Protein AF-0000000076749204 (afdb_homodimer)

Structure (mmCIF, N/CA/C/O backbone):
data_AF-0000000076749204-model_v1
#
loop_
_entity.id
_entity.type
_entity.pdbx_description
1 polymer 'Glutamine amidotransferase'
#
loop_
_atom_site.group_PDB
_atom_site.id
_atom_site.type_symbol
_atom_site.label_atom_id
_atom_site.label_alt_id
_atom_site.label_comp_id
_atom_site.label_asym_id
_atom_site.label_entity_id
_atom_site.label_seq_id
_atom_site.pdbx_PDB_ins_code
_atom_site.Cartn_x
_atom_site.Cartn_y
_atom_site.Cartn_z
_atom_site.occupancy
_atom_site.B_iso_or_equiv
_atom_site.auth_seq_id
_atom_site.auth_comp_id
_atom_site.auth_asym_id
_atom_site.auth_atom_id
_atom_site.pdbx_PDB_model_num
ATOM 1 N N . MET A 1 1 ? 14.242 -19.969 0.917 1 78.12 1 MET A N 1
ATOM 2 C CA . MET A 1 1 ? 13.18 -20.406 0.016 1 78.12 1 MET A CA 1
ATOM 3 C C . MET A 1 1 ? 11.984 -19.453 0.104 1 78.12 1 MET A C 1
ATOM 5 O O . MET A 1 1 ? 11.703 -18.891 1.166 1 78.12 1 MET A O 1
ATOM 9 N N . CYS A 1 2 ? 11.297 -19.266 -1.101 1 88.81 2 CYS A N 1
ATOM 10 C CA . CYS A 1 2 ? 10.102 -18.438 -1.116 1 88.81 2 CYS A CA 1
ATOM 11 C C . CYS A 1 2 ? 8.969 -19.078 -0.331 1 88.81 2 CYS A C 1
ATOM 13 O O . CYS A 1 2 ? 8.984 -20.297 -0.099 1 88.81 2 CYS A O 1
ATOM 15 N N . ARG A 1 3 ? 8.141 -18.281 0.174 1 92.25 3 ARG A N 1
ATOM 16 C CA . ARG A 1 3 ? 6.934 -18.734 0.862 1 92.25 3 ARG A CA 1
ATOM 17 C C . ARG A 1 3 ? 5.715 -17.938 0.416 1 92.25 3 ARG A C 1
ATOM 19 O O . ARG A 1 3 ? 5.836 -16.766 0.02 1 92.25 3 ARG A O 1
ATOM 26 N N . TRP A 1 4 ? 4.586 -18.672 0.469 1 96.06 4 TRP A N 1
ATOM 27 C CA . TRP A 1 4 ? 3.385 -17.938 0.077 1 96.06 4 TRP A CA 1
ATOM 28 C C . TRP A 1 4 ? 2.178 -18.406 0.882 1 96.06 4 TRP A C 1
ATOM 30 O O . TRP A 1 4 ? 2.221 -19.453 1.521 1 96.06 4 TRP A O 1
ATOM 40 N N . LEU A 1 5 ? 1.169 -17.594 0.896 1 97.19 5 LEU A N 1
ATOM 41 C CA . LEU A 1 5 ? -0.131 -17.891 1.484 1 97.19 5 LEU A CA 1
ATOM 42 C C . LEU A 1 5 ? -1.261 -17.344 0.625 1 97.19 5 LEU A C 1
ATOM 44 O O . LEU A 1 5 ? -1.075 -16.344 -0.085 1 97.19 5 LEU A O 1
ATOM 48 N N . ALA A 1 6 ? -2.387 -17.984 0.625 1 98.62 6 ALA A N 1
ATOM 49 C CA . ALA A 1 6 ? -3.609 -17.547 -0.046 1 98.62 6 ALA A CA 1
ATOM 50 C C . ALA A 1 6 ? -4.836 -17.828 0.817 1 98.62 6 ALA A C 1
ATOM 52 O O . ALA A 1 6 ? -4.84 -18.766 1.617 1 98.62 6 ALA A O 1
ATOM 53 N N . TYR A 1 7 ? -5.801 -17 0.629 1 98.56 7 TYR A N 1
ATOM 54 C CA . TYR A 1 7 ? -7.012 -17.125 1.437 1 98.56 7 TYR A CA 1
ATOM 55 C C . TYR A 1 7 ? -8.25 -16.781 0.618 1 98.56 7 TYR A C 1
ATOM 57 O O . TYR A 1 7 ? -8.227 -15.867 -0.208 1 98.56 7 TYR A O 1
ATOM 65 N N . GLN A 1 8 ? -9.344 -17.5 0.893 1 98.5 8 GLN A N 1
ATOM 66 C CA . GLN A 1 8 ? -10.672 -17.094 0.471 1 98.5 8 GLN A CA 1
ATOM 67 C C . GLN A 1 8 ? -11.695 -17.312 1.583 1 98.5 8 GLN A C 1
ATOM 69 O O . GLN A 1 8 ? -11.531 -18.203 2.422 1 98.5 8 GLN A O 1
ATOM 74 N N . GLY A 1 9 ? -12.773 -16.641 1.566 1 97.94 9 GLY A N 1
ATOM 75 C CA . GLY A 1 9 ? -13.852 -16.781 2.531 1 97.94 9 GLY A CA 1
ATOM 76 C C . GLY A 1 9 ? -14.477 -15.453 2.922 1 97.94 9 GLY A C 1
ATOM 77 O O . GLY A 1 9 ? -14.656 -14.57 2.076 1 97.94 9 GLY A O 1
ATOM 78 N N . GLU A 1 10 ? -14.867 -15.43 4.152 1 97.56 10 GLU A N 1
ATOM 79 C CA . GLU A 1 10 ? -15.312 -14.141 4.672 1 97.56 10 GLU A CA 1
ATOM 80 C C . GLU A 1 10 ? -14.18 -13.117 4.652 1 97.56 10 GLU A C 1
ATOM 82 O O . GLU A 1 10 ? -13.023 -13.461 4.891 1 97.56 10 GLU A O 1
ATOM 87 N N . SER A 1 11 ? -14.625 -11.875 4.387 1 97.56 11 SER A N 1
ATOM 88 C CA . SER A 1 11 ? -13.609 -10.828 4.352 1 97.56 11 SER A CA 1
ATOM 89 C C . SER A 1 11 ? -12.922 -10.688 5.703 1 97.56 11 SER A C 1
ATOM 91 O O . SER A 1 11 ? -13.578 -10.578 6.738 1 97.56 11 SER A O 1
ATOM 93 N N . ILE A 1 12 ? -11.586 -10.742 5.684 1 97.25 12 ILE A N 1
ATOM 94 C CA . ILE A 1 12 ? -10.797 -10.547 6.895 1 97.25 12 ILE A CA 1
ATOM 95 C C . ILE A 1 12 ? -9.672 -9.555 6.617 1 97.25 12 ILE A C 1
ATOM 97 O O . ILE A 1 12 ? -9.367 -9.258 5.461 1 97.25 12 ILE A O 1
ATOM 101 N N . TYR A 1 13 ? -9.086 -9.008 7.703 1 97.38 13 TYR A N 1
ATOM 102 C CA . TYR A 1 13 ? -7.871 -8.211 7.547 1 97.38 13 TYR A CA 1
ATOM 103 C C . TYR A 1 13 ? -6.691 -9.094 7.148 1 97.38 13 TYR A C 1
ATOM 105 O O . TYR A 1 13 ? -6.516 -10.188 7.691 1 97.38 13 TYR A O 1
ATOM 113 N N . LEU A 1 14 ? -5.871 -8.617 6.277 1 97.81 14 LEU A N 1
ATOM 114 C CA . LEU A 1 14 ? -4.793 -9.43 5.727 1 97.81 14 LEU A CA 1
ATOM 115 C C . LEU A 1 14 ? -3.811 -9.844 6.816 1 97.81 14 LEU A C 1
ATOM 117 O O . LEU A 1 14 ? -3.234 -10.93 6.758 1 97.81 14 LEU A O 1
ATOM 121 N N . ASP A 1 15 ? -3.656 -8.992 7.844 1 96.19 15 ASP A N 1
ATOM 122 C CA . ASP A 1 15 ? -2.645 -9.258 8.859 1 96.19 15 ASP A CA 1
ATOM 123 C C . ASP A 1 15 ? -3.035 -10.453 9.727 1 96.19 15 ASP A C 1
ATOM 125 O O . ASP A 1 15 ? -2.191 -11.023 10.414 1 96.19 15 ASP A O 1
ATOM 129 N N . GLU A 1 16 ? -4.246 -10.891 9.68 1 95 16 GLU A N 1
ATOM 130 C CA . GLU A 1 16 ? -4.703 -12.055 10.43 1 95 16 GLU A CA 1
ATOM 131 C C . GLU A 1 16 ? -3.959 -13.312 10 1 95 16 GLU A C 1
ATOM 133 O O . GLU A 1 16 ? -3.793 -14.25 10.781 1 95 16 GLU A O 1
ATOM 138 N N . LEU A 1 17 ? -3.484 -13.289 8.766 1 94.12 17 LEU A N 1
ATOM 139 C CA . LEU A 1 17 ? -2.771 -14.461 8.273 1 94.12 17 LEU A CA 1
ATOM 140 C C . LEU A 1 17 ? -1.323 -14.109 7.938 1 94.12 17 LEU A C 1
ATOM 142 O O . LEU A 1 17 ? -0.431 -14.953 8.086 1 94.12 17 LEU A O 1
ATOM 146 N N . VAL A 1 18 ? -1.08 -12.914 7.562 1 94.19 18 VAL A N 1
ATOM 147 C CA . VAL A 1 18 ? 0.241 -12.523 7.086 1 94.19 18 VAL A CA 1
ATOM 148 C C . VAL A 1 18 ? 1.171 -12.281 8.273 1 94.19 18 VAL A C 1
ATOM 150 O O . VAL A 1 18 ? 2.371 -12.555 8.195 1 94.19 18 VAL A O 1
ATOM 153 N N . TYR A 1 19 ? 0.574 -11.773 9.453 1 90.56 19 TYR A N 1
ATOM 154 C CA . TYR A 1 19 ? 1.435 -11.375 10.555 1 90.56 19 TYR A CA 1
ATOM 155 C C . TYR A 1 19 ? 1.062 -12.125 11.836 1 90.56 19 TYR A C 1
ATOM 157 O O . TYR A 1 19 ? 1.938 -12.523 12.602 1 90.56 19 TYR A O 1
ATOM 165 N N . GLU A 1 20 ? -0.126 -12.367 12.117 1 86.19 20 GLU A N 1
ATOM 166 C CA . GLU A 1 20 ? -0.62 -12.695 13.445 1 86.19 20 GLU A CA 1
ATOM 167 C C . GLU A 1 20 ? -0.262 -14.133 13.828 1 86.19 20 GLU A C 1
ATOM 169 O O . GLU A 1 20 ? 0.135 -14.398 14.961 1 86.19 20 GLU A O 1
ATOM 174 N N . PRO A 1 21 ? -0.349 -15.039 12.953 1 81.81 21 PRO A N 1
ATOM 175 C CA . PRO A 1 21 ? -0.053 -16.406 13.375 1 81.81 21 PRO A CA 1
ATOM 176 C C . PRO A 1 21 ? 1.386 -16.578 13.852 1 81.81 21 PRO A C 1
ATOM 178 O O . PRO A 1 21 ? 2.273 -15.836 13.438 1 81.81 21 PRO A O 1
ATOM 181 N N . GLU A 1 22 ? 1.584 -17.5 14.719 1 79.12 22 GLU A N 1
ATOM 182 C CA . GLU A 1 22 ? 2.891 -17.766 15.305 1 79.12 22 GLU A CA 1
ATOM 183 C C . GLU A 1 22 ? 3.943 -18.016 14.234 1 79.12 22 GLU A C 1
ATOM 185 O O . GLU A 1 22 ? 5.07 -17.516 14.336 1 79.12 22 GLU A O 1
ATOM 190 N N . HIS A 1 23 ? 3.576 -18.781 13.32 1 80.31 23 HIS A N 1
ATOM 191 C CA . HIS A 1 23 ? 4.449 -19.062 12.188 1 80.31 23 HIS A CA 1
ATOM 192 C C . HIS A 1 23 ? 3.926 -18.422 10.906 1 80.31 23 HIS A C 1
ATOM 194 O O . HIS A 1 23 ? 3.812 -19.078 9.875 1 80.31 23 HIS A O 1
ATOM 200 N N . SER A 1 24 ? 3.736 -17.172 11.109 1 82 24 SER A N 1
ATOM 201 C CA . SER A 1 24 ? 3.189 -16.406 9.984 1 82 24 SER A CA 1
ATOM 202 C C . SER A 1 24 ? 4.176 -16.344 8.828 1 82 24 SER A C 1
ATOM 204 O O . SER A 1 24 ? 5.34 -16.719 8.969 1 82 24 SER A O 1
ATOM 206 N N . LEU A 1 25 ? 3.627 -15.953 7.793 1 83.62 25 LEU A N 1
ATOM 207 C CA . LEU A 1 25 ? 4.445 -15.812 6.594 1 83.62 25 LEU A CA 1
ATOM 208 C C . LEU A 1 25 ? 5.668 -14.945 6.867 1 83.62 25 LEU A C 1
ATOM 210 O O . LEU A 1 25 ? 6.781 -15.289 6.477 1 83.62 25 LEU A O 1
ATOM 214 N N . VAL A 1 26 ? 5.453 -13.836 7.535 1 81.31 26 VAL A N 1
ATOM 215 C CA . VAL A 1 26 ? 6.535 -12.898 7.82 1 81.31 26 VAL A CA 1
ATOM 216 C C . VAL A 1 26 ? 7.508 -13.516 8.82 1 81.31 26 VAL A C 1
ATOM 218 O O . VAL A 1 26 ? 8.727 -13.391 8.672 1 81.31 26 VAL A O 1
ATOM 221 N N . HIS A 1 27 ? 7.004 -14.195 9.773 1 77.44 27 HIS A N 1
ATOM 222 C CA . HIS A 1 27 ? 7.855 -14.836 10.766 1 77.44 27 HIS A CA 1
ATOM 223 C C . HIS A 1 27 ? 8.688 -15.953 10.141 1 77.44 27 HIS A C 1
ATOM 225 O O . HIS A 1 27 ? 9.859 -16.125 10.484 1 77.44 27 HIS A O 1
ATOM 231 N N . GLN A 1 28 ? 8.039 -16.672 9.297 1 75.44 28 GLN A N 1
ATOM 232 C CA . GLN A 1 28 ? 8.758 -17.719 8.57 1 75.44 28 GLN A CA 1
ATOM 233 C C . GLN A 1 28 ? 9.938 -17.141 7.789 1 75.44 28 GLN A C 1
ATOM 235 O O . GLN A 1 28 ? 10.992 -17.766 7.695 1 75.44 28 GLN A O 1
ATOM 240 N N . SER A 1 29 ? 9.727 -16.016 7.23 1 74.62 29 SER A N 1
ATOM 241 C CA . SER A 1 29 ? 10.781 -15.367 6.461 1 74.62 29 SER A CA 1
ATOM 242 C C . SER A 1 29 ? 11.938 -14.945 7.359 1 74.62 29 SER A C 1
ATOM 244 O O . SER A 1 29 ? 13.102 -15.016 6.957 1 74.62 29 SER A O 1
ATOM 246 N N . LEU A 1 30 ? 11.578 -14.531 8.523 1 70.75 30 LEU A N 1
ATOM 247 C CA . LEU A 1 30 ? 12.602 -14.141 9.492 1 70.75 30 LEU A CA 1
ATOM 248 C C . LEU A 1 30 ? 13.406 -15.359 9.945 1 70.75 30 LEU A C 1
ATOM 250 O O . LEU A 1 30 ? 14.633 -15.281 10.078 1 70.75 30 LEU A O 1
ATOM 254 N N . ASP A 1 31 ? 12.711 -16.453 10.195 1 68.88 31 ASP A N 1
ATOM 255 C CA . ASP A 1 31 ? 13.352 -17.672 10.656 1 68.88 31 ASP A CA 1
ATOM 256 C C . ASP A 1 31 ? 14.273 -18.25 9.586 1 68.88 31 ASP A C 1
ATOM 258 O O . ASP A 1 31 ? 15.336 -18.781 9.898 1 68.88 31 ASP A O 1
ATOM 262 N N . ALA A 1 32 ? 13.828 -18.219 8.406 1 64.12 32 ALA A N 1
ATOM 263 C CA . ALA A 1 32 ? 14.656 -18.703 7.305 1 64.12 32 ALA A CA 1
ATOM 264 C C . ALA A 1 32 ? 15.969 -17.922 7.223 1 64.12 32 ALA A C 1
ATOM 266 O O . ALA A 1 32 ? 17.016 -18.5 6.934 1 64.12 32 ALA A O 1
ATOM 267 N N . ARG A 1 33 ? 15.898 -16.734 7.504 1 57.25 33 ARG A N 1
ATOM 268 C CA . ARG A 1 33 ? 17.094 -15.891 7.496 1 57.25 33 ARG A CA 1
ATOM 269 C C . ARG A 1 33 ? 18.047 -16.281 8.609 1 57.25 33 ARG A C 1
ATOM 271 O O . ARG A 1 33 ? 19.266 -16.234 8.438 1 57.25 33 ARG A O 1
ATOM 278 N N . LYS A 1 34 ? 17.375 -16.453 9.703 1 53.41 34 LYS A N 1
ATOM 279 C CA . LYS A 1 34 ? 18.203 -16.812 10.844 1 53.41 34 LYS A CA 1
ATOM 280 C C . LYS A 1 34 ? 18.938 -18.125 10.586 1 53.41 34 LYS A C 1
ATOM 282 O O . LYS A 1 34 ? 20.031 -18.344 11.125 1 53.41 34 LYS A O 1
ATOM 287 N N . ALA A 1 35 ? 18.219 -18.969 9.977 1 45.62 35 ALA A N 1
ATOM 288 C CA . ALA A 1 35 ? 18.797 -20.297 9.719 1 45.62 35 ALA A CA 1
ATOM 289 C C . ALA A 1 35 ? 19.891 -20.203 8.648 1 45.62 35 ALA A C 1
ATOM 291 O O . ALA A 1 35 ? 20.828 -21 8.656 1 45.62 35 ALA A O 1
ATOM 292 N N . VAL A 1 36 ? 19.625 -19.531 7.605 1 50.22 36 VAL A N 1
ATOM 293 C CA . VAL A 1 36 ? 20.609 -19.469 6.531 1 50.22 36 VAL A CA 1
ATOM 294 C C . VAL A 1 36 ? 21.172 -18.047 6.426 1 50.22 36 VAL A C 1
ATOM 296 O O . VAL A 1 36 ? 20.438 -17.078 6.535 1 50.22 36 VAL A O 1
ATOM 299 N N . THR A 1 37 ? 22.594 -17.844 6.691 1 44.78 37 THR A N 1
ATOM 300 C CA . THR A 1 37 ? 23.344 -16.594 6.609 1 44.78 37 THR A CA 1
ATOM 301 C C . THR A 1 37 ? 22.812 -15.727 5.469 1 44.78 37 THR A C 1
ATOM 303 O O . THR A 1 37 ? 23.031 -14.508 5.461 1 44.78 37 THR A O 1
ATOM 306 N N . ARG A 1 38 ? 22.469 -16.5 4.426 1 43.84 38 ARG A N 1
ATOM 307 C CA . ARG A 1 38 ? 22.359 -15.844 3.125 1 43.84 38 ARG A CA 1
ATOM 308 C C . ARG A 1 38 ? 20.891 -15.625 2.754 1 43.84 38 ARG A C 1
ATOM 310 O O . ARG A 1 38 ? 20.547 -15.602 1.571 1 43.84 38 ARG A O 1
ATOM 317 N N . VAL A 1 39 ? 20.016 -15.898 3.725 1 48 39 VAL A N 1
ATOM 318 C CA . VAL A 1 39 ? 18.641 -15.727 3.246 1 48 39 VAL A CA 1
ATOM 319 C C . VAL A 1 39 ? 18.344 -14.242 3.045 1 48 39 VAL A C 1
ATOM 321 O O . VAL A 1 39 ? 18.391 -13.461 3.996 1 48 39 VAL A O 1
ATOM 324 N N . ASN A 1 40 ? 18.656 -13.656 1.825 1 50.5 40 ASN A N 1
ATOM 325 C CA . ASN A 1 40 ? 18.359 -12.289 1.43 1 50.5 40 ASN A CA 1
ATOM 326 C C . ASN A 1 40 ? 16.859 -12.094 1.168 1 50.5 40 ASN A C 1
ATOM 328 O O . ASN A 1 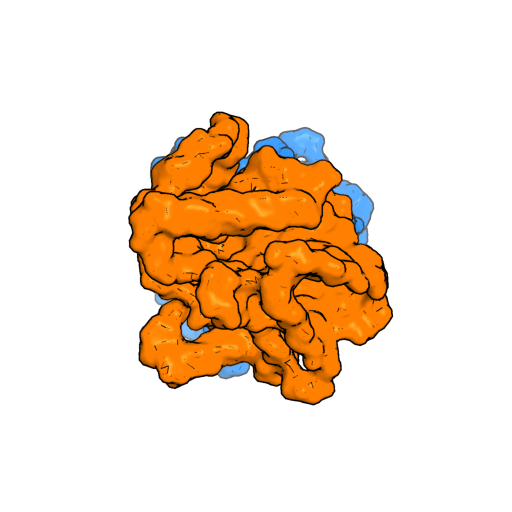40 ? 16.234 -12.914 0.5 1 50.5 40 ASN A O 1
ATOM 332 N N . ALA A 1 41 ? 16.047 -11.594 2.135 1 64 41 ALA A N 1
ATOM 333 C CA . ALA A 1 41 ? 14.68 -11.164 1.844 1 64 41 ALA A CA 1
ATOM 334 C C . ALA A 1 41 ? 14.641 -10.242 0.633 1 64 41 ALA A C 1
ATOM 336 O O . ALA A 1 41 ? 15.008 -9.062 0.732 1 64 41 ALA A O 1
ATOM 337 N N . ASP A 1 42 ? 14.328 -10.852 -0.613 1 81.31 42 ASP A N 1
ATOM 338 C CA . ASP A 1 42 ? 14.461 -10.195 -1.911 1 81.31 42 ASP A CA 1
ATOM 339 C C . ASP A 1 42 ? 13.141 -9.594 -2.367 1 81.31 42 ASP A C 1
ATOM 341 O O . ASP A 1 42 ? 12.969 -9.273 -3.545 1 81.31 42 ASP A O 1
ATOM 345 N N . GLY A 1 43 ? 12.234 -9.633 -1.373 1 90 43 GLY A N 1
ATOM 346 C CA . GLY A 1 43 ? 11.016 -8.922 -1.728 1 90 43 GLY A CA 1
ATOM 347 C C . GLY A 1 43 ? 9.758 -9.57 -1.17 1 90 43 GLY A C 1
ATOM 348 O O . GLY A 1 43 ? 9.828 -10.641 -0.57 1 90 43 GLY A O 1
ATOM 349 N N . PHE A 1 44 ? 8.75 -8.93 -1.301 1 93.31 44 PHE A N 1
ATOM 350 C CA . PHE A 1 44 ? 7.426 -9.391 -0.886 1 93.31 44 PHE A CA 1
ATOM 351 C C . PHE A 1 44 ? 6.344 -8.797 -1.779 1 93.31 44 PHE A C 1
ATOM 353 O O . PHE A 1 44 ? 6.574 -7.812 -2.479 1 93.31 44 PHE A O 1
ATOM 360 N N . GLY A 1 45 ? 5.215 -9.484 -1.748 1 96.75 45 GLY A N 1
ATOM 361 C CA . GLY A 1 45 ? 4.098 -8.969 -2.516 1 96.75 45 GLY A CA 1
ATOM 362 C C . GLY A 1 45 ? 2.748 -9.406 -1.975 1 96.75 45 GLY A C 1
ATOM 363 O O . GLY A 1 45 ? 2.639 -10.453 -1.337 1 96.75 45 GLY A O 1
ATOM 364 N N . LEU A 1 46 ? 1.786 -8.539 -2.232 1 98 46 LEU A N 1
ATOM 365 C CA . LEU A 1 46 ? 0.388 -8.766 -1.882 1 98 46 LEU A CA 1
ATOM 366 C C . LEU A 1 46 ? -0.51 -8.602 -3.104 1 98 46 LEU A C 1
ATOM 368 O O . LEU A 1 46 ? -0.28 -7.723 -3.938 1 98 46 LEU A O 1
ATOM 372 N N . GLY A 1 47 ? -1.466 -9.391 -3.248 1 98.75 47 GLY A N 1
ATOM 373 C CA . GLY A 1 47 ? -2.613 -9.211 -4.125 1 98.75 47 GLY A CA 1
ATOM 374 C C . GLY A 1 47 ? -3.938 -9.484 -3.436 1 98.75 47 GLY A C 1
ATOM 375 O O . GLY A 1 47 ? -4.051 -10.43 -2.645 1 98.75 47 GLY A O 1
ATOM 376 N N . TRP A 1 48 ? -4.93 -8.648 -3.68 1 98.88 48 TRP A N 1
ATOM 377 C CA . TRP A 1 48 ? -6.219 -8.852 -3.023 1 98.88 48 TRP A CA 1
ATOM 378 C C . TRP A 1 48 ? -7.367 -8.414 -3.926 1 98.88 48 TRP A C 1
ATOM 380 O O . TRP A 1 48 ? -7.246 -7.426 -4.656 1 98.88 48 TRP A O 1
ATOM 390 N N . TYR A 1 49 ? -8.391 -9.18 -3.914 1 98.56 49 TYR A N 1
ATOM 391 C CA . TYR A 1 49 ? -9.562 -8.828 -4.703 1 98.56 49 TYR A CA 1
ATOM 392 C C . TYR A 1 49 ? -10.492 -7.906 -3.924 1 98.56 49 TYR A C 1
ATOM 394 O O . TYR A 1 49 ? -10.57 -7.992 -2.695 1 98.56 49 TYR A O 1
ATOM 402 N N . THR A 1 50 ? -11.031 -7.023 -4.578 1 95.25 50 THR A N 1
ATOM 403 C CA . THR A 1 50 ? -12.086 -6.129 -4.105 1 95.25 50 THR A CA 1
ATOM 404 C C . THR A 1 50 ? -13.336 -6.262 -4.965 1 95.25 50 THR A C 1
ATOM 406 O O . THR A 1 50 ? -13.586 -7.316 -5.555 1 95.25 50 THR A O 1
ATOM 409 N N . GLU A 1 51 ? -14.195 -5.176 -4.953 1 93.75 51 GLU A N 1
ATOM 410 C CA . GLU A 1 51 ? -15.375 -5.164 -5.812 1 93.75 51 GLU A CA 1
ATOM 411 C C . GLU A 1 51 ? -15.016 -4.711 -7.227 1 93.75 51 GLU A C 1
ATOM 413 O O . GLU A 1 51 ? -15.867 -4.73 -8.117 1 93.75 51 GLU A O 1
ATOM 418 N N . ARG A 1 52 ? -13.797 -4.395 -7.41 1 95.75 52 ARG A N 1
ATOM 419 C CA . ARG A 1 52 ? -13.344 -3.953 -8.727 1 95.75 52 ARG A CA 1
ATOM 420 C C . ARG A 1 52 ? -13.008 -5.145 -9.617 1 95.75 52 ARG A C 1
ATOM 422 O O . ARG A 1 52 ? -12.914 -6.277 -9.141 1 95.75 52 ARG A O 1
ATOM 429 N N . ASP A 1 53 ? -12.773 -4.848 -10.898 1 93.62 53 ASP A N 1
ATOM 430 C CA . ASP A 1 53 ? -12.586 -5.895 -11.898 1 93.62 53 ASP A CA 1
ATOM 431 C C . ASP A 1 53 ? -11.18 -6.484 -11.828 1 93.62 53 ASP A C 1
ATOM 433 O O . ASP A 1 53 ? -10.938 -7.594 -12.305 1 93.62 53 ASP A O 1
ATOM 437 N N . THR A 1 54 ? -10.32 -5.773 -11.297 1 97 54 THR A N 1
ATOM 438 C CA . THR A 1 54 ? -8.938 -6.227 -11.141 1 97 54 THR A CA 1
ATOM 439 C C . THR A 1 54 ? -8.531 -6.227 -9.664 1 97 54 THR A C 1
ATOM 441 O O . THR A 1 54 ? -9.102 -5.488 -8.859 1 97 54 THR A O 1
ATOM 444 N N . PRO A 1 55 ? -7.605 -7.098 -9.312 1 98.38 55 PRO A N 1
ATOM 445 C CA . PRO A 1 55 ? -7.148 -7.086 -7.922 1 98.38 55 PRO A CA 1
ATOM 446 C C . PRO A 1 55 ? -6.195 -5.93 -7.621 1 98.38 55 PRO A C 1
ATOM 448 O O . PRO A 1 55 ? -5.516 -5.438 -8.523 1 98.38 55 PRO A O 1
ATOM 451 N N . GLY A 1 56 ? -6.199 -5.492 -6.375 1 98.31 56 GLY A N 1
ATOM 452 C CA . GLY A 1 56 ? -5.129 -4.625 -5.906 1 98.31 56 GLY A CA 1
ATOM 453 C C . GLY A 1 56 ? -3.803 -5.344 -5.754 1 98.31 56 GLY A C 1
ATOM 454 O O . GLY A 1 56 ? -3.77 -6.566 -5.586 1 98.31 56 GLY A O 1
ATOM 455 N N . GLN A 1 57 ? -2.725 -4.602 -5.781 1 98 57 GLN A N 1
ATOM 456 C CA . GLN A 1 57 ? -1.404 -5.203 -5.637 1 98 57 GLN A CA 1
ATOM 457 C C . GLN A 1 57 ? -0.442 -4.258 -4.926 1 98 57 GLN A C 1
ATOM 459 O O . GLN A 1 57 ? -0.571 -3.035 -5.031 1 98 57 GLN A O 1
ATOM 464 N N . PHE A 1 58 ? 0.505 -4.801 -4.195 1 98.06 58 PHE A N 1
ATOM 465 C CA . PHE A 1 58 ? 1.639 -4.137 -3.562 1 98.06 58 PHE A CA 1
ATOM 466 C C . PHE A 1 58 ? 2.891 -5 -3.65 1 98.06 58 PHE A C 1
ATOM 468 O O . PHE A 1 58 ? 2.885 -6.156 -3.223 1 98.06 58 PHE A O 1
ATOM 475 N N . HIS A 1 59 ? 3.936 -4.441 -4.285 1 96.88 59 HIS A N 1
ATOM 476 C CA . HIS A 1 59 ? 5.223 -5.121 -4.395 1 96.88 59 HIS A CA 1
ATOM 477 C C . HIS A 1 59 ? 6.34 -4.285 -3.781 1 96.88 59 HIS A C 1
ATOM 479 O O . HIS A 1 59 ? 6.371 -3.064 -3.953 1 96.88 59 HIS A O 1
ATOM 485 N N . GLU A 1 60 ? 7.207 -4.957 -3.141 1 93.81 60 GLU A N 1
ATOM 486 C CA . GLU A 1 60 ? 8.359 -4.289 -2.541 1 93.81 60 GLU A CA 1
ATOM 487 C C . GLU A 1 60 ? 9.586 -5.195 -2.545 1 93.81 60 GLU A C 1
ATOM 489 O O . GLU A 1 60 ? 9.461 -6.422 -2.457 1 93.81 60 GLU A O 1
ATOM 494 N N . VAL A 1 61 ? 10.75 -4.535 -2.641 1 90.75 61 VAL A N 1
ATOM 495 C CA . VAL A 1 61 ? 11.977 -5.328 -2.682 1 90.75 61 VAL A CA 1
ATOM 496 C C . VAL A 1 61 ? 12.617 -5.363 -1.298 1 90.75 61 VAL A C 1
ATOM 498 O O . VAL A 1 61 ? 13.523 -6.164 -1.045 1 90.75 61 VAL A O 1
ATOM 501 N N . LEU A 1 62 ? 12.047 -4.598 -0.344 1 83.56 62 LEU A N 1
ATOM 502 C CA . LEU A 1 62 ? 12.547 -4.609 1.027 1 83.56 62 LEU A CA 1
ATOM 503 C C . LEU A 1 62 ? 12.07 -5.855 1.768 1 83.56 62 LEU A C 1
ATOM 505 O O . LEU A 1 62 ? 11.078 -6.477 1.374 1 83.56 62 LEU A O 1
ATOM 509 N N . PRO A 1 63 ? 12.812 -6.172 2.838 1 82.94 63 PRO A N 1
ATOM 510 C CA . PRO A 1 63 ? 12.352 -7.305 3.639 1 82.94 63 PRO A CA 1
ATOM 511 C C . PRO A 1 63 ? 10.992 -7.051 4.293 1 82.94 63 PRO A C 1
ATOM 513 O O . PRO A 1 63 ? 10.711 -5.934 4.727 1 82.94 63 PRO A O 1
ATOM 516 N N . ALA A 1 64 ? 10.273 -8.102 4.414 1 82.5 64 ALA A N 1
ATOM 517 C CA . ALA A 1 64 ? 8.898 -8.016 4.902 1 82.5 64 ALA A CA 1
ATOM 518 C C . ALA A 1 64 ? 8.859 -7.637 6.379 1 82.5 64 ALA A C 1
ATOM 520 O O . ALA A 1 64 ? 7.969 -6.906 6.816 1 82.5 64 ALA A O 1
ATOM 521 N N . TRP A 1 65 ? 9.727 -8.148 7.211 1 79.12 65 TRP A N 1
ATOM 522 C CA . TRP A 1 65 ? 9.656 -8.016 8.664 1 79.12 65 TRP A CA 1
ATOM 523 C C . TRP A 1 65 ? 9.867 -6.566 9.086 1 79.12 65 TRP A C 1
ATOM 525 O O . TRP A 1 65 ? 9.453 -6.164 10.18 1 79.12 65 TRP A O 1
ATOM 535 N N . GLY A 1 66 ? 10.43 -5.727 8.258 1 79 66 GLY A N 1
ATOM 536 C CA . GLY A 1 66 ? 10.727 -4.367 8.672 1 79 66 GLY A CA 1
ATOM 537 C C . GLY A 1 66 ? 10.016 -3.316 7.84 1 79 66 GLY A C 1
ATOM 538 O O . GLY A 1 66 ? 10.32 -2.125 7.949 1 79 66 GLY A O 1
ATOM 539 N N . ASP A 1 67 ? 9.125 -3.742 7.078 1 89.56 67 ASP A N 1
ATOM 540 C CA . ASP A 1 67 ? 8.516 -2.77 6.168 1 89.56 67 ASP A CA 1
ATOM 541 C C . ASP A 1 67 ? 7.242 -2.182 6.766 1 89.56 67 ASP A C 1
ATOM 543 O O . ASP A 1 67 ? 6.238 -2.883 6.91 1 89.56 67 ASP A O 1
ATOM 547 N N . GLU A 1 68 ? 7.312 -0.887 7.051 1 92.81 68 GLU A N 1
ATOM 548 C CA . GLU A 1 68 ? 6.195 -0.205 7.691 1 92.81 68 GLU A CA 1
ATOM 549 C C . GLU A 1 68 ? 4.98 -0.143 6.77 1 92.81 68 GLU A C 1
ATOM 551 O O . GLU A 1 68 ? 3.84 -0.201 7.23 1 92.81 68 GLU A O 1
ATOM 556 N N . ASN A 1 69 ? 5.191 -0.021 5.5 1 95.75 69 ASN A N 1
ATOM 557 C CA . ASN A 1 69 ? 4.086 -0.018 4.547 1 95.75 69 ASN A CA 1
ATOM 558 C C . ASN A 1 69 ? 3.322 -1.339 4.57 1 95.75 69 ASN A C 1
ATOM 560 O O . ASN A 1 69 ? 2.094 -1.348 4.66 1 95.75 69 ASN A O 1
ATOM 564 N N . LEU A 1 70 ? 4.121 -2.424 4.539 1 95.06 70 LEU A N 1
ATOM 565 C CA . LEU A 1 70 ? 3.488 -3.74 4.551 1 95.06 70 LEU A CA 1
ATOM 566 C C . LEU A 1 70 ? 2.641 -3.928 5.801 1 95.06 70 LEU A C 1
ATOM 568 O O . LEU A 1 70 ? 1.505 -4.402 5.723 1 95.06 70 LEU A O 1
ATOM 572 N N . ARG A 1 71 ? 3.188 -3.551 6.91 1 94.75 71 ARG A N 1
ATOM 573 C CA . ARG A 1 71 ? 2.471 -3.68 8.172 1 94.75 71 ARG A CA 1
ATOM 574 C C . ARG A 1 71 ? 1.178 -2.873 8.156 1 94.75 71 ARG A C 1
ATOM 576 O O . ARG A 1 71 ? 0.122 -3.373 8.547 1 94.75 71 ARG A O 1
ATOM 583 N N . SER A 1 72 ? 1.272 -1.72 7.734 1 97.19 72 SER A N 1
ATOM 584 C CA . SER A 1 72 ? 0.104 -0.848 7.699 1 97.19 72 SER A CA 1
ATOM 585 C C . SER A 1 72 ? -0.941 -1.366 6.715 1 97.19 72 SER A C 1
ATOM 587 O O . SER A 1 72 ? -2.123 -1.47 7.055 1 97.19 72 SER A O 1
ATOM 589 N N . LEU A 1 73 ? -0.542 -1.696 5.531 1 97.62 73 LEU A N 1
ATOM 590 C CA . LEU A 1 73 ? -1.455 -2.15 4.488 1 97.62 73 LEU A CA 1
ATOM 591 C C . LEU A 1 73 ? -2.205 -3.402 4.93 1 97.62 73 LEU A C 1
ATOM 593 O O . LEU A 1 73 ? -3.432 -3.467 4.82 1 97.62 73 LEU A O 1
ATOM 597 N N . THR A 1 74 ? -1.45 -4.359 5.48 1 97.38 74 THR A N 1
ATOM 598 C CA . THR A 1 74 ? -2.092 -5.609 5.871 1 97.38 74 THR A CA 1
ATOM 599 C C . THR A 1 74 ? -3.033 -5.387 7.051 1 97.38 74 THR A C 1
ATOM 601 O O . THR A 1 74 ? -4.059 -6.062 7.168 1 97.38 74 THR A O 1
ATOM 604 N N . HIS A 1 75 ? -2.688 -4.438 7.891 1 97.25 75 HIS A N 1
ATOM 605 C CA . HIS A 1 75 ? -3.504 -4.148 9.062 1 97.25 75 HIS A CA 1
ATOM 606 C C . HIS A 1 75 ? -4.785 -3.42 8.68 1 97.25 75 HIS A C 1
ATOM 608 O O . HIS A 1 75 ? -5.793 -3.508 9.383 1 97.25 75 HIS A O 1
ATOM 614 N N . HIS A 1 76 ? -4.852 -2.846 7.5 1 97.44 76 HIS A N 1
ATOM 615 C CA . HIS A 1 76 ? -5.969 -1.951 7.227 1 97.44 76 HIS A CA 1
ATOM 616 C C . HIS A 1 76 ? -6.707 -2.365 5.961 1 97.44 76 HIS A C 1
ATOM 618 O O . HIS A 1 76 ? -7.727 -1.769 5.605 1 97.44 76 HIS A O 1
ATOM 624 N N . ILE A 1 77 ? -6.281 -3.32 5.219 1 96.75 77 ILE A N 1
ATOM 625 C CA . ILE A 1 77 ? -6.969 -3.824 4.035 1 96.75 77 ILE A CA 1
ATOM 626 C C . ILE A 1 77 ? -7.688 -5.129 4.371 1 96.75 77 ILE A C 1
ATOM 628 O O . ILE A 1 77 ? -7.094 -6.039 4.957 1 96.75 77 ILE A O 1
ATOM 632 N N . ARG A 1 78 ? -8.914 -5.156 4.059 1 97.06 78 ARG A N 1
ATOM 633 C CA . ARG A 1 78 ? -9.727 -6.363 4.164 1 97.06 78 ARG A CA 1
ATOM 634 C C . ARG A 1 78 ? -10.016 -6.953 2.789 1 97.06 78 ARG A C 1
ATOM 636 O O . ARG A 1 78 ? -10.203 -6.215 1.819 1 97.06 78 ARG A O 1
ATOM 643 N N . SER A 1 79 ? -10.055 -8.266 2.732 1 98.12 79 SER A N 1
ATOM 644 C CA . SER A 1 79 ? -10.422 -8.906 1.471 1 98.12 79 SER A CA 1
ATOM 645 C C . SER A 1 79 ? -10.984 -10.297 1.7 1 98.12 79 SER A C 1
ATOM 647 O O . SER A 1 79 ? -10.641 -10.969 2.676 1 98.12 79 SER A O 1
ATOM 649 N N . HIS A 1 80 ? -11.875 -10.719 0.864 1 98.38 80 HIS A N 1
ATOM 650 C CA . HIS A 1 80 ? -12.453 -12.055 0.882 1 98.38 80 HIS A CA 1
ATOM 651 C C . HIS A 1 80 ? -11.555 -13.055 0.159 1 98.38 80 HIS A C 1
ATOM 653 O O . HIS A 1 80 ? -11.773 -14.266 0.246 1 98.38 80 HIS A O 1
ATOM 659 N N . ARG A 1 81 ? -10.586 -12.562 -0.541 1 98.69 81 ARG A N 1
ATOM 660 C CA . ARG A 1 81 ? -9.664 -13.391 -1.319 1 98.69 81 ARG A CA 1
ATOM 661 C C . ARG A 1 81 ? -8.359 -12.656 -1.583 1 98.69 81 ARG A C 1
ATOM 663 O O . ARG A 1 81 ? -8.344 -11.609 -2.232 1 98.69 81 ARG A O 1
ATOM 670 N N . PHE A 1 82 ? -7.23 -13.219 -1.113 1 98.81 82 PHE A N 1
ATOM 671 C CA . PHE A 1 82 ? -5.953 -12.531 -1.282 1 98.81 82 PHE A CA 1
ATOM 672 C C . PHE A 1 82 ? -4.801 -13.531 -1.277 1 98.81 82 PHE A C 1
ATOM 674 O O . PHE A 1 82 ? -4.98 -14.695 -0.924 1 98.81 82 PHE A O 1
ATOM 681 N N . MET A 1 83 ? -3.672 -13.062 -1.786 1 98.75 83 MET A N 1
ATOM 682 C CA . MET A 1 83 ? -2.428 -13.828 -1.842 1 98.75 83 MET A CA 1
ATOM 683 C C . MET A 1 83 ? -1.255 -12.992 -1.346 1 98.75 83 MET A C 1
ATOM 685 O O . MET A 1 83 ? -1.226 -11.773 -1.546 1 98.75 83 MET A O 1
ATOM 689 N N . ALA A 1 84 ? -0.358 -13.609 -0.693 1 97.75 84 ALA A N 1
ATOM 690 C CA . ALA A 1 84 ? 0.885 -12.992 -0.24 1 97.75 84 ALA A CA 1
ATOM 691 C C . ALA A 1 84 ? 2.082 -13.891 -0.529 1 97.75 84 ALA A C 1
ATOM 693 O O . ALA A 1 84 ? 1.965 -15.117 -0.507 1 97.75 84 ALA A O 1
ATOM 694 N N . HIS A 1 85 ? 3.209 -13.305 -0.822 1 96.25 85 HIS A N 1
ATOM 695 C CA . HIS A 1 85 ? 4.41 -14.031 -1.216 1 96.25 85 HIS A CA 1
ATOM 696 C C . HIS A 1 85 ? 5.668 -13.344 -0.689 1 96.25 85 HIS A C 1
ATOM 698 O O . HIS A 1 85 ? 5.805 -12.125 -0.799 1 96.25 85 HIS A O 1
ATOM 704 N N . VAL A 1 86 ? 6.492 -14.062 0.005 1 93 86 VAL A N 1
ATOM 705 C CA . VAL A 1 86 ? 7.832 -13.617 0.365 1 93 86 VAL A CA 1
ATOM 706 C C . VAL A 1 86 ? 8.867 -14.281 -0.54 1 93 86 VAL A C 1
ATOM 708 O O . VAL A 1 86 ? 8.867 -15.508 -0.688 1 93 86 VAL A O 1
ATOM 711 N N . ARG A 1 87 ? 9.625 -13.438 -1.077 1 89.75 87 ARG A N 1
ATOM 712 C CA . ARG A 1 87 ? 10.562 -13.914 -2.088 1 89.75 87 ARG A CA 1
ATOM 713 C C . ARG A 1 87 ? 11.969 -14.055 -1.511 1 89.75 87 ARG A C 1
ATOM 715 O O . ARG A 1 87 ? 12.422 -13.195 -0.75 1 89.75 87 ARG A O 1
ATOM 722 N N . SER A 1 88 ? 12.586 -15.117 -1.862 1 84.44 88 SER A N 1
ATOM 723 C CA . SER A 1 88 ? 14.016 -15.344 -1.676 1 84.44 88 SER A CA 1
ATOM 724 C C . SER A 1 88 ? 14.688 -15.75 -2.984 1 84.44 88 SER A C 1
ATOM 726 O O . SER A 1 88 ? 14.594 -16.906 -3.41 1 84.44 88 SER A O 1
ATOM 728 N N . SER A 1 89 ? 15.336 -14.781 -3.566 1 73.62 89 SER A N 1
ATOM 729 C CA . SER A 1 89 ? 15.875 -15 -4.906 1 73.62 89 SER A CA 1
ATOM 730 C C . SER A 1 89 ? 17.078 -15.938 -4.871 1 73.62 89 SER A C 1
ATOM 732 O O . SER A 1 89 ? 17.906 -15.859 -3.957 1 73.62 89 SER A O 1
ATOM 734 N N . THR A 1 90 ? 17.078 -16.844 -5.785 1 65.38 90 THR A N 1
ATOM 735 C CA . THR A 1 90 ? 18.234 -17.719 -5.945 1 65.38 90 THR A CA 1
ATOM 736 C C . THR A 1 90 ? 19.203 -17.172 -6.996 1 65.38 90 THR A C 1
ATOM 738 O O . THR A 1 90 ? 20.219 -17.781 -7.293 1 65.38 90 THR A O 1
ATOM 741 N N . GLY A 1 91 ? 18.859 -16.062 -7.559 1 69.5 91 GLY A N 1
ATOM 742 C CA . GLY A 1 91 ? 19.766 -15.555 -8.578 1 69.5 91 GLY A CA 1
ATOM 743 C C . GLY A 1 91 ? 19.156 -14.477 -9.445 1 69.5 91 GLY A C 1
ATOM 744 O O . GLY A 1 91 ? 19.859 -13.633 -9.992 1 69.5 91 GLY A O 1
ATOM 745 N N . THR A 1 92 ? 17.859 -14.508 -9.586 1 78.5 92 THR A N 1
ATOM 746 C CA . THR A 1 92 ? 17.188 -13.531 -10.445 1 78.5 92 THR A CA 1
ATOM 747 C C . THR A 1 92 ? 17.25 -12.141 -9.812 1 78.5 92 THR A C 1
ATOM 749 O O . THR A 1 92 ? 17.391 -12.008 -8.594 1 78.5 92 THR A O 1
ATOM 752 N N . GLN A 1 93 ? 17.094 -11.18 -10.695 1 86.38 93 GLN A N 1
ATOM 753 C CA . GLN A 1 93 ? 17.203 -9.781 -10.297 1 86.38 93 GLN A CA 1
ATOM 754 C C . GLN A 1 93 ? 16.203 -9.43 -9.211 1 86.38 93 GLN A C 1
ATOM 756 O O . GLN A 1 93 ? 15.047 -9.859 -9.266 1 86.38 93 GLN A O 1
ATOM 761 N N . VAL A 1 94 ? 16.688 -8.656 -8.258 1 88.06 94 VAL A N 1
ATOM 762 C CA . VAL A 1 94 ? 15.805 -8.109 -7.23 1 88.06 94 VAL A CA 1
ATOM 763 C C . VAL A 1 94 ? 15.109 -6.863 -7.754 1 88.06 94 VAL A C 1
ATOM 765 O O . VAL A 1 94 ? 15.75 -5.828 -7.969 1 88.06 94 VAL A O 1
ATOM 768 N N . SER A 1 95 ? 13.859 -7.004 -8.039 1 92.88 95 SER A N 1
ATOM 769 C CA . SER A 1 95 ? 13.023 -5.922 -8.555 1 92.88 95 SER A CA 1
ATOM 770 C C . SER A 1 95 ? 11.555 -6.145 -8.211 1 92.88 95 SER A C 1
ATOM 772 O O . SER A 1 95 ? 11.125 -7.285 -8.023 1 92.88 95 SER A O 1
ATOM 774 N N . ARG A 1 96 ? 10.82 -5.07 -8.188 1 93.81 96 ARG A N 1
ATOM 775 C CA . ARG A 1 96 ? 9.391 -5.184 -7.906 1 93.81 96 ARG A CA 1
ATOM 776 C C . ARG A 1 96 ? 8.688 -6.02 -8.969 1 93.81 96 ARG A C 1
ATOM 778 O O . ARG A 1 96 ? 7.754 -6.77 -8.656 1 93.81 96 ARG A O 1
ATOM 785 N N . SER A 1 97 ? 9.227 -5.93 -10.164 1 94.88 97 SER A N 1
ATOM 786 C CA . SER A 1 97 ? 8.586 -6.625 -11.273 1 94.88 97 SER A CA 1
ATOM 787 C C . SER A 1 97 ? 8.773 -8.133 -11.156 1 94.88 97 SER A C 1
ATOM 789 O O . SER A 1 97 ? 8.102 -8.906 -11.852 1 94.88 97 SER A O 1
ATOM 791 N N . ASN A 1 98 ? 9.688 -8.578 -10.289 1 95.31 98 ASN A N 1
ATOM 792 C CA . ASN A 1 98 ? 9.938 -10.008 -10.102 1 95.31 98 ASN A CA 1
ATOM 793 C C . ASN A 1 98 ? 9.289 -10.531 -8.828 1 95.31 98 ASN A C 1
ATOM 795 O O . ASN A 1 98 ? 9.492 -11.688 -8.453 1 95.31 98 ASN A O 1
ATOM 799 N N . CYS A 1 99 ? 8.523 -9.648 -8.188 1 95.56 99 CYS A N 1
ATOM 800 C CA . CYS A 1 99 ? 7.824 -10.07 -6.98 1 95.56 99 CYS A CA 1
ATOM 801 C C . CYS A 1 99 ? 6.426 -10.586 -7.309 1 95.56 99 CYS A C 1
ATOM 803 O O . CYS A 1 99 ? 5.766 -10.062 -8.211 1 95.56 99 CYS A O 1
ATOM 805 N N . HIS A 1 100 ? 6.059 -11.609 -6.594 1 96.81 100 HIS A N 1
ATOM 806 C CA . HIS A 1 100 ? 4.73 -12.195 -6.723 1 96.81 100 HIS A CA 1
ATOM 807 C C . HIS A 1 100 ? 3.734 -11.523 -5.781 1 96.81 100 HIS A C 1
ATOM 809 O O . HIS A 1 100 ? 4.125 -10.961 -4.754 1 96.81 100 HIS A O 1
ATOM 815 N N . PRO A 1 101 ? 2.443 -11.648 -6.094 1 98.44 101 PRO A N 1
ATOM 816 C CA . PRO A 1 101 ? 1.835 -12.344 -7.234 1 98.44 101 PRO A CA 1
ATOM 817 C C . PRO A 1 101 ? 1.926 -11.539 -8.531 1 98.44 101 PRO A C 1
ATOM 819 O O . PRO A 1 101 ? 1.905 -10.305 -8.5 1 98.44 101 PRO A O 1
ATOM 822 N N . PHE A 1 102 ? 2.051 -12.273 -9.625 1 98.62 102 PHE A N 1
ATOM 823 C CA . PHE A 1 102 ? 1.872 -11.68 -10.945 1 98.62 102 PHE A CA 1
ATOM 824 C C . PHE A 1 102 ? 0.392 -11.508 -11.258 1 98.62 102 PHE A C 1
ATOM 826 O O . PHE A 1 102 ? -0.424 -12.375 -10.945 1 98.62 102 PHE A O 1
ATOM 833 N N . ILE A 1 103 ? 0.096 -10.352 -11.891 1 98.31 103 ILE A N 1
ATOM 834 C CA . ILE A 1 103 ? -1.309 -10.055 -12.141 1 98.31 103 ILE A CA 1
ATOM 835 C C . ILE A 1 103 ? -1.5 -9.664 -13.609 1 98.31 103 ILE A C 1
ATOM 837 O O . ILE A 1 103 ? -0.765 -8.828 -14.141 1 98.31 103 ILE A O 1
ATOM 841 N N . ILE A 1 104 ? -2.379 -10.297 -14.266 1 98.06 104 ILE A N 1
ATOM 842 C CA . ILE A 1 104 ? -2.861 -9.938 -15.594 1 98.06 104 ILE A CA 1
ATOM 843 C C . ILE A 1 104 ? -4.391 -9.93 -15.602 1 98.06 104 ILE A C 1
ATOM 845 O O . ILE A 1 104 ? -5.02 -10.977 -15.406 1 98.06 104 ILE A O 1
ATOM 849 N N . ASP A 1 105 ? -4.965 -8.703 -15.828 1 97.12 105 ASP A N 1
ATOM 850 C CA . ASP A 1 105 ? -6.41 -8.539 -15.742 1 97.12 105 ASP A CA 1
ATOM 851 C C . ASP A 1 105 ? -6.934 -8.984 -14.383 1 97.12 105 ASP A C 1
ATOM 853 O O . ASP A 1 105 ? -6.484 -8.484 -13.344 1 97.12 105 ASP A O 1
ATOM 857 N N . ASN A 1 106 ? -7.844 -9.977 -14.32 1 98.31 106 ASN A N 1
ATOM 858 C CA . ASN A 1 106 ? -8.406 -10.414 -13.047 1 98.31 106 ASN A CA 1
ATOM 859 C C . ASN A 1 106 ? -7.668 -11.633 -12.492 1 98.31 106 ASN A C 1
ATOM 861 O O . ASN A 1 106 ? -8.078 -12.211 -11.484 1 98.31 106 ASN A O 1
ATOM 865 N N . TRP A 1 107 ? -6.539 -12.047 -13.102 1 98.81 107 TRP A N 1
ATOM 866 C CA . TRP A 1 107 ? -5.848 -13.266 -12.703 1 98.81 107 TRP A CA 1
ATOM 867 C C . TRP A 1 107 ? -4.648 -12.945 -11.82 1 98.81 107 TRP A C 1
ATOM 869 O O . TRP A 1 107 ? -3.896 -12.008 -12.094 1 98.81 107 TRP A O 1
ATOM 879 N N . MET A 1 108 ? -4.488 -13.672 -10.742 1 98.81 108 MET A N 1
ATOM 880 C CA . MET A 1 108 ? -3.297 -13.633 -9.898 1 98.81 108 MET A CA 1
ATOM 881 C C . MET A 1 108 ? -2.564 -14.969 -9.93 1 98.81 108 MET A C 1
ATOM 883 O O . MET A 1 108 ? -3.197 -16.031 -9.945 1 98.81 108 MET A O 1
ATOM 887 N N . PHE A 1 109 ? -1.234 -14.891 -9.914 1 98.88 109 PHE A N 1
ATOM 888 C CA . PHE A 1 109 ? -0.394 -16.078 -9.984 1 98.88 109 PHE A CA 1
ATOM 889 C C . PHE A 1 109 ? 0.801 -15.961 -9.047 1 98.88 109 PHE A C 1
ATOM 891 O O . PHE A 1 109 ? 1.49 -14.945 -9.039 1 98.88 109 PHE A O 1
ATOM 898 N N . LEU A 1 110 ? 1.015 -16.922 -8.172 1 98.25 110 LEU A N 1
ATOM 899 C CA . LEU A 1 110 ? 2.283 -16.969 -7.457 1 98.25 110 LEU A CA 1
ATOM 900 C C . LEU A 1 110 ? 2.887 -18.375 -7.504 1 98.25 110 LEU A C 1
ATOM 902 O O . LEU A 1 110 ? 2.188 -19.344 -7.797 1 98.25 110 LEU A O 1
ATOM 906 N N . HIS A 1 111 ? 4.18 -18.438 -7.277 1 97.44 111 HIS A N 1
ATOM 907 C CA . HIS A 1 111 ? 4.961 -19.656 -7.527 1 97.44 111 HIS A CA 1
ATOM 908 C C . HIS A 1 111 ? 6.176 -19.719 -6.609 1 97.44 111 HIS A C 1
ATOM 910 O O . HIS A 1 111 ? 6.898 -18.734 -6.453 1 97.44 111 HIS A O 1
ATOM 916 N N . ASN A 1 112 ? 6.336 -20.781 -5.941 1 95 112 ASN A N 1
ATOM 917 C CA . ASN A 1 112 ? 7.574 -21.203 -5.297 1 95 112 ASN A CA 1
ATOM 918 C C . ASN A 1 112 ? 8.172 -22.422 -5.98 1 95 112 ASN A C 1
ATOM 920 O O . ASN A 1 112 ? 7.578 -23.5 -5.961 1 95 112 ASN A O 1
ATOM 924 N N . GLY A 1 113 ? 9.227 -22.266 -6.59 1 95.12 113 GLY A N 1
ATOM 925 C CA . GLY A 1 113 ? 9.875 -23.297 -7.391 1 95.12 113 GLY A CA 1
ATOM 926 C C . GLY A 1 113 ? 10.758 -22.719 -8.492 1 95.12 113 GLY A C 1
ATOM 927 O O . GLY A 1 113 ? 11.211 -21.578 -8.398 1 95.12 113 GLY A O 1
ATOM 928 N N . GLN A 1 114 ? 11.039 -23.594 -9.5 1 95.44 114 GLN A N 1
ATOM 929 C CA . GLN A 1 114 ? 11.914 -23.156 -10.586 1 95.44 114 GLN A CA 1
ATOM 930 C C . GLN A 1 114 ? 11.852 -24.109 -11.766 1 95.44 114 GLN A C 1
ATOM 932 O O . GLN A 1 114 ? 11.547 -25.297 -11.602 1 95.44 114 GLN A O 1
ATOM 937 N N . ILE A 1 115 ? 12.078 -23.547 -12.883 1 97.12 115 ILE A N 1
ATOM 938 C CA . ILE A 1 115 ? 12.414 -24.375 -14.039 1 97.12 115 ILE A CA 1
ATOM 939 C C . ILE A 1 115 ? 13.906 -24.703 -14.031 1 97.12 115 ILE A C 1
ATOM 941 O O . ILE A 1 115 ? 14.75 -23.797 -14.039 1 97.12 115 ILE A O 1
ATOM 945 N N . GLY A 1 116 ? 14.219 -25.984 -14.062 1 96.5 116 GLY A N 1
ATOM 946 C CA . GLY A 1 116 ? 15.617 -26.391 -14.07 1 96.5 116 GLY A CA 1
ATOM 947 C C . GLY A 1 116 ? 16.391 -25.797 -15.234 1 96.5 116 GLY A C 1
ATOM 948 O O . GLY A 1 116 ? 15.969 -25.891 -16.391 1 96.5 116 GLY A O 1
ATOM 949 N N . GLU A 1 117 ? 17.562 -25.188 -14.883 1 96.31 117 GLU A N 1
ATOM 950 C CA . GLU A 1 117 ? 18.438 -24.578 -15.875 1 96.31 117 GLU A CA 1
ATOM 951 C C . GLU A 1 117 ? 17.641 -23.688 -16.828 1 96.31 117 GLU A C 1
ATOM 953 O O . GLU A 1 117 ? 17.781 -23.797 -18.047 1 96.31 117 GLU A O 1
ATOM 958 N N . PHE A 1 118 ? 16.891 -22.812 -16.328 1 96.38 118 PHE A N 1
ATOM 959 C CA . PHE A 1 118 ? 15.945 -21.953 -17.016 1 96.38 118 PHE A CA 1
ATOM 960 C C . PHE A 1 118 ? 16.609 -21.25 -18.188 1 96.38 118 PHE A C 1
ATOM 962 O O . PHE A 1 118 ? 16.016 -21.094 -19.266 1 96.38 118 PHE A O 1
ATOM 969 N N . GLU A 1 119 ? 17.812 -20.812 -18.078 1 95.38 119 GLU A N 1
ATOM 970 C CA . GLU A 1 119 ? 18.516 -20.062 -19.109 1 95.38 119 GLU A CA 1
ATOM 971 C C . GLU A 1 119 ? 18.656 -20.875 -20.391 1 95.38 119 GLU A C 1
ATOM 973 O O . GLU A 1 119 ? 18.688 -20.312 -21.484 1 95.38 119 GLU A O 1
ATOM 978 N N . ARG A 1 120 ? 18.641 -22.125 -20.25 1 97.06 120 ARG A N 1
ATOM 979 C CA . ARG A 1 120 ? 18.859 -22.984 -21.406 1 97.06 120 ARG A CA 1
ATOM 980 C C . ARG A 1 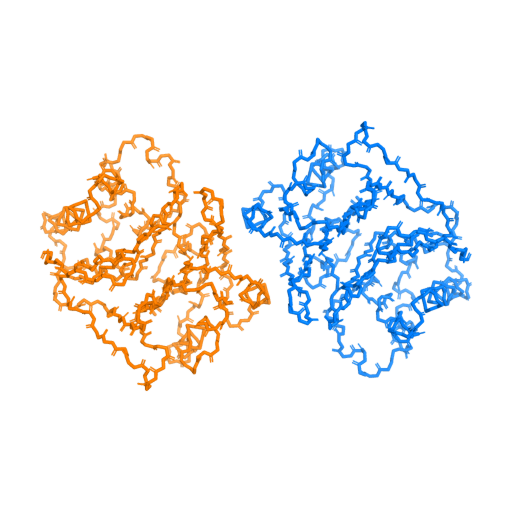120 ? 17.547 -23.219 -22.172 1 97.06 120 ARG A C 1
ATOM 982 O O . ARG A 1 120 ? 17.562 -23.672 -23.312 1 97.06 120 ARG A O 1
ATOM 989 N N . VAL A 1 121 ? 16.422 -22.938 -21.516 1 97.75 121 VAL A N 1
ATOM 990 C CA . VAL A 1 121 ? 15.148 -23.234 -22.156 1 97.75 121 VAL A CA 1
ATOM 991 C C . VAL A 1 121 ? 14.328 -21.953 -22.312 1 97.75 121 VAL A C 1
ATOM 993 O O . VAL A 1 121 ? 13.281 -21.953 -22.969 1 97.75 121 VAL A O 1
ATOM 996 N N . LYS A 1 122 ? 14.711 -20.875 -21.828 1 96.75 122 LYS A N 1
ATOM 997 C CA . LYS A 1 122 ? 13.953 -19.625 -21.766 1 96.75 122 LYS A CA 1
ATOM 998 C C . LYS A 1 122 ? 13.586 -19.125 -23.156 1 96.75 122 LYS A C 1
ATOM 1000 O O . LYS A 1 122 ? 12.469 -18.672 -23.391 1 96.75 122 LYS A O 1
ATOM 1005 N N . TYR A 1 123 ? 14.555 -19.234 -24.031 1 97.12 123 TYR A N 1
ATOM 1006 C CA . TYR A 1 123 ? 14.297 -18.75 -25.391 1 97.12 123 TYR A CA 1
ATOM 1007 C C . TYR A 1 123 ? 13.156 -19.531 -26.031 1 97.12 123 TYR A C 1
ATOM 1009 O O . TYR A 1 123 ? 12.211 -18.938 -26.562 1 97.12 123 TYR A O 1
ATOM 1017 N N . GLU A 1 124 ? 13.195 -20.812 -25.984 1 97.5 124 GLU A N 1
ATOM 1018 C CA . GLU A 1 124 ? 12.195 -21.672 -26.609 1 97.5 124 GLU A CA 1
ATOM 1019 C C . GLU A 1 124 ? 10.828 -21.5 -25.938 1 97.5 124 GLU A C 1
ATOM 1021 O O . GLU A 1 124 ? 9.805 -21.453 -26.625 1 97.5 124 GLU A O 1
ATOM 1026 N N . LEU A 1 125 ? 10.812 -21.406 -24.672 1 97.94 125 LEU A N 1
ATOM 1027 C CA . LEU A 1 125 ? 9.555 -21.234 -23.953 1 97.94 125 LEU A CA 1
ATOM 1028 C C . LEU A 1 125 ? 8.922 -19.891 -24.281 1 97.94 125 LEU A C 1
ATOM 1030 O O . LEU A 1 125 ? 7.723 -19.812 -24.562 1 97.94 125 LEU A O 1
ATOM 1034 N N . GLN A 1 126 ? 9.688 -18.828 -24.266 1 97.5 126 GLN A N 1
ATOM 1035 C CA . GLN A 1 126 ? 9.195 -17.484 -24.547 1 97.5 126 GLN A CA 1
ATOM 1036 C C . GLN A 1 126 ? 8.688 -17.375 -25.984 1 97.5 126 GLN A C 1
ATOM 1038 O O . GLN A 1 126 ? 7.711 -16.672 -26.25 1 97.5 126 GLN A O 1
ATOM 1043 N N . SER A 1 127 ? 9.344 -18.094 -26.891 1 97.69 127 SER A N 1
ATOM 1044 C CA . SER A 1 127 ? 8.992 -18.031 -28.312 1 97.69 127 SER A CA 1
ATOM 1045 C C . SER A 1 127 ? 7.617 -18.641 -28.562 1 97.69 127 SER A C 1
ATOM 1047 O O . SER A 1 127 ? 7.043 -18.453 -29.641 1 97.69 127 SER A O 1
ATOM 1049 N N . GLN A 1 128 ? 7.074 -19.375 -27.578 1 97.62 128 GLN A N 1
ATOM 1050 C CA . GLN A 1 128 ? 5.754 -19.984 -27.719 1 97.62 128 GLN A CA 1
ATOM 1051 C C . GLN A 1 128 ? 4.652 -18.953 -27.5 1 97.62 128 GLN A C 1
ATOM 1053 O O . GLN A 1 128 ? 3.496 -19.188 -27.859 1 97.62 128 GLN A O 1
ATOM 1058 N N . LEU A 1 129 ? 4.934 -17.844 -26.906 1 98.25 129 LEU A N 1
ATOM 1059 C CA . LEU A 1 129 ? 3.932 -16.844 -26.562 1 98.25 129 LEU A CA 1
ATOM 1060 C C . LEU A 1 129 ? 3.516 -16.047 -27.797 1 98.25 129 LEU A C 1
ATOM 1062 O O . LEU A 1 129 ? 4.367 -15.633 -28.594 1 98.25 129 LEU A O 1
ATOM 1066 N N . PRO A 1 130 ? 2.244 -15.867 -28.016 1 98.19 130 PRO A N 1
ATOM 1067 C CA . PRO A 1 130 ? 1.845 -14.852 -29 1 98.19 130 PRO A CA 1
ATOM 1068 C C . PRO A 1 130 ? 2.291 -13.445 -28.609 1 98.19 130 PRO A C 1
ATOM 1070 O O . PRO A 1 130 ? 2.547 -13.18 -27.422 1 98.19 130 PRO A O 1
ATOM 1073 N N . GLU A 1 131 ? 2.344 -12.523 -29.547 1 97.62 131 GLU A N 1
ATOM 1074 C CA . GLU A 1 131 ? 2.824 -11.164 -29.328 1 97.62 131 GLU A CA 1
ATOM 1075 C C . GLU A 1 131 ? 2.053 -10.477 -28.203 1 97.62 131 GLU A C 1
ATOM 1077 O O . GLU A 1 131 ? 2.643 -9.773 -27.375 1 97.62 131 GLU A O 1
ATOM 1082 N N . SER A 1 132 ? 0.804 -10.664 -28.172 1 97.75 132 SER A N 1
ATOM 1083 C CA . SER A 1 132 ? -0.053 -9.969 -27.203 1 97.75 132 SER A CA 1
ATOM 1084 C C . SER A 1 132 ? 0.309 -10.336 -25.781 1 97.75 132 SER A C 1
ATOM 1086 O O . SER A 1 132 ? 0.276 -9.492 -24.891 1 97.75 132 SER A O 1
ATOM 1088 N N . LEU A 1 133 ? 0.636 -11.586 -25.547 1 97.94 133 LEU A N 1
ATOM 1089 C CA . LEU A 1 133 ? 1 -12.016 -24.203 1 97.94 133 LEU A CA 1
ATOM 1090 C C . LEU A 1 133 ? 2.461 -11.695 -23.906 1 97.94 133 LEU A C 1
ATOM 1092 O O . LEU A 1 133 ? 2.803 -11.344 -22.781 1 97.94 133 LEU A O 1
ATOM 1096 N N . PHE A 1 134 ? 3.291 -11.805 -24.953 1 97.44 134 PHE A N 1
ATOM 1097 C CA . PHE A 1 134 ? 4.695 -11.453 -24.797 1 97.44 134 PHE A CA 1
ATOM 1098 C C . PHE A 1 134 ? 4.84 -10.016 -24.297 1 97.44 134 PHE A C 1
ATOM 1100 O O . PHE A 1 134 ? 5.668 -9.742 -23.422 1 97.44 134 PHE A O 1
ATOM 1107 N N . LEU A 1 135 ? 3.986 -9.164 -24.781 1 97.12 135 LEU A N 1
ATOM 1108 C CA . LEU A 1 135 ? 4.074 -7.746 -24.469 1 97.12 135 LEU A CA 1
ATOM 1109 C C . LEU A 1 135 ? 3.609 -7.469 -23.047 1 97.12 135 LEU A C 1
ATOM 1111 O O . LEU A 1 135 ? 3.855 -6.387 -22.5 1 97.12 135 LEU A O 1
ATOM 1115 N N . LYS A 1 136 ? 3.029 -8.383 -22.391 1 96.94 136 LYS A N 1
ATOM 1116 C CA . LYS A 1 136 ? 2.539 -8.203 -21.031 1 96.94 136 LYS A CA 1
ATOM 1117 C C . LYS A 1 136 ? 3.605 -8.586 -20 1 96.94 136 LYS A C 1
ATOM 1119 O O . LYS A 1 136 ? 3.451 -8.32 -18.812 1 96.94 136 LYS A O 1
ATOM 1124 N N . ARG A 1 137 ? 4.641 -9.219 -20.5 1 96.69 137 ARG A N 1
ATOM 1125 C CA . ARG A 1 137 ? 5.699 -9.641 -19.594 1 96.69 137 ARG A CA 1
ATOM 1126 C C . ARG A 1 137 ? 6.457 -8.438 -19.047 1 96.69 137 ARG A C 1
ATOM 1128 O O . ARG A 1 137 ? 6.914 -7.582 -19.797 1 96.69 137 ARG A O 1
ATOM 1135 N N . MET A 1 138 ? 6.617 -8.375 -17.766 1 94.31 138 MET A N 1
ATOM 1136 C CA . MET A 1 138 ? 7.25 -7.223 -17.125 1 94.31 138 MET A CA 1
ATOM 1137 C C . MET A 1 138 ? 8.562 -7.621 -16.453 1 94.31 138 MET A C 1
ATOM 1139 O O . MET A 1 138 ? 9.508 -6.832 -16.422 1 94.31 138 MET A O 1
ATOM 1143 N N . GLY A 1 139 ? 8.609 -8.836 -15.953 1 94.94 139 GLY A N 1
ATOM 1144 C CA . GLY A 1 139 ? 9.789 -9.297 -15.234 1 94.94 139 GLY A CA 1
ATOM 1145 C C . GLY A 1 139 ? 10.641 -10.266 -16.031 1 94.94 139 GLY A C 1
ATOM 1146 O O . GLY A 1 139 ? 10.609 -10.25 -17.266 1 94.94 139 GLY A O 1
ATOM 1147 N N . THR A 1 140 ? 11.516 -11 -15.266 1 94.12 140 THR A N 1
ATOM 1148 C CA . THR A 1 140 ? 12.477 -11.867 -15.938 1 94.12 140 THR A CA 1
ATOM 1149 C C . THR A 1 140 ? 12.445 -13.273 -15.336 1 94.12 140 THR A C 1
ATOM 1151 O O . THR A 1 140 ? 13.328 -14.086 -15.609 1 94.12 140 THR A O 1
ATOM 1154 N N . THR A 1 141 ? 11.492 -13.547 -14.562 1 95.38 141 THR A N 1
ATOM 1155 C CA . THR A 1 141 ? 11.492 -14.805 -13.828 1 95.38 141 THR A CA 1
ATOM 1156 C C . THR A 1 141 ? 10.883 -15.922 -14.672 1 95.38 141 THR A C 1
ATOM 1158 O O . THR A 1 141 ? 10.086 -15.664 -15.578 1 95.38 141 THR A O 1
ATOM 1161 N N . ASP A 1 142 ? 11.258 -17.156 -14.305 1 97 142 ASP A N 1
ATOM 1162 C CA . ASP A 1 142 ? 10.586 -18.312 -14.891 1 97 142 ASP A CA 1
ATOM 1163 C C . ASP A 1 142 ? 9.125 -18.375 -14.469 1 97 142 ASP A C 1
ATOM 1165 O O . ASP A 1 142 ? 8.258 -18.734 -15.258 1 97 142 ASP A O 1
ATOM 1169 N N . SER A 1 143 ? 8.836 -17.891 -13.266 1 97.44 143 SER A N 1
ATOM 1170 C CA . SER A 1 143 ? 7.48 -17.922 -12.711 1 97.44 143 SER A CA 1
ATOM 1171 C C . SER A 1 143 ? 6.516 -17.125 -13.586 1 97.44 143 SER A C 1
ATOM 1173 O O . SER A 1 143 ? 5.438 -17.609 -13.938 1 97.44 143 SER A O 1
ATOM 1175 N N . GLU A 1 144 ? 6.93 -15.945 -13.961 1 98.12 144 GLU A N 1
ATOM 1176 C CA . GLU A 1 144 ? 6.062 -15.133 -14.797 1 98.12 144 GLU A CA 1
ATOM 1177 C C . GLU A 1 144 ? 5.832 -15.781 -16.156 1 98.12 144 GLU A C 1
ATOM 1179 O O . GLU A 1 144 ? 4.73 -15.719 -16.703 1 98.12 144 GLU A O 1
ATOM 1184 N N . LEU A 1 145 ? 6.891 -16.359 -16.672 1 98.38 145 LEU A N 1
ATOM 1185 C CA . LEU A 1 145 ? 6.758 -17.047 -17.953 1 98.38 145 LEU A CA 1
ATOM 1186 C C . LEU A 1 145 ? 5.793 -18.219 -17.859 1 98.38 145 LEU A C 1
ATOM 1188 O O . LEU A 1 145 ? 4.977 -18.438 -18.75 1 98.38 145 LEU A O 1
ATOM 1192 N N . ILE A 1 146 ? 5.844 -18.984 -16.781 1 98.81 146 ILE A N 1
ATOM 1193 C CA . ILE A 1 146 ? 4.91 -20.078 -16.547 1 98.81 146 ILE A CA 1
ATOM 1194 C C . ILE A 1 146 ? 3.479 -19.562 -16.578 1 98.81 146 ILE A C 1
ATOM 1196 O O . ILE A 1 146 ? 2.609 -20.141 -17.234 1 98.81 146 ILE A O 1
ATOM 1200 N N . PHE A 1 147 ? 3.26 -18.469 -15.961 1 98.88 147 PHE A N 1
ATOM 1201 C CA . PHE A 1 147 ? 1.941 -17.859 -15.906 1 98.88 147 PHE A CA 1
ATOM 1202 C C . PHE A 1 147 ? 1.458 -17.484 -17.297 1 98.88 147 PHE A C 1
ATOM 1204 O O . PHE A 1 147 ? 0.342 -17.844 -17.688 1 98.88 147 PHE A O 1
ATOM 1211 N N . LEU A 1 148 ? 2.311 -16.812 -18.031 1 98.88 148 LEU A N 1
ATOM 1212 C CA . LEU A 1 148 ? 1.962 -16.391 -19.391 1 98.88 148 LEU A CA 1
ATOM 1213 C C . LEU A 1 148 ? 1.684 -17.594 -20.281 1 98.88 148 LEU A C 1
ATOM 1215 O O . LEU A 1 148 ? 0.771 -17.547 -21.109 1 98.88 148 LEU A O 1
ATOM 1219 N N . LEU A 1 149 ? 2.461 -18.625 -20.125 1 98.88 149 LEU A N 1
ATOM 1220 C CA . LEU A 1 149 ? 2.24 -19.844 -20.906 1 98.88 149 LEU A CA 1
ATOM 1221 C C . LEU A 1 149 ? 0.909 -20.5 -20.531 1 98.88 149 LEU A C 1
ATOM 1223 O O . LEU A 1 149 ? 0.213 -21.031 -21.406 1 98.88 149 LEU A O 1
ATOM 1227 N N . MET A 1 150 ? 0.532 -20.453 -19.25 1 98.88 150 MET A N 1
ATOM 1228 C CA . MET A 1 150 ? -0.771 -20.969 -18.844 1 98.88 150 MET A CA 1
ATOM 1229 C C . MET A 1 150 ? -1.899 -20.172 -19.5 1 98.88 150 MET A C 1
ATOM 1231 O O . MET A 1 150 ? -2.885 -20.75 -19.953 1 98.88 150 MET A O 1
ATOM 1235 N N . LEU A 1 151 ? -1.719 -18.891 -19.516 1 98.88 151 LEU A N 1
ATOM 1236 C CA . LEU A 1 151 ? -2.711 -18.047 -20.172 1 98.88 151 LEU A CA 1
ATOM 1237 C C . LEU A 1 151 ? -2.812 -18.406 -21.656 1 98.88 151 LEU A C 1
ATOM 1239 O O . LEU A 1 151 ? -3.916 -18.531 -22.188 1 98.88 151 LEU A O 1
ATOM 1243 N N . HIS A 1 152 ? -1.681 -18.562 -22.25 1 98.62 152 HIS A N 1
ATOM 1244 C CA . HIS A 1 152 ? -1.628 -18.938 -23.656 1 98.62 152 HIS A CA 1
ATOM 1245 C C . HIS A 1 152 ? -2.326 -20.281 -23.906 1 98.62 152 HIS A C 1
ATOM 1247 O O . HIS A 1 152 ? -2.994 -20.453 -24.922 1 98.62 152 HIS A O 1
ATOM 1253 N N . ASN A 1 153 ? -2.209 -21.203 -22.953 1 98.69 153 ASN A N 1
ATOM 1254 C CA . ASN A 1 153 ? -2.732 -22.562 -23.109 1 98.69 153 ASN A CA 1
ATOM 1255 C C . ASN A 1 153 ? -4.203 -22.641 -22.703 1 98.69 153 ASN A C 1
ATOM 1257 O O . ASN A 1 153 ? -4.777 -23.719 -22.641 1 98.69 153 ASN A O 1
ATOM 1261 N N . GLY A 1 154 ? -4.84 -21.547 -22.406 1 98.62 154 GLY A N 1
ATOM 1262 C CA . GLY A 1 154 ? -6.281 -21.516 -22.219 1 98.62 154 GLY A CA 1
ATOM 1263 C C . GLY A 1 154 ? -6.691 -21.469 -20.766 1 98.62 154 GLY A C 1
ATOM 1264 O O . GLY A 1 154 ? -7.703 -22.047 -20.375 1 98.62 154 GLY A O 1
ATOM 1265 N N . LEU A 1 155 ? -5.941 -20.781 -19.938 1 98.69 155 LEU A N 1
ATOM 1266 C CA . LEU A 1 155 ? -6.223 -20.672 -18.516 1 98.69 155 LEU A CA 1
ATOM 1267 C C . LEU A 1 155 ? -7.602 -20.062 -18.281 1 98.69 155 LEU A C 1
ATOM 1269 O O . LEU A 1 155 ? -8.32 -20.484 -17.375 1 98.69 155 LEU A O 1
ATOM 1273 N N . CYS A 1 156 ? -8.047 -19.141 -19.109 1 98.19 156 CYS A N 1
ATOM 1274 C CA . CYS A 1 156 ? -9.289 -18.406 -18.922 1 98.19 156 CYS A CA 1
ATOM 1275 C C . CYS A 1 156 ? -10.492 -19.297 -19.219 1 98.19 156 CYS A C 1
ATOM 1277 O O . CYS A 1 156 ? -11.57 -19.094 -18.656 1 98.19 156 CYS A O 1
ATOM 1279 N N . GLU A 1 157 ? -10.25 -20.328 -20.047 1 98.25 157 GLU A N 1
ATOM 1280 C CA . GLU A 1 157 ? -11.359 -21.156 -20.5 1 98.25 157 GLU A CA 1
ATOM 1281 C C . GLU A 1 157 ? -11.375 -22.5 -19.766 1 98.25 157 GLU A C 1
ATOM 1283 O O . GLU A 1 157 ? -12.43 -22.969 -19.344 1 98.25 157 GLU A O 1
ATOM 1288 N N . GLN A 1 158 ? -10.242 -23.078 -19.672 1 98.5 158 GLN A N 1
ATOM 1289 C CA . GLN A 1 158 ? -10.086 -24.406 -19.078 1 98.5 158 GLN A CA 1
ATOM 1290 C C . GLN A 1 158 ? -8.875 -24.453 -18.141 1 98.5 158 GLN A C 1
ATOM 1292 O O . GLN A 1 158 ? -7.852 -25.047 -18.484 1 98.5 158 GLN A O 1
ATOM 1297 N N . PRO A 1 159 ? -9.062 -23.969 -16.938 1 98.69 159 PRO A N 1
ATOM 1298 C CA . PRO A 1 159 ? -7.914 -23.75 -16.047 1 98.69 159 PRO A CA 1
ATOM 1299 C C . PRO A 1 159 ? -7.145 -25.031 -15.75 1 98.69 159 PRO A C 1
ATOM 1301 O O . PRO A 1 159 ? -5.922 -25.078 -15.898 1 98.69 159 PRO A O 1
ATOM 1304 N N . VAL A 1 160 ? -7.824 -26.141 -15.422 1 98.81 160 VAL A N 1
ATOM 1305 C CA . VAL A 1 160 ? -7.152 -27.375 -15.031 1 98.81 160 VAL A CA 1
ATOM 1306 C C . VAL A 1 160 ? -6.352 -27.922 -16.203 1 98.81 160 VAL A C 1
ATOM 1308 O O . VAL A 1 160 ? -5.18 -28.281 -16.047 1 98.81 160 VAL A O 1
ATOM 1311 N N . GLU A 1 161 ? -6.945 -27.953 -17.344 1 98.75 161 GLU A N 1
ATOM 1312 C CA . GLU A 1 161 ? -6.281 -28.469 -18.531 1 98.75 161 GLU A CA 1
ATOM 1313 C C . GLU A 1 161 ? -5.098 -27.594 -18.922 1 98.75 161 GLU A C 1
ATOM 1315 O O . GLU A 1 161 ? -4.043 -28.109 -19.312 1 98.75 161 GLU A O 1
ATOM 1320 N N . ALA A 1 162 ? -5.305 -26.297 -18.891 1 98.88 162 ALA A N 1
ATOM 1321 C CA . ALA A 1 162 ? -4.242 -25.359 -19.25 1 98.88 162 ALA A CA 1
ATOM 1322 C C . ALA A 1 162 ? -3.037 -25.516 -18.328 1 98.88 162 ALA A C 1
ATOM 1324 O O . ALA A 1 162 ? -1.891 -25.5 -18.781 1 98.88 162 ALA A O 1
ATOM 1325 N N . ILE A 1 163 ? -3.307 -25.656 -17.031 1 98.88 163 ILE A N 1
ATOM 1326 C CA . ILE A 1 163 ? -2.252 -25.828 -16.047 1 98.88 163 ILE A CA 1
ATOM 1327 C C . ILE A 1 163 ? -1.504 -27.141 -16.312 1 98.88 163 ILE A C 1
ATOM 1329 O O . ILE A 1 163 ? -0.274 -27.141 -16.406 1 98.88 163 ILE A O 1
ATOM 1333 N N . ARG A 1 164 ? -2.258 -28.188 -16.469 1 98.69 164 ARG A N 1
ATOM 1334 C CA . ARG A 1 164 ? -1.673 -29.5 -16.719 1 98.69 164 ARG A CA 1
ATOM 1335 C C . ARG A 1 164 ? -0.813 -29.484 -17.984 1 98.69 164 ARG A C 1
ATOM 1337 O O . ARG A 1 164 ? 0.337 -29.938 -17.953 1 98.69 164 ARG A O 1
ATOM 1344 N N . LYS A 1 165 ? -1.327 -28.969 -19 1 98.69 165 LYS A N 1
ATOM 1345 C CA . LYS A 1 165 ? -0.626 -28.922 -20.281 1 98.69 165 LYS A CA 1
ATOM 1346 C C . LYS A 1 165 ? 0.677 -28.141 -20.156 1 98.69 165 LYS A C 1
ATOM 1348 O O . LYS A 1 165 ? 1.711 -28.562 -20.688 1 98.69 165 LYS A O 1
ATOM 1353 N N . THR A 1 166 ? 0.628 -26.984 -19.516 1 98.88 166 THR A N 1
ATOM 1354 C CA . THR A 1 166 ? 1.808 -26.141 -19.375 1 98.88 166 THR A CA 1
ATOM 1355 C C . THR A 1 166 ? 2.91 -26.859 -18.609 1 98.88 166 THR A C 1
ATOM 1357 O O . THR A 1 166 ? 4.07 -26.859 -19.031 1 98.88 166 THR A O 1
ATOM 1360 N N . ILE A 1 167 ? 2.547 -27.516 -17.547 1 98.56 167 ILE A N 1
ATOM 1361 C CA . ILE A 1 167 ? 3.502 -28.25 -16.719 1 98.56 167 ILE A CA 1
ATOM 1362 C C . ILE A 1 167 ? 4.133 -29.375 -17.547 1 98.56 167 ILE A C 1
ATOM 1364 O O . ILE A 1 167 ? 5.359 -29.531 -17.547 1 98.56 167 ILE A O 1
ATOM 1368 N N . ILE A 1 168 ? 3.346 -30.078 -18.25 1 97.56 168 ILE A N 1
ATOM 1369 C CA . ILE A 1 168 ? 3.818 -31.203 -19.047 1 97.56 168 ILE A CA 1
ATOM 1370 C C . ILE A 1 168 ? 4.723 -30.703 -20.172 1 97.56 168 ILE A C 1
ATOM 1372 O O . ILE A 1 168 ? 5.793 -31.266 -20.406 1 97.56 168 ILE A O 1
ATOM 1376 N N . ASP A 1 169 ? 4.301 -29.641 -20.844 1 98 169 ASP A N 1
ATOM 1377 C CA . ASP A 1 169 ? 5.09 -29.062 -21.938 1 98 169 ASP A CA 1
ATOM 1378 C C . ASP A 1 169 ? 6.477 -28.656 -21.453 1 98 169 ASP A C 1
ATOM 1380 O O . ASP A 1 169 ? 7.48 -28.922 -22.109 1 98 169 ASP A O 1
ATOM 1384 N N . ILE A 1 170 ? 6.562 -28 -20.328 1 98.56 170 ILE A N 1
ATOM 1385 C CA . ILE A 1 170 ? 7.836 -27.531 -19.781 1 98.56 170 ILE A CA 1
ATOM 1386 C C . ILE A 1 170 ? 8.695 -28.734 -19.406 1 98.56 170 ILE A C 1
ATOM 1388 O O . ILE A 1 170 ? 9.891 -28.781 -19.719 1 98.56 170 ILE A O 1
ATOM 1392 N N . SER A 1 171 ? 8.109 -29.719 -18.766 1 97.12 171 SER A N 1
ATOM 1393 C CA . SER A 1 171 ? 8.836 -30.922 -18.359 1 97.12 171 SER A CA 1
ATOM 1394 C C . SER A 1 171 ? 9.406 -31.656 -19.578 1 97.12 171 SER A C 1
ATOM 1396 O O . SER A 1 171 ? 10.547 -32.125 -19.547 1 97.12 171 SER A O 1
ATOM 1398 N N . GLN A 1 172 ? 8.633 -31.75 -20.578 1 96.56 172 GLN A N 1
ATOM 1399 C CA . GLN A 1 172 ? 9.078 -32.406 -21.797 1 96.56 172 GLN A CA 1
ATOM 1400 C C . GLN A 1 172 ? 10.219 -31.641 -22.453 1 96.56 172 GLN A C 1
ATOM 1402 O O . GLN A 1 172 ? 11.148 -32.25 -23 1 96.56 172 GLN A O 1
ATOM 1407 N N . MET A 1 173 ? 10.094 -30.328 -22.422 1 97.19 173 MET A N 1
ATOM 1408 C CA . MET A 1 173 ? 11.156 -29.5 -22.969 1 97.19 173 MET A CA 1
ATOM 1409 C C . MET A 1 173 ? 12.469 -29.734 -22.219 1 97.19 173 MET A C 1
ATOM 1411 O O . MET A 1 173 ? 13.531 -29.828 -22.828 1 97.19 173 MET A O 1
ATOM 1415 N N . LEU A 1 174 ? 12.43 -29.812 -20.906 1 97.69 174 LEU A N 1
ATOM 1416 C CA . LEU A 1 174 ? 13.625 -30.078 -20.109 1 97.69 174 LEU A CA 1
ATOM 1417 C C . LEU A 1 174 ? 14.25 -31.422 -20.484 1 97.69 174 LEU A C 1
ATOM 1419 O O . LEU A 1 174 ? 15.461 -31.516 -20.688 1 97.69 174 LEU A O 1
ATOM 1423 N N . LYS A 1 175 ? 13.414 -32.406 -20.688 1 96.31 175 LYS A N 1
ATOM 1424 C CA . LYS A 1 175 ? 13.875 -33.719 -21.062 1 96.31 175 LYS A CA 1
ATOM 1425 C C . LYS A 1 175 ? 14.531 -33.719 -22.438 1 96.31 175 LYS A C 1
ATOM 1427 O O . LYS A 1 175 ? 15.586 -34.312 -22.641 1 96.31 175 LYS A O 1
ATOM 1432 N N . SER A 1 176 ? 13.898 -33.031 -23.312 1 96.44 176 SER A N 1
ATOM 1433 C CA . SER A 1 176 ? 14.391 -33 -24.688 1 96.44 176 SER A CA 1
ATOM 1434 C C . SER A 1 176 ? 15.758 -32.312 -24.766 1 96.44 176 SER A C 1
ATOM 1436 O O . SER A 1 176 ? 16.562 -32.625 -25.641 1 96.44 176 SER A O 1
ATOM 1438 N N . LYS A 1 177 ? 16.016 -31.422 -23.812 1 96.81 177 LYS A N 1
ATOM 1439 C CA . LYS A 1 177 ? 17.281 -30.688 -23.797 1 96.81 177 LYS A CA 1
ATOM 1440 C C . LYS A 1 177 ? 18.297 -31.375 -22.875 1 96.81 177 LYS A C 1
ATOM 1442 O O . LYS A 1 177 ? 19.406 -30.859 -22.672 1 96.81 177 LYS A O 1
ATOM 1447 N N . GLY A 1 178 ? 17.922 -32.5 -22.297 1 96.94 178 GLY A N 1
ATOM 1448 C CA . GLY A 1 178 ? 18.812 -33.25 -21.438 1 96.94 178 GLY A CA 1
ATOM 1449 C C . GLY A 1 178 ? 19.078 -32.562 -20.109 1 96.94 178 GLY A C 1
ATOM 1450 O O . GLY A 1 178 ? 20.156 -32.719 -19.531 1 96.94 178 GLY A O 1
ATOM 1451 N N . ILE A 1 179 ? 18.109 -31.781 -19.672 1 96.81 179 ILE A N 1
ATOM 1452 C CA . ILE A 1 179 ? 18.297 -31.062 -18.406 1 96.81 179 ILE A CA 1
ATOM 1453 C C . ILE A 1 179 ? 17.859 -31.938 -17.234 1 96.81 179 ILE A C 1
ATOM 1455 O O . ILE A 1 179 ? 16.734 -32.469 -17.219 1 96.81 179 ILE A O 1
ATOM 1459 N N . GLU A 1 180 ? 18.75 -32.094 -16.25 1 95.38 180 GLU A N 1
ATOM 1460 C CA . GLU A 1 180 ? 18.5 -32.969 -15.102 1 95.38 180 GLU A CA 1
ATOM 1461 C C . GLU A 1 180 ? 17.812 -32.219 -13.977 1 95.38 180 GLU A C 1
ATOM 1463 O O . GLU A 1 180 ? 17.031 -32.812 -13.219 1 95.38 180 GLU A O 1
ATOM 1468 N N . GLU A 1 181 ? 18.141 -30.969 -13.844 1 96.25 181 GLU A N 1
ATOM 1469 C CA . GLU A 1 181 ? 17.469 -30.172 -12.82 1 96.25 181 GLU A CA 1
ATOM 1470 C C . GLU A 1 181 ? 15.969 -30.109 -13.055 1 96.25 181 GLU A C 1
ATOM 1472 O O . GLU A 1 181 ? 15.516 -29.875 -14.172 1 96.25 181 GLU A O 1
ATOM 1477 N N . PRO A 1 182 ? 15.156 -30.312 -12.047 1 97.19 182 PRO A N 1
ATOM 1478 C CA . PRO A 1 182 ? 13.711 -30.516 -12.234 1 97.19 182 PRO A CA 1
ATOM 1479 C C . PRO A 1 182 ? 12.953 -29.203 -12.352 1 97.19 182 PRO A C 1
ATOM 1481 O O . PRO A 1 182 ? 13.484 -28.141 -12.008 1 97.19 182 PRO A O 1
ATOM 1484 N N . LEU A 1 183 ? 11.766 -29.359 -12.906 1 98 183 LEU A N 1
ATOM 1485 C CA . LEU A 1 183 ? 10.719 -28.375 -12.672 1 98 183 LEU A CA 1
ATOM 1486 C C . LEU A 1 183 ? 10.078 -28.562 -11.297 1 98 183 LEU A C 1
ATOM 1488 O O . LEU A 1 183 ? 9.633 -29.672 -10.969 1 98 183 LEU A O 1
ATOM 1492 N N . LYS A 1 184 ? 10.109 -27.562 -10.461 1 97.5 184 LYS A N 1
ATOM 1493 C CA . LYS A 1 184 ? 9.445 -27.547 -9.164 1 97.5 184 LYS A CA 1
ATOM 1494 C C . LYS A 1 184 ? 8.367 -26.484 -9.102 1 97.5 184 LYS A C 1
ATOM 1496 O O . LYS A 1 184 ? 8.602 -25.328 -9.492 1 97.5 184 LYS A O 1
ATOM 1501 N N . ALA A 1 185 ? 7.164 -26.953 -8.633 1 97.81 185 ALA A N 1
ATOM 1502 C CA . ALA A 1 185 ? 6.051 -26.016 -8.711 1 97.81 185 ALA A CA 1
ATOM 1503 C C . ALA A 1 185 ? 5.152 -26.125 -7.484 1 97.81 185 ALA A C 1
ATOM 1505 O O . ALA A 1 185 ? 4.512 -27.156 -7.262 1 97.81 185 ALA A O 1
ATOM 1506 N N . SER A 1 186 ? 5.18 -25.172 -6.629 1 98.19 186 SER A N 1
ATOM 1507 C CA . SER A 1 186 ? 4.16 -24.797 -5.652 1 98.19 186 SER A CA 1
ATOM 1508 C C . SER A 1 186 ? 3.465 -23.5 -6.055 1 98.19 186 SER A C 1
ATOM 1510 O O . SER A 1 186 ? 4.023 -22.422 -5.891 1 98.19 186 SER A O 1
ATOM 1512 N N . ILE A 1 187 ? 2.258 -23.672 -6.621 1 98.75 187 ILE A N 1
ATOM 1513 C CA . ILE A 1 187 ? 1.623 -22.562 -7.32 1 98.75 187 ILE A CA 1
ATOM 1514 C C . ILE A 1 187 ? 0.228 -22.328 -6.75 1 98.75 187 ILE A C 1
ATOM 1516 O O . ILE A 1 187 ? -0.46 -23.266 -6.355 1 98.75 187 ILE A O 1
ATOM 1520 N N . CYS A 1 188 ? -0.155 -21.125 -6.707 1 98.88 188 CYS A N 1
ATOM 1521 C CA . CYS A 1 188 ? -1.546 -20.734 -6.496 1 98.88 188 CYS A CA 1
ATOM 1522 C C . CYS A 1 188 ? -1.999 -19.719 -7.547 1 98.88 188 CYS A C 1
ATOM 1524 O O . CYS A 1 188 ? -1.272 -18.781 -7.863 1 98.88 188 CYS A O 1
ATOM 1526 N N . ILE A 1 189 ? -3.193 -19.969 -8.102 1 98.94 189 ILE A N 1
ATOM 1527 C CA . ILE A 1 189 ? -3.795 -19.125 -9.133 1 98.94 189 ILE A CA 1
ATOM 1528 C C . ILE A 1 189 ? -5.207 -18.719 -8.719 1 98.94 189 ILE A C 1
ATOM 1530 O O . ILE A 1 189 ? -5.914 -19.5 -8.07 1 98.94 189 ILE A O 1
ATOM 1534 N N . SER A 1 190 ? -5.609 -17.531 -9.125 1 98.88 190 SER A N 1
ATOM 1535 C CA . SER A 1 190 ? -6.988 -17.125 -8.883 1 98.88 190 SER A CA 1
ATOM 1536 C C . SER A 1 190 ? -7.504 -16.234 -10.008 1 98.88 190 SER A C 1
ATOM 1538 O O . SER A 1 190 ? -6.758 -15.406 -10.547 1 98.88 190 SER A O 1
ATOM 1540 N N . ASP A 1 191 ? -8.781 -16.375 -10.258 1 98.62 191 ASP A N 1
ATOM 1541 C CA . ASP A 1 191 ? -9.438 -15.469 -11.195 1 98.62 191 ASP A CA 1
ATOM 1542 C C . ASP A 1 191 ? -10.391 -14.523 -10.469 1 98.62 191 ASP A C 1
ATOM 1544 O O . ASP A 1 191 ? -11.227 -13.859 -11.102 1 98.62 191 ASP A O 1
ATOM 1548 N N . GLY A 1 192 ? -10.297 -14.516 -9.164 1 98.25 192 GLY A N 1
ATOM 1549 C CA . GLY A 1 192 ? -11.203 -13.695 -8.375 1 98.25 192 GLY A CA 1
ATOM 1550 C C . GLY A 1 192 ? -12.414 -14.461 -7.875 1 98.25 192 GLY A C 1
ATOM 1551 O O . GLY A 1 192 ? -13.117 -14 -6.973 1 98.25 192 GLY A O 1
ATOM 1552 N N . GLU A 1 193 ? -12.617 -15.688 -8.43 1 97.56 193 GLU A N 1
ATOM 1553 C CA . GLU A 1 193 ? -13.766 -16.516 -8.047 1 97.56 193 GLU A CA 1
ATOM 1554 C C . GLU A 1 193 ? -13.32 -17.859 -7.492 1 97.56 193 GLU A C 1
ATOM 1556 O O . GLU A 1 193 ? -13.977 -18.438 -6.621 1 97.56 193 GLU A O 1
ATOM 1561 N N . GLN A 1 194 ? -12.227 -18.328 -7.992 1 98.12 194 GLN A N 1
ATOM 1562 C CA . GLN A 1 194 ? -11.703 -19.641 -7.613 1 98.12 194 GLN A CA 1
ATOM 1563 C C . GLN A 1 194 ? -10.195 -19.578 -7.371 1 98.12 194 GLN A C 1
ATOM 1565 O O . GLN A 1 194 ? -9.539 -18.609 -7.758 1 98.12 194 GLN A O 1
ATOM 1570 N N . PHE A 1 195 ? -9.82 -20.625 -6.637 1 98.81 195 PHE A N 1
ATOM 1571 C CA . PHE A 1 195 ? -8.391 -20.891 -6.562 1 98.81 195 PHE A CA 1
ATOM 1572 C C . PHE A 1 195 ? -8.047 -22.188 -7.289 1 98.81 195 PHE A C 1
ATOM 1574 O O . PHE A 1 195 ? -8.844 -23.125 -7.309 1 98.81 195 PHE A O 1
ATOM 1581 N N . TRP A 1 196 ? -6.875 -22.219 -7.828 1 98.94 196 TRP A N 1
ATOM 1582 C CA . TRP A 1 196 ? -6.191 -23.453 -8.227 1 98.94 196 TRP A CA 1
ATOM 1583 C C . TRP A 1 196 ? -4.816 -23.547 -7.574 1 98.94 196 TRP A C 1
ATOM 1585 O O . TRP A 1 196 ? -4.012 -22.609 -7.672 1 98.94 196 TRP A O 1
ATOM 1595 N N . ALA A 1 197 ? -4.59 -24.594 -6.926 1 98.88 197 ALA A N 1
ATOM 1596 C CA . ALA A 1 197 ? -3.287 -24.844 -6.316 1 98.88 197 ALA A CA 1
ATOM 1597 C C . ALA A 1 197 ? -2.59 -26.031 -6.98 1 98.88 197 ALA A C 1
ATOM 1599 O O . ALA A 1 197 ? -3.229 -27.031 -7.297 1 98.88 197 ALA A O 1
ATOM 1600 N N . VAL A 1 198 ? -1.279 -25.859 -7.199 1 98.88 198 VAL A N 1
ATOM 1601 C CA . VAL A 1 198 ? -0.508 -26.891 -7.875 1 98.88 198 VAL A CA 1
ATOM 1602 C C . VAL A 1 198 ? 0.657 -27.344 -6.992 1 98.88 198 VAL A C 1
ATOM 1604 O O . VAL A 1 198 ? 1.382 -26.5 -6.449 1 98.88 198 VAL A O 1
ATOM 1607 N N . ARG A 1 199 ? 0.823 -28.562 -6.793 1 98.69 199 ARG A N 1
ATOM 1608 C CA . ARG A 1 199 ? 2.012 -29.172 -6.191 1 98.69 199 ARG A CA 1
ATOM 1609 C C . ARG A 1 199 ? 2.631 -30.203 -7.117 1 98.69 199 ARG A C 1
ATOM 1611 O O . ARG A 1 199 ? 2.062 -31.281 -7.316 1 98.69 199 ARG A O 1
ATOM 1618 N N . TYR A 1 200 ? 3.881 -29.844 -7.633 1 98.56 200 TYR A N 1
ATOM 1619 C CA . TYR A 1 200 ? 4.453 -30.703 -8.664 1 98.56 200 TYR A CA 1
ATOM 1620 C C . TYR A 1 200 ? 5.973 -30.609 -8.672 1 98.56 200 TYR A C 1
ATOM 1622 O O . TYR A 1 200 ? 6.539 -29.562 -8.359 1 98.56 200 TYR A O 1
ATOM 1630 N N . SER A 1 201 ? 6.586 -31.703 -9.023 1 98.06 201 SER A N 1
ATOM 1631 C CA . SER A 1 201 ? 8 -31.734 -9.391 1 98.06 201 SER A CA 1
ATOM 1632 C C . SER A 1 201 ? 8.258 -32.781 -10.469 1 98.06 201 SER A C 1
ATOM 1634 O O . SER A 1 201 ? 7.664 -33.875 -10.453 1 98.06 201 SER A O 1
ATOM 1636 N N . SER A 1 202 ? 9.211 -32.469 -11.297 1 96.19 202 SER A N 1
ATOM 1637 C CA . SER A 1 202 ? 9.531 -33.469 -12.336 1 96.19 202 SER A CA 1
ATOM 1638 C C . SER A 1 202 ? 10.445 -34.562 -11.805 1 96.19 202 SER A C 1
ATOM 1640 O O . SER A 1 202 ? 10.664 -35.562 -12.477 1 96.19 202 SER A O 1
ATOM 1642 N N . ASP A 1 203 ? 11.008 -34.5 -10.562 1 91.62 203 ASP A N 1
ATOM 1643 C CA . ASP A 1 203 ? 11.805 -35.562 -9.969 1 91.62 203 ASP A CA 1
ATOM 1644 C C . ASP A 1 203 ? 11.125 -36.125 -8.727 1 91.62 203 ASP A C 1
ATOM 1646 O O . ASP A 1 203 ? 11.781 -36.688 -7.844 1 91.62 203 ASP A O 1
ATOM 1650 N N . ASP A 1 204 ? 9.914 -35.875 -8.344 1 86.25 204 ASP A N 1
ATOM 1651 C CA . ASP A 1 204 ? 9.047 -36.438 -7.32 1 86.25 204 ASP A CA 1
ATOM 1652 C C . ASP A 1 204 ? 9.312 -35.781 -5.961 1 86.25 204 ASP A C 1
ATOM 1654 O O . ASP A 1 204 ? 8.898 -36.312 -4.926 1 86.25 204 ASP A O 1
ATOM 1658 N N . ASP A 1 205 ? 10.047 -34.781 -5.84 1 93.69 205 ASP A N 1
ATOM 1659 C CA . ASP A 1 205 ? 10.266 -34.031 -4.621 1 93.69 205 ASP A CA 1
ATOM 1660 C C . ASP A 1 205 ? 9.609 -32.656 -4.715 1 93.69 205 ASP A C 1
ATOM 1662 O O . ASP A 1 205 ? 10.297 -31.625 -4.695 1 93.69 205 ASP A O 1
ATOM 1666 N N . ALA A 1 206 ? 8.359 -32.719 -4.719 1 96.69 206 ALA A N 1
ATOM 1667 C CA . ALA A 1 206 ? 7.57 -31.531 -4.965 1 96.69 206 ALA A CA 1
ATOM 1668 C C . ALA A 1 206 ? 7.562 -30.625 -3.734 1 96.69 206 ALA A C 1
ATOM 1670 O O . ALA A 1 206 ? 7.43 -31.094 -2.605 1 96.69 206 ALA A O 1
ATOM 1671 N N . PRO A 1 207 ? 7.785 -29.281 -3.916 1 96.38 207 PRO A N 1
ATOM 1672 C CA . PRO A 1 207 ? 7.617 -28.375 -2.783 1 96.38 207 PRO A CA 1
ATOM 1673 C C . PRO A 1 207 ? 6.23 -28.469 -2.15 1 96.38 207 PRO A C 1
ATOM 1675 O O . PRO A 1 207 ? 5.254 -28.766 -2.842 1 96.38 207 PRO A O 1
ATOM 1678 N N . THR A 1 208 ? 6.141 -28.156 -0.95 1 95.31 208 THR A N 1
ATOM 1679 C CA . THR A 1 208 ? 4.941 -28.453 -0.176 1 95.31 208 THR A CA 1
ATOM 1680 C C . THR A 1 208 ? 3.854 -27.422 -0.455 1 95.31 208 THR A C 1
ATOM 1682 O O . THR A 1 208 ? 4.152 -26.297 -0.85 1 95.31 208 THR A O 1
ATOM 1685 N N . VAL A 1 209 ? 2.641 -27.812 -0.353 1 97.62 209 VAL A N 1
ATOM 1686 C CA . VAL A 1 209 ? 1.421 -27.016 -0.282 1 97.62 209 VAL A CA 1
ATOM 1687 C C . VAL A 1 209 ? 0.498 -27.562 0.798 1 97.62 209 VAL A C 1
ATOM 1689 O O . VAL A 1 209 ? 0.298 -28.781 0.885 1 97.62 209 VAL A O 1
ATOM 1692 N N . PHE A 1 210 ? 0.037 -26.688 1.581 1 97.12 210 PHE A N 1
ATOM 1693 C CA . PHE A 1 210 ? -0.89 -27.094 2.631 1 97.12 210 PHE A CA 1
ATOM 1694 C C . PHE A 1 210 ? -2.223 -26.375 2.488 1 97.12 210 PHE A C 1
ATOM 1696 O O . PHE A 1 210 ? -2.275 -25.266 1.955 1 97.12 210 PHE A O 1
ATOM 1703 N N . ILE A 1 211 ? -3.277 -27.031 2.982 1 97.62 211 ILE A N 1
ATOM 1704 C CA . ILE A 1 211 ? -4.617 -26.453 2.941 1 97.62 211 ILE A CA 1
ATOM 1705 C C . ILE A 1 211 ? -5.27 -26.562 4.316 1 97.62 211 ILE A C 1
ATOM 1707 O O . ILE A 1 211 ? -5.098 -27.578 5.012 1 97.62 211 ILE A O 1
ATOM 1711 N N . ARG A 1 212 ? -5.879 -25.547 4.738 1 96.75 212 ARG A N 1
ATOM 1712 C CA . ARG A 1 212 ? -6.75 -25.531 5.91 1 96.75 212 ARG A CA 1
ATOM 1713 C C . ARG A 1 212 ? -8.148 -25.047 5.547 1 96.75 212 ARG A C 1
ATOM 1715 O O . ARG A 1 212 ? -8.312 -23.953 5.012 1 96.75 212 ARG A O 1
ATOM 1722 N N . GLN A 1 213 ? -9.172 -25.875 5.902 1 95.94 213 GLN A N 1
ATOM 1723 C CA . GLN A 1 213 ? -10.531 -25.562 5.48 1 95.94 213 GLN A CA 1
ATOM 1724 C C . GLN A 1 213 ? -11.484 -25.516 6.676 1 95.94 213 GLN A C 1
ATOM 1726 O O . GLN A 1 213 ? -11.539 -26.469 7.461 1 95.94 213 GLN A O 1
ATOM 1731 N N . GLU A 1 214 ? -12.094 -24.484 6.824 1 94.62 214 GLU A N 1
ATOM 1732 C CA . GLU A 1 214 ? -13.242 -24.281 7.703 1 94.62 214 GLU A CA 1
ATOM 1733 C C . GLU A 1 214 ? -14.445 -23.766 6.934 1 94.62 214 GLU A C 1
ATOM 1735 O O . GLU A 1 214 ? -14.703 -22.547 6.918 1 94.62 214 GLU A O 1
ATOM 1740 N N . GLY A 1 215 ? -15.258 -24.719 6.379 1 94.25 215 GLY A N 1
ATOM 1741 C CA . GLY A 1 215 ? -16.312 -24.312 5.453 1 94.25 215 GLY A CA 1
ATOM 1742 C C . GLY A 1 215 ? -15.773 -23.656 4.199 1 94.25 215 GLY A C 1
ATOM 1743 O O . GLY A 1 215 ? -14.914 -24.203 3.514 1 94.25 215 GLY A O 1
ATOM 1744 N N . ALA A 1 216 ? -16.297 -22.438 3.949 1 94 216 ALA A N 1
ATOM 1745 C CA . ALA A 1 216 ? -15.859 -21.719 2.764 1 94 216 ALA A CA 1
ATOM 1746 C C . ALA A 1 216 ? -14.602 -20.906 3.053 1 94 216 ALA A C 1
ATOM 1748 O O . ALA A 1 216 ? -13.984 -20.344 2.139 1 94 216 ALA A O 1
ATOM 1749 N N . ASN A 1 217 ? -14.234 -20.828 4.309 1 96.88 217 ASN A N 1
ATOM 1750 C CA . ASN A 1 217 ? -12.961 -20.219 4.672 1 96.88 217 ASN A CA 1
ATOM 1751 C C . ASN A 1 217 ? -11.797 -21.188 4.441 1 96.88 217 ASN A C 1
ATOM 1753 O O . ASN A 1 217 ? -11.633 -22.156 5.18 1 96.88 217 ASN A O 1
ATOM 1757 N N . ILE A 1 218 ? -11.062 -20.922 3.467 1 97.88 218 ILE A N 1
ATOM 1758 C CA . ILE A 1 218 ? -9.977 -21.828 3.078 1 97.88 218 ILE A CA 1
ATOM 1759 C C . ILE A 1 218 ? -8.664 -21.047 3.008 1 97.88 218 ILE A C 1
ATOM 1761 O O . ILE A 1 218 ? -8.617 -19.953 2.428 1 97.88 218 ILE A O 1
ATOM 1765 N N . ALA A 1 219 ? -7.664 -21.531 3.639 1 97.25 219 ALA A N 1
ATOM 1766 C CA . ALA A 1 219 ? -6.305 -21.016 3.547 1 97.25 219 ALA A CA 1
ATOM 1767 C C . ALA A 1 219 ? -5.367 -22.031 2.9 1 97.25 219 ALA A C 1
ATOM 1769 O O . ALA A 1 219 ? -5.461 -23.234 3.17 1 97.25 219 ALA A O 1
ATOM 1770 N N . LEU A 1 220 ? -4.594 -21.609 2.006 1 98.06 220 LEU A N 1
ATOM 1771 C CA . LEU A 1 220 ? -3.51 -22.375 1.396 1 98.06 220 LEU A CA 1
ATOM 1772 C C . LEU A 1 220 ? -2.154 -21.766 1.737 1 98.06 220 LEU A C 1
ATOM 1774 O O . LEU A 1 220 ? -2.031 -20.547 1.854 1 98.06 220 LEU A O 1
ATOM 1778 N N . ALA A 1 221 ? -1.189 -22.594 1.889 1 96.81 221 ALA A N 1
ATOM 1779 C CA . ALA A 1 221 ? 0.136 -22.062 2.193 1 96.81 221 ALA A CA 1
ATOM 1780 C C . ALA A 1 221 ? 1.229 -23.031 1.786 1 96.81 221 ALA A C 1
ATOM 1782 O O . ALA A 1 221 ? 1.001 -24.25 1.744 1 96.81 221 ALA A O 1
ATOM 1783 N N . SER A 1 222 ? 2.4 -22.484 1.485 1 95.19 222 SER A N 1
ATOM 1784 C CA . SER A 1 222 ? 3.549 -23.328 1.204 1 95.19 222 SER A CA 1
ATOM 1785 C C . SER A 1 222 ? 4.031 -24.047 2.465 1 95.19 222 SER A C 1
ATOM 1787 O O . SER A 1 222 ? 4.613 -25.125 2.389 1 95.19 222 SER A O 1
ATOM 1789 N N . GLU A 1 223 ? 3.828 -23.422 3.584 1 91.88 223 GLU A N 1
ATOM 1790 C CA . GLU A 1 223 ? 4.082 -23.984 4.91 1 91.88 223 GLU A CA 1
ATOM 1791 C C . GLU A 1 223 ? 2.979 -23.594 5.891 1 91.88 223 GLU A C 1
ATOM 1793 O O . GLU A 1 223 ? 2.475 -22.469 5.855 1 91.88 223 GLU A O 1
ATOM 1798 N N . PRO A 1 224 ? 2.729 -24.516 6.781 1 91.31 224 PRO A N 1
ATOM 1799 C CA . PRO A 1 224 ? 1.681 -24.188 7.746 1 91.31 224 PRO A CA 1
ATOM 1800 C C . PRO A 1 224 ? 2.008 -22.938 8.555 1 91.31 224 PRO A C 1
ATOM 1802 O O . PRO A 1 224 ? 3.166 -22.719 8.922 1 91.31 224 PRO A O 1
ATOM 1805 N N . LEU A 1 225 ? 0.994 -22.203 8.906 1 87.81 225 LEU A N 1
ATOM 1806 C CA . LEU A 1 225 ? 1.185 -20.953 9.633 1 87.81 225 LEU A CA 1
ATOM 1807 C C . LEU A 1 225 ? 1.147 -21.188 11.141 1 87.81 225 LEU A C 1
ATOM 1809 O O . LEU A 1 225 ? 1.506 -20.312 11.922 1 87.81 225 LEU A O 1
ATOM 1813 N N . GLU A 1 226 ? 0.545 -22.25 11.523 1 81.5 226 GLU A N 1
ATOM 1814 C CA . GLU A 1 226 ? 0.493 -22.656 12.922 1 81.5 226 GLU A CA 1
ATOM 1815 C C . GLU A 1 226 ? 0.595 -24.172 13.062 1 81.5 226 GLU A C 1
ATOM 1817 O O . GLU A 1 226 ? 0.228 -24.906 12.141 1 81.5 226 GLU A O 1
ATOM 1822 N N . LYS A 1 227 ? 1.173 -24.609 14.125 1 70.94 227 LYS A N 1
ATOM 1823 C CA . LYS A 1 227 ? 1.387 -26.031 14.359 1 70.94 227 LYS A CA 1
ATOM 1824 C C . LYS A 1 227 ? 0.062 -26.766 14.586 1 70.94 227 LYS A C 1
ATOM 1826 O O . LYS A 1 227 ? -0.142 -27.859 14.07 1 70.94 227 LYS A O 1
ATOM 1831 N N . SER A 1 228 ? -0.815 -26.125 15.305 1 60.81 228 SER A N 1
ATOM 1832 C CA . SER A 1 228 ? -1.983 -26.859 15.766 1 60.81 228 SER A CA 1
ATOM 1833 C C . SER A 1 228 ? -3.223 -26.5 14.953 1 60.81 228 SER A C 1
ATOM 1835 O O . SER A 1 228 ? -4.348 -26.594 15.453 1 60.81 228 SER A O 1
ATOM 1837 N N . SER A 1 229 ? -3.139 -26.391 13.594 1 65 229 SER A N 1
ATOM 1838 C CA . SER A 1 229 ? -4.262 -25.578 13.133 1 65 229 SER A CA 1
ATOM 1839 C C . SER A 1 229 ? -5.023 -26.281 12.016 1 65 229 SER A C 1
ATOM 1841 O O . SER A 1 229 ? -5.926 -25.703 11.414 1 65 229 SER A O 1
ATOM 1843 N N . GLY A 1 230 ? -4.914 -27.656 11.875 1 88.19 230 GLY A N 1
ATOM 1844 C CA . GLY A 1 230 ? -5.762 -28.312 10.891 1 88.19 230 GLY A CA 1
ATOM 1845 C C . GLY A 1 230 ? -5.191 -28.25 9.484 1 88.19 230 GLY A C 1
ATOM 1846 O O . GLY A 1 230 ? -5.887 -28.562 8.516 1 88.19 230 GLY A O 1
ATOM 1847 N N . TRP A 1 231 ? -4.055 -28.047 9.305 1 94.25 231 TRP A N 1
ATOM 1848 C CA . TRP A 1 231 ? -3.414 -28.016 7.992 1 94.25 231 TRP A CA 1
ATOM 1849 C C . TRP A 1 231 ? -3.197 -29.422 7.453 1 94.25 231 TRP A C 1
ATOM 1851 O O . TRP A 1 231 ? -2.756 -30.312 8.18 1 94.25 231 TRP A O 1
ATOM 1861 N N . LYS A 1 232 ? -3.531 -29.625 6.238 1 96 232 LYS A N 1
ATOM 1862 C CA . LYS A 1 232 ? -3.307 -30.891 5.547 1 96 232 LYS A CA 1
ATOM 1863 C C . LYS A 1 232 ? -2.4 -30.703 4.332 1 96 232 LYS A C 1
ATOM 1865 O O . LYS A 1 232 ? -2.566 -29.75 3.572 1 96 232 LYS A O 1
ATOM 1870 N N . ALA A 1 233 ? -1.562 -31.578 4.18 1 96.44 233 ALA A N 1
ATOM 1871 C CA . ALA A 1 233 ? -0.678 -31.531 3.018 1 96.44 233 ALA A CA 1
ATOM 1872 C C . ALA A 1 233 ? -1.428 -31.875 1.738 1 96.44 233 ALA A C 1
ATOM 1874 O O . ALA A 1 233 ? -2.199 -32.844 1.712 1 96.44 233 ALA A O 1
ATOM 1875 N N . VAL A 1 234 ? -1.223 -31.125 0.758 1 97.88 234 VAL A N 1
ATOM 1876 C CA . VAL A 1 234 ? -1.766 -31.438 -0.562 1 97.88 234 VAL A CA 1
ATOM 1877 C C . VAL A 1 234 ? -0.93 -32.531 -1.228 1 97.88 234 VAL A C 1
ATOM 187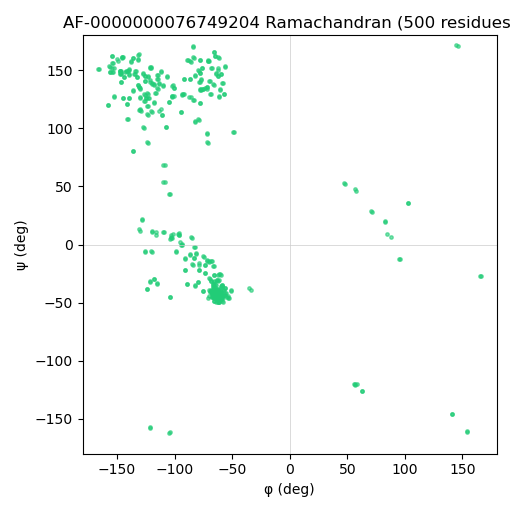9 O O . VAL A 1 234 ? 0.3 -32.5 -1.139 1 97.88 234 VAL A O 1
ATOM 1882 N N . LEU A 1 235 ? -1.5 -33.438 -1.943 1 97.25 235 LEU A N 1
ATOM 1883 C CA . LEU A 1 235 ? -0.8 -34.531 -2.617 1 97.25 235 LEU A CA 1
ATOM 1884 C C . LEU A 1 235 ? 0.101 -34 -3.725 1 97.25 235 LEU A C 1
ATOM 1886 O O . LEU A 1 235 ? -0.281 -33.062 -4.445 1 97.25 235 LEU A O 1
ATOM 1890 N N . PRO A 1 236 ? 1.258 -34.531 -3.816 1 97.94 236 PRO A N 1
ATOM 1891 C CA . PRO A 1 236 ? 2.104 -34.125 -4.934 1 97.94 236 PRO A CA 1
ATOM 1892 C C . PRO A 1 236 ? 1.524 -34.531 -6.293 1 97.94 236 PRO A C 1
ATOM 1894 O O . PRO A 1 236 ? 0.604 -35.344 -6.363 1 97.94 236 PRO A O 1
ATOM 1897 N N . GLN A 1 237 ? 1.996 -33.938 -7.309 1 98.25 237 GLN A N 1
ATOM 1898 C CA . GLN A 1 237 ? 1.614 -34.188 -8.695 1 98.25 237 GLN A CA 1
ATOM 1899 C C . GLN A 1 237 ? 0.114 -34 -8.891 1 98.25 237 GLN A C 1
ATOM 1901 O O . GLN A 1 237 ? -0.549 -34.844 -9.508 1 98.25 237 GLN A O 1
ATOM 1906 N N . SER A 1 238 ? -0.348 -32.875 -8.352 1 98.44 238 SER A N 1
ATOM 1907 C CA . SER A 1 238 ? -1.794 -32.688 -8.398 1 98.44 238 SER A CA 1
ATOM 1908 C C . SER A 1 238 ? -2.148 -31.203 -8.57 1 98.44 238 SER A C 1
ATOM 1910 O O . SER A 1 238 ? -1.291 -30.328 -8.422 1 98.44 238 SER A O 1
ATOM 1912 N N . ILE A 1 239 ? -3.402 -30.984 -9.023 1 98.81 239 ILE A N 1
ATOM 1913 C CA . ILE A 1 239 ? -4.062 -29.688 -9.07 1 98.81 239 ILE A CA 1
ATOM 1914 C C . ILE A 1 239 ? -5.305 -29.703 -8.18 1 98.81 239 ILE A C 1
ATOM 1916 O O . ILE A 1 239 ? -6.168 -30.578 -8.328 1 98.81 239 ILE A O 1
ATOM 1920 N N . LEU A 1 240 ? -5.336 -28.828 -7.258 1 98.69 240 LEU A N 1
ATOM 1921 C CA . LEU A 1 240 ? -6.562 -28.625 -6.496 1 98.69 240 LEU A CA 1
ATOM 1922 C C . LEU A 1 240 ? -7.398 -27.5 -7.105 1 98.69 240 LEU A C 1
ATOM 1924 O O . LEU A 1 240 ? -6.871 -26.422 -7.418 1 98.69 240 LEU A O 1
ATOM 1928 N N . GLU A 1 241 ? -8.609 -27.766 -7.328 1 98.75 241 GLU A N 1
ATOM 1929 C CA . GLU A 1 241 ? -9.586 -26.75 -7.699 1 98.75 241 GLU A CA 1
ATOM 1930 C C . GLU A 1 241 ? -10.508 -26.422 -6.527 1 98.75 241 GLU A C 1
ATOM 1932 O O . GLU A 1 241 ? -11.18 -27.297 -5.988 1 98.75 241 GLU A O 1
ATOM 1937 N N . ILE A 1 242 ? -10.539 -25.172 -6.164 1 98.5 242 ILE A N 1
ATOM 1938 C CA . ILE A 1 242 ? -11.297 -24.75 -4.992 1 98.5 242 ILE A CA 1
ATOM 1939 C C . ILE A 1 242 ? -12.359 -23.734 -5.402 1 98.5 242 ILE A C 1
ATOM 1941 O O . ILE A 1 242 ? -12.023 -22.625 -5.84 1 98.5 242 ILE A O 1
ATOM 1945 N N . LYS A 1 243 ? -13.57 -24.062 -5.273 1 96.94 243 LYS A N 1
ATOM 1946 C CA . LYS A 1 243 ? -14.727 -23.203 -5.551 1 96.94 243 LYS A CA 1
ATOM 1947 C C . LYS A 1 243 ? -15.711 -23.219 -4.379 1 96.94 243 LYS A C 1
ATOM 1949 O O . LYS A 1 243 ? -16.359 -24.234 -4.121 1 96.94 243 LYS A O 1
ATOM 1954 N N . GLY A 1 244 ? -15.836 -22.031 -3.787 1 95.75 244 GLY A N 1
ATOM 1955 C CA . GLY A 1 244 ? -16.594 -22.047 -2.553 1 95.75 244 GLY A CA 1
ATOM 1956 C C . GLY A 1 244 ? -16.047 -23 -1.512 1 95.75 244 GLY A C 1
ATOM 1957 O O . GLY A 1 244 ? -14.867 -22.906 -1.144 1 95.75 244 GLY A O 1
ATOM 1958 N N . ASP A 1 245 ? -16.828 -23.938 -1.114 1 96.5 245 ASP A N 1
ATOM 1959 C CA . ASP A 1 245 ? -16.344 -24.906 -0.131 1 96.5 245 ASP A CA 1
ATOM 1960 C C . ASP A 1 245 ? -16 -26.234 -0.795 1 96.5 245 ASP A C 1
ATOM 1962 O O . ASP A 1 245 ? -15.641 -27.203 -0.115 1 96.5 245 ASP A O 1
ATOM 1966 N N . ALA A 1 246 ? -16.062 -26.266 -2.076 1 97.69 246 ALA A N 1
ATOM 1967 C CA . ALA A 1 246 ? -15.766 -27.5 -2.812 1 97.69 246 ALA A CA 1
ATOM 1968 C C . ALA A 1 246 ? -14.289 -27.547 -3.215 1 97.69 246 ALA A C 1
ATOM 1970 O O . ALA A 1 246 ? -13.766 -26.594 -3.785 1 97.69 246 ALA A O 1
ATOM 1971 N N . VAL A 1 247 ? -13.688 -28.641 -2.902 1 97.88 247 VAL A N 1
ATOM 1972 C CA . VAL A 1 247 ? -12.289 -28.875 -3.266 1 97.88 247 VAL A CA 1
ATOM 1973 C C . VAL A 1 247 ? -12.172 -30.156 -4.082 1 97.88 247 VAL A C 1
ATOM 1975 O O . VAL A 1 247 ? -12.539 -31.234 -3.605 1 97.88 247 VAL A O 1
ATOM 1978 N N . THR A 1 248 ? -11.695 -30.062 -5.316 1 98.38 248 THR A N 1
ATOM 1979 C CA . THR A 1 248 ? -11.508 -31.203 -6.203 1 98.38 248 THR A CA 1
ATOM 1980 C C . THR A 1 248 ? -10.031 -31.375 -6.57 1 98.38 248 THR A C 1
ATOM 1982 O O . THR A 1 248 ? -9.359 -30.391 -6.879 1 98.38 248 THR A O 1
ATOM 1985 N N . SER A 1 249 ? -9.586 -32.562 -6.559 1 98.25 249 SER A N 1
ATOM 1986 C CA . SER A 1 249 ? -8.188 -32.844 -6.875 1 98.25 249 SER A CA 1
ATOM 1987 C C . SER A 1 249 ? -8.055 -33.562 -8.227 1 98.25 249 SER A C 1
ATOM 1989 O O . SER A 1 249 ? -8.852 -34.438 -8.547 1 98.25 249 SER A O 1
ATOM 1991 N N . TYR A 1 250 ? -7.125 -33.156 -9 1 98.5 250 TYR A N 1
ATOM 1992 C CA . TYR A 1 250 ? -6.789 -33.75 -10.281 1 98.5 250 TYR A CA 1
ATOM 1993 C C . TYR A 1 250 ? -5.328 -34.188 -10.312 1 98.5 250 TYR A C 1
ATOM 1995 O O . TYR A 1 250 ? -4.457 -33.5 -9.789 1 98.5 250 TYR A O 1
ATOM 2003 N N . ALA A 1 251 ? -5.078 -35.25 -10.961 1 97.38 251 ALA A N 1
ATOM 2004 C CA . ALA A 1 251 ? -3.703 -35.688 -11.156 1 97.38 251 ALA A CA 1
ATOM 2005 C C . ALA A 1 251 ? -3.049 -34.969 -12.32 1 97.38 251 ALA A C 1
ATOM 2007 O O . ALA A 1 251 ? -3.725 -34.562 -13.281 1 97.38 251 ALA A O 1
ATOM 2008 N N . ILE A 1 252 ? -1.734 -34.719 -12.164 1 96.75 252 ILE A N 1
ATOM 2009 C CA . ILE A 1 252 ? -0.947 -34.188 -13.273 1 96.75 252 ILE A CA 1
ATOM 2010 C C . ILE A 1 252 ? -0.169 -35.312 -13.938 1 96.75 252 ILE A C 1
ATOM 2012 O O . ILE A 1 252 ? 0.532 -36.062 -13.266 1 96.75 252 ILE A O 1
ATOM 2016 N N . MET B 1 1 ? 6.984 22.703 -5.418 1 77.75 1 MET B N 1
ATOM 2017 C CA . MET B 1 1 ? 6.254 22.891 -4.168 1 77.75 1 MET B CA 1
ATOM 2018 C C . MET B 1 1 ? 5.41 21.656 -3.85 1 77.75 1 MET B C 1
ATOM 2020 O O . MET B 1 1 ? 4.918 20.984 -4.758 1 77.75 1 MET B O 1
ATOM 2024 N N . CYS B 1 2 ? 5.297 21.359 -2.49 1 88.81 2 CYS B N 1
ATOM 2025 C CA . CYS B 1 2 ? 4.469 20.234 -2.074 1 88.81 2 CYS B CA 1
ATOM 2026 C C . CYS B 1 2 ? 2.994 20.516 -2.338 1 88.81 2 CYS B C 1
ATOM 2028 O O . CYS B 1 2 ? 2.6 21.672 -2.498 1 88.81 2 CYS B O 1
ATOM 2030 N N . ARG B 1 3 ? 2.279 19.5 -2.541 1 92.12 3 ARG B N 1
ATOM 2031 C CA . ARG B 1 3 ? 0.831 19.578 -2.703 1 92.12 3 ARG B CA 1
ATOM 2032 C C . ARG B 1 3 ? 0.127 18.516 -1.876 1 92.12 3 ARG B C 1
ATOM 2034 O O . ARG B 1 3 ? 0.692 17.453 -1.617 1 92.12 3 ARG B O 1
ATOM 2041 N N . TRP B 1 4 ? -1.086 18.922 -1.458 1 96.06 4 TRP B N 1
ATOM 2042 C CA . TRP B 1 4 ? -1.813 17.922 -0.684 1 96.06 4 TRP B CA 1
ATOM 2043 C C . TRP B 1 4 ? -3.312 18.016 -0.954 1 96.06 4 TRP B C 1
ATOM 2045 O O . TRP B 1 4 ? -3.793 19 -1.509 1 96.06 4 TRP B O 1
ATOM 2055 N N . LEU B 1 5 ? -4.008 16.953 -0.635 1 97.19 5 LEU B N 1
ATOM 2056 C CA . LEU B 1 5 ? -5.465 16.875 -0.682 1 97.19 5 LEU B CA 1
ATOM 2057 C C . LEU B 1 5 ? -6 16.078 0.506 1 97.19 5 LEU B C 1
ATOM 2059 O O . LEU B 1 5 ? -5.309 15.211 1.042 1 97.19 5 LEU B O 1
ATOM 2063 N N . ALA B 1 6 ? -7.164 16.406 0.958 1 98.62 6 ALA B N 1
ATOM 2064 C CA . ALA B 1 6 ? -7.887 15.695 2.012 1 98.62 6 ALA B CA 1
ATOM 2065 C C . ALA B 1 6 ? -9.375 15.594 1.686 1 98.62 6 ALA B C 1
ATOM 2067 O O . ALA B 1 6 ? -9.922 16.453 0.993 1 98.62 6 ALA B O 1
ATOM 2068 N N . TYR B 1 7 ? -9.938 14.555 2.18 1 98.5 7 TYR B N 1
ATOM 2069 C CA . TYR B 1 7 ? -11.352 14.305 1.891 1 98.5 7 TYR B CA 1
ATOM 2070 C C . TYR B 1 7 ? -12.055 13.695 3.096 1 98.5 7 TYR B C 1
ATOM 2072 O O . TYR B 1 7 ? -11.477 12.867 3.803 1 98.5 7 TYR B O 1
ATOM 2080 N N . GLN B 1 8 ? -13.32 14.086 3.291 1 98.44 8 GLN B N 1
ATOM 2081 C CA . GLN B 1 8 ? -14.234 13.352 4.16 1 98.44 8 GLN B CA 1
ATOM 2082 C C . GLN B 1 8 ? -15.625 13.234 3.529 1 98.44 8 GLN B C 1
ATOM 2084 O O . GLN B 1 8 ? -16.031 14.086 2.742 1 98.44 8 GLN B O 1
ATOM 2089 N N . GLY B 1 9 ? -16.391 12.305 3.908 1 97.94 9 GLY B N 1
ATOM 2090 C CA . GLY B 1 9 ? -17.75 12.102 3.43 1 97.94 9 GLY B CA 1
ATOM 2091 C C . GLY B 1 9 ? -18.109 10.641 3.234 1 97.94 9 GLY B C 1
ATOM 2092 O O . GLY B 1 9 ? -17.703 9.789 4.031 1 97.94 9 GLY B O 1
ATOM 2093 N N . GLU B 1 10 ? -18.906 10.445 2.238 1 97.56 10 GLU B N 1
ATOM 2094 C CA . GLU B 1 10 ? -19.156 9.062 1.854 1 97.56 10 GLU B CA 1
ATOM 2095 C C . GLU B 1 10 ? -17.875 8.375 1.393 1 97.56 10 GLU B C 1
ATOM 2097 O O . GLU B 1 10 ? -17.016 9.008 0.758 1 97.56 10 GLU B O 1
ATOM 2102 N N . SER B 1 11 ? -17.828 7.078 1.739 1 97.56 11 SER B N 1
ATOM 2103 C CA . SER B 1 11 ? -16.641 6.34 1.338 1 97.56 11 SER B CA 1
ATOM 2104 C C . SER B 1 11 ? -16.484 6.316 -0.179 1 97.56 11 SER B C 1
ATOM 2106 O O . SER B 1 11 ? -17.438 5.98 -0.896 1 97.56 11 SER B O 1
ATOM 2108 N N . ILE B 1 12 ? -15.312 6.73 -0.658 1 97.19 12 ILE B N 1
ATOM 2109 C CA . ILE B 1 12 ? -15.008 6.688 -2.084 1 97.19 12 ILE B CA 1
ATOM 2110 C C . ILE B 1 12 ? -13.641 6.039 -2.301 1 97.19 12 ILE B C 1
ATOM 2112 O O . ILE B 1 12 ? -12.859 5.902 -1.36 1 97.19 12 ILE B O 1
ATOM 2116 N N . TYR B 1 13 ? -13.375 5.621 -3.562 1 97.38 13 TYR B N 1
ATOM 2117 C CA . TYR B 1 13 ? -12.031 5.191 -3.914 1 97.38 13 TYR B CA 1
ATOM 2118 C C . TYR B 1 13 ? -11.07 6.371 -3.936 1 97.38 13 TYR B C 1
ATOM 2120 O O . TYR B 1 13 ? -11.406 7.445 -4.441 1 97.38 13 TYR B O 1
ATOM 2128 N N . LEU B 1 14 ? -9.875 6.172 -3.457 1 97.81 14 LEU B N 1
ATOM 2129 C CA . LEU B 1 14 ? -8.93 7.27 -3.307 1 97.81 14 LEU B CA 1
ATOM 2130 C C . LEU B 1 14 ? -8.578 7.871 -4.66 1 97.81 14 LEU B C 1
ATOM 2132 O O . LEU B 1 14 ? -8.336 9.078 -4.766 1 97.81 14 LEU B O 1
ATOM 2136 N N . ASP B 1 15 ? -8.594 7.043 -5.719 1 96.12 15 ASP B N 1
ATOM 2137 C CA . ASP B 1 15 ? -8.148 7.512 -7.023 1 96.12 15 ASP B CA 1
ATOM 2138 C C . ASP B 1 15 ? -9.141 8.516 -7.617 1 96.12 15 ASP B C 1
ATOM 2140 O O . ASP B 1 15 ? -8.797 9.258 -8.539 1 96.12 15 ASP B O 1
ATOM 2144 N N . GLU B 1 16 ? -10.32 8.609 -7.102 1 94.94 16 GLU B N 1
ATOM 2145 C CA . GLU B 1 16 ? -11.312 9.57 -7.562 1 94.94 16 GLU B CA 1
ATOM 2146 C C . GLU B 1 16 ? -10.828 11.008 -7.371 1 94.94 16 GLU B C 1
ATOM 2148 O O . GLU B 1 16 ? -11.219 11.906 -8.117 1 94.94 16 GLU B O 1
ATOM 2153 N N . LEU B 1 17 ? -9.938 11.164 -6.418 1 94 17 LEU B N 1
ATOM 2154 C CA . LEU B 1 17 ? -9.43 12.508 -6.168 1 94 17 LEU B CA 1
ATOM 2155 C C . LEU B 1 17 ? -7.926 12.578 -6.418 1 94 17 LEU B C 1
ATOM 2157 O O . LEU B 1 17 ? -7.41 13.617 -6.848 1 94 17 LEU B O 1
ATOM 2161 N N . VAL B 1 18 ? -7.254 11.508 -6.219 1 94 18 VAL B N 1
ATOM 2162 C CA . VAL B 1 18 ? -5.797 11.508 -6.289 1 94 18 VAL B CA 1
ATOM 2163 C C . VAL B 1 18 ? -5.352 11.461 -7.75 1 94 18 VAL B C 1
ATOM 2165 O O . VAL B 1 18 ? -4.332 12.047 -8.117 1 94 18 VAL B O 1
ATOM 2168 N N . TYR B 1 19 ? -6.184 10.758 -8.641 1 90.31 19 TYR B N 1
ATOM 2169 C CA . TYR B 1 19 ? -5.73 10.547 -10.016 1 90.31 19 TYR B CA 1
ATOM 2170 C C . TYR B 1 19 ? -6.734 11.094 -11.016 1 90.31 19 TYR B C 1
ATOM 2172 O O . TYR B 1 19 ? -6.352 11.68 -12.031 1 90.31 19 TYR B O 1
ATOM 2180 N N . GLU B 1 20 ? -7.961 10.992 -10.82 1 85.88 20 GLU B N 1
ATOM 2181 C CA . GLU B 1 20 ? -8.984 11.109 -11.852 1 85.88 20 GLU B CA 1
ATOM 2182 C C . GLU B 1 20 ? -9.195 12.57 -12.258 1 85.88 20 GLU B C 1
ATOM 2184 O O . GLU B 1 20 ? -9.336 12.875 -13.445 1 85.88 20 GLU B O 1
ATOM 2189 N N . PRO B 1 21 ? -9.18 13.469 -11.367 1 81.5 21 PRO B N 1
ATOM 2190 C CA . PRO B 1 21 ? -9.438 14.844 -11.789 1 81.5 21 PRO B CA 1
ATOM 2191 C C . PRO B 1 21 ? -8.383 15.367 -12.766 1 81.5 21 PRO B C 1
ATOM 2193 O O . PRO B 1 21 ? -7.238 14.906 -12.75 1 81.5 21 PRO B O 1
ATOM 2196 N N . GLU B 1 22 ? -8.781 16.234 -13.602 1 79.06 22 GLU B N 1
ATOM 2197 C CA . GLU B 1 22 ? -7.91 16.812 -14.617 1 79.06 22 GLU B CA 1
ATOM 2198 C C . GLU B 1 22 ? -6.641 17.391 -14 1 79.06 22 GLU B C 1
ATOM 2200 O O . GLU B 1 22 ? -5.547 17.219 -14.539 1 79.06 22 GLU B O 1
ATOM 2205 N N . HIS B 1 23 ? -6.836 18.094 -12.977 1 79.94 23 HIS B N 1
ATOM 2206 C CA . HIS B 1 23 ? -5.711 18.656 -12.242 1 79.94 23 HIS B CA 1
ATOM 2207 C C . HIS B 1 23 ? -5.527 17.953 -10.898 1 79.94 23 HIS B C 1
ATOM 2209 O O . HIS B 1 23 ? -5.418 18.609 -9.859 1 79.94 23 HIS B O 1
ATOM 2215 N N . SER B 1 24 ? -5.438 16.703 -11.07 1 81.5 24 SER B N 1
ATOM 2216 C CA . SER B 1 24 ? -5.305 15.875 -9.867 1 81.5 24 SER B CA 1
ATOM 2217 C C . SER B 1 24 ? -3.977 16.141 -9.164 1 81.5 24 SER B C 1
ATOM 2219 O O . SER B 1 24 ? -3.1 16.812 -9.719 1 81.5 24 SER B O 1
ATOM 2221 N N . LEU B 1 25 ? -3.969 15.672 -8.023 1 83.25 25 LEU B N 1
ATOM 2222 C CA . LEU B 1 25 ? -2.754 15.82 -7.23 1 83.25 25 LEU B CA 1
ATOM 2223 C C . LEU B 1 25 ? -1.542 15.289 -7.992 1 83.25 25 LEU B C 1
ATOM 2225 O O . LEU B 1 25 ? -0.49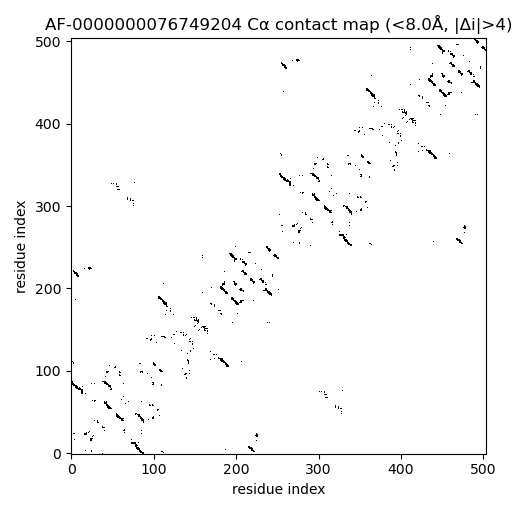5 15.945 -8.023 1 83.25 25 LEU B O 1
ATOM 2229 N N . VAL B 1 26 ? -1.685 14.141 -8.602 1 80.56 26 VAL B N 1
ATOM 2230 C CA . VAL B 1 26 ? -0.583 13.516 -9.32 1 80.56 26 VAL B CA 1
ATOM 2231 C C . VAL B 1 26 ? -0.261 14.312 -10.578 1 80.56 26 VAL B C 1
ATOM 2233 O O . VAL B 1 26 ? 0.909 14.531 -10.906 1 80.56 26 VAL B O 1
ATOM 2236 N N . HIS B 1 27 ? -1.249 14.781 -11.234 1 77 27 HIS B N 1
ATOM 2237 C CA . HIS B 1 27 ? -1.035 15.578 -12.438 1 77 27 HIS B CA 1
ATOM 2238 C C . HIS B 1 27 ? -0.353 16.906 -12.109 1 77 27 HIS B C 1
ATOM 2240 O O . HIS B 1 27 ? 0.516 17.359 -12.859 1 77 27 HIS B O 1
ATOM 2246 N N . GLN B 1 28 ? -0.804 17.453 -11.039 1 75.19 28 GLN B N 1
ATOM 2247 C CA . GLN B 1 28 ? -0.173 18.688 -10.586 1 75.19 28 GLN B CA 1
ATOM 2248 C C . GLN B 1 28 ? 1.317 18.484 -10.336 1 75.19 28 GLN B C 1
ATOM 2250 O O . GLN B 1 28 ? 2.127 19.375 -10.609 1 75.19 28 GLN B O 1
ATOM 2255 N N . SER B 1 29 ? 1.64 17.375 -9.789 1 74.25 29 SER B N 1
ATOM 2256 C CA . SER B 1 29 ? 3.037 17.078 -9.508 1 74.25 29 SER B CA 1
ATOM 2257 C C . SER B 1 29 ? 3.842 16.922 -10.797 1 74.25 29 SER B C 1
ATOM 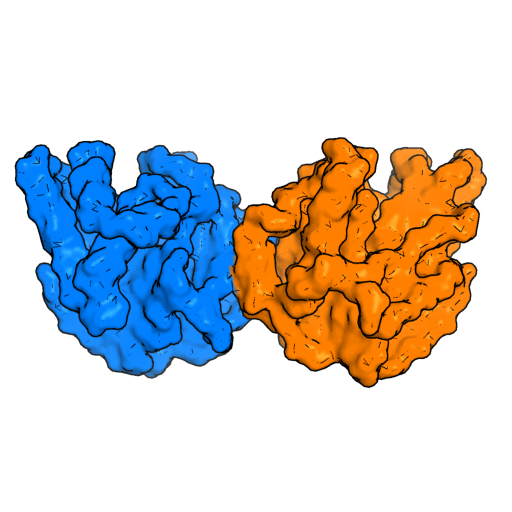2259 O O . SER B 1 29 ? 5.004 17.328 -10.859 1 74.25 29 SER B O 1
ATOM 2261 N N . LEU B 1 30 ? 3.191 16.359 -11.766 1 70.44 30 LEU B N 1
ATOM 2262 C CA . LEU B 1 30 ? 3.84 16.219 -13.062 1 70.44 30 LEU B CA 1
ATOM 2263 C C . LEU B 1 30 ? 4.066 17.562 -13.719 1 70.44 30 LEU B C 1
ATOM 2265 O O . LEU B 1 30 ? 5.125 17.812 -14.305 1 70.44 30 LEU B O 1
ATOM 2269 N N . ASP B 1 31 ? 3.066 18.422 -13.625 1 68.88 31 ASP B N 1
ATOM 2270 C CA . ASP B 1 31 ? 3.141 19.75 -14.227 1 68.88 31 ASP B CA 1
ATOM 2271 C C . ASP B 1 31 ? 4.211 20.609 -13.555 1 68.88 31 ASP B C 1
ATOM 2273 O O . ASP B 1 31 ? 4.898 21.391 -14.219 1 68.88 31 ASP B O 1
ATOM 2277 N N . ALA B 1 32 ? 4.254 20.516 -12.305 1 64.25 32 ALA B N 1
ATOM 2278 C CA . ALA B 1 32 ? 5.273 21.266 -11.57 1 64.25 32 ALA B CA 1
ATOM 2279 C C . ALA B 1 32 ? 6.676 20.875 -12.023 1 64.25 32 ALA B C 1
ATOM 2281 O O . ALA B 1 32 ? 7.566 21.719 -12.117 1 64.25 32 ALA B O 1
ATOM 2282 N N . ARG B 1 33 ? 6.832 19.688 -12.32 1 57.19 33 ARG B N 1
ATOM 2283 C CA . ARG B 1 33 ? 8.117 19.203 -12.797 1 57.19 33 ARG B CA 1
ATOM 2284 C C . ARG B 1 33 ? 8.453 19.781 -14.172 1 57.19 33 ARG B C 1
ATOM 2286 O O . ARG B 1 33 ? 9.609 20.062 -14.469 1 57.19 33 ARG B O 1
ATOM 2293 N N . LYS B 1 34 ? 7.395 19.703 -14.922 1 53 34 LYS B N 1
ATOM 2294 C CA . LYS B 1 34 ? 7.609 20.219 -16.266 1 53 34 LYS B CA 1
ATOM 2295 C C . LYS B 1 34 ? 8.016 21.688 -16.234 1 53 34 LYS B C 1
ATOM 2297 O O . LYS B 1 34 ? 8.727 22.156 -17.125 1 53 34 LYS B O 1
ATOM 2302 N N . ALA B 1 35 ? 7.359 22.344 -15.344 1 46.41 35 ALA B N 1
ATOM 2303 C CA . ALA B 1 35 ? 7.621 23.781 -15.258 1 46.41 35 ALA B CA 1
ATOM 2304 C C . ALA B 1 35 ? 9.008 24.047 -14.688 1 46.41 35 ALA B C 1
ATOM 2306 O O . ALA B 1 35 ? 9.633 25.062 -15.008 1 46.41 35 ALA B O 1
ATOM 2307 N N . VAL B 1 36 ? 9.398 23.375 -13.656 1 49.91 36 VAL B N 1
ATOM 2308 C CA . VAL B 1 36 ? 10.688 23.641 -13.031 1 49.91 36 VAL B CA 1
ATOM 2309 C C . VAL B 1 36 ? 11.609 22.438 -13.211 1 49.91 36 VAL B C 1
ATOM 2311 O O . VAL B 1 36 ? 11.18 21.281 -13.062 1 49.91 36 VAL B O 1
ATOM 2314 N N . THR B 1 37 ? 12.797 22.609 -14.008 1 44.66 37 THR B N 1
ATOM 2315 C CA . THR B 1 37 ? 13.828 21.609 -14.273 1 44.66 37 THR B CA 1
ATOM 2316 C C . THR B 1 37 ? 14.016 20.688 -13.078 1 44.66 37 THR B C 1
ATOM 2318 O O . THR B 1 37 ? 14.477 19.547 -13.227 1 44.66 37 THR B O 1
ATOM 2321 N N . ARG B 1 38 ? 13.93 21.406 -11.906 1 43.25 38 ARG B N 1
ATOM 2322 C CA . ARG B 1 38 ? 14.484 20.797 -10.703 1 43.25 38 ARG B CA 1
ATOM 2323 C C . ARG B 1 38 ? 13.383 20.203 -9.828 1 43.25 38 ARG B C 1
ATOM 2325 O O . ARG B 1 38 ? 13.516 20.156 -8.602 1 43.25 38 ARG B O 1
ATOM 2332 N N . VAL B 1 39 ? 12.164 20.172 -10.383 1 48.03 39 VAL B N 1
ATOM 2333 C CA . VAL B 1 39 ? 11.172 19.688 -9.438 1 48.03 39 VAL B CA 1
ATOM 2334 C C . VAL B 1 39 ? 11.359 18.188 -9.219 1 48.03 39 VAL B C 1
ATOM 2336 O O . VAL B 1 39 ? 11.242 17.406 -10.156 1 48.03 39 VAL B O 1
ATOM 2339 N N . ASN B 1 40 ? 12.25 17.75 -8.219 1 50.47 40 ASN B N 1
ATOM 2340 C CA . ASN B 1 40 ? 12.492 16.375 -7.816 1 50.47 40 ASN B CA 1
ATOM 2341 C C . ASN B 1 40 ? 11.312 15.797 -7.039 1 50.47 40 ASN B C 1
ATOM 2343 O O . ASN B 1 40 ? 10.773 16.453 -6.145 1 50.47 40 ASN B O 1
ATOM 2347 N N . ALA B 1 41 ? 10.352 15.078 -7.672 1 63.88 41 ALA B N 1
ATOM 2348 C CA . ALA B 1 41 ? 9.352 14.32 -6.926 1 63.88 41 ALA B CA 1
ATOM 2349 C C . ALA B 1 41 ? 10.016 13.469 -5.844 1 63.88 41 ALA B C 1
ATOM 2351 O O . ALA B 1 41 ? 10.602 12.422 -6.137 1 63.88 41 ALA B O 1
ATOM 2352 N N . ASP B 1 42 ? 10.039 14.023 -4.535 1 81.19 42 ASP B N 1
ATOM 2353 C CA . ASP B 1 42 ? 10.82 13.5 -3.422 1 81.19 42 ASP B CA 1
ATOM 2354 C C . ASP B 1 42 ? 9.977 12.586 -2.535 1 81.19 42 ASP B C 1
ATOM 2356 O O . ASP B 1 42 ? 10.352 12.289 -1.4 1 81.19 42 ASP B O 1
ATOM 2360 N N . GLY B 1 43 ? 8.781 12.344 -3.094 1 89.94 43 GLY B N 1
ATOM 2361 C CA . GLY B 1 43 ? 8.023 11.359 -2.342 1 89.94 43 GLY B CA 1
ATOM 2362 C C . GLY B 1 43 ? 6.527 11.617 -2.357 1 89.94 43 GLY B C 1
ATOM 2363 O O . GLY B 1 43 ? 6.07 12.641 -2.881 1 89.94 43 GLY B O 1
ATOM 2364 N N . PHE B 1 44 ? 5.844 10.734 -1.896 1 93.19 44 PHE B N 1
ATOM 2365 C CA . PHE B 1 44 ? 4.395 10.797 -1.764 1 93.19 44 PHE B CA 1
ATOM 2366 C C . PHE B 1 44 ? 3.922 9.992 -0.562 1 93.19 44 PHE B C 1
ATOM 2368 O O . PHE B 1 44 ? 4.648 9.133 -0.059 1 93.19 44 PHE B O 1
ATOM 2375 N N . GLY B 1 45 ? 2.74 10.367 -0.121 1 96.69 45 GLY B N 1
ATOM 2376 C CA . GLY B 1 45 ? 2.168 9.609 0.98 1 96.69 45 GLY B CA 1
ATOM 2377 C C . GLY B 1 45 ? 0.652 9.641 1.004 1 96.69 45 GLY B C 1
ATOM 2378 O O . GLY B 1 45 ? 0.039 10.594 0.511 1 96.69 45 GLY B O 1
ATOM 2379 N N . LEU B 1 46 ? 0.124 8.57 1.555 1 98 46 LEU B N 1
ATOM 2380 C CA . LEU B 1 46 ? -1.309 8.398 1.764 1 98 46 LEU B CA 1
ATOM 2381 C C . LEU B 1 46 ? -1.609 8.07 3.223 1 98 46 LEU B C 1
ATOM 2383 O O . LEU B 1 46 ? -0.858 7.332 3.865 1 98 46 LEU B O 1
ATOM 2387 N N . GLY B 1 47 ? -2.611 8.586 3.758 1 98.75 47 GLY B N 1
ATOM 2388 C CA . GLY B 1 47 ? -3.256 8.156 4.988 1 98.75 47 GLY B CA 1
ATOM 2389 C C . GLY B 1 47 ? -4.762 8.031 4.859 1 98.75 47 GLY B C 1
ATOM 2390 O O . GLY B 1 47 ? -5.406 8.867 4.223 1 98.75 47 GLY B O 1
ATOM 2391 N N . TRP B 1 48 ? -5.336 6.961 5.414 1 98.88 48 TRP B N 1
ATOM 2392 C CA . TRP B 1 48 ? -6.777 6.785 5.301 1 98.88 48 TRP B CA 1
ATOM 2393 C C . TRP B 1 48 ? -7.34 6.102 6.539 1 98.88 48 TRP B C 1
ATOM 2395 O O . TRP B 1 48 ? -6.699 5.223 7.121 1 98.88 48 TRP B O 1
ATOM 2405 N N . TYR B 1 49 ? -8.461 6.57 6.949 1 98.56 49 TYR B N 1
ATOM 2406 C CA . TYR B 1 49 ? -9.117 5.965 8.102 1 98.56 49 TYR B CA 1
ATOM 2407 C C . TYR B 1 49 ? -9.992 4.789 7.676 1 98.56 49 TYR B C 1
ATOM 2409 O O . TYR B 1 49 ? -10.547 4.789 6.574 1 98.56 49 TYR B O 1
ATOM 2417 N N . THR B 1 50 ? -10 3.814 8.445 1 95.31 50 THR B N 1
ATOM 2418 C CA . THR B 1 50 ? -10.875 2.65 8.352 1 95.31 50 THR B CA 1
ATOM 2419 C C . THR B 1 50 ? -11.695 2.49 9.633 1 95.31 50 THR B C 1
ATOM 2421 O O . THR B 1 50 ? -11.969 3.469 10.328 1 95.31 50 THR B O 1
ATOM 2424 N N . GLU B 1 51 ? -12.18 1.227 9.883 1 93.81 51 GLU B N 1
ATOM 2425 C CA . GLU B 1 51 ? -12.898 0.944 11.125 1 93.81 51 GLU B CA 1
ATOM 2426 C C . GLU B 1 51 ? -11.93 0.683 12.273 1 93.81 51 GLU B C 1
ATOM 2428 O O . GLU B 1 51 ? -12.344 0.532 13.43 1 93.81 51 GLU B O 1
ATOM 2433 N N . ARG B 1 52 ? -10.688 0.709 11.969 1 95.81 52 ARG B N 1
ATOM 2434 C CA . ARG B 1 52 ? -9.672 0.477 12.992 1 95.81 52 ARG B CA 1
ATOM 2435 C C . ARG B 1 52 ? -9.359 1.761 13.75 1 95.81 52 ARG B C 1
ATOM 2437 O O . ARG B 1 52 ? -9.75 2.852 13.328 1 95.81 52 ARG B O 1
ATOM 2444 N N . ASP B 1 53 ? -8.602 1.613 14.828 1 93.75 53 ASP B N 1
ATOM 2445 C CA . ASP B 1 53 ? -8.344 2.725 15.742 1 93.75 53 ASP B CA 1
ATOM 2446 C C . ASP B 1 53 ? -7.273 3.66 15.18 1 93.75 53 ASP B C 1
ATOM 2448 O O . ASP B 1 53 ? -7.172 4.816 15.586 1 93.75 53 ASP B O 1
ATOM 2452 N N . THR B 1 54 ? -6.508 3.174 14.328 1 97 54 THR B N 1
ATOM 2453 C CA . THR B 1 54 ? -5.461 3.967 13.688 1 97 54 THR B CA 1
ATOM 2454 C C . THR B 1 54 ? -5.648 3.996 12.18 1 97 54 THR B C 1
ATOM 2456 O O . THR B 1 54 ? -6.262 3.092 11.602 1 97 54 THR B O 1
ATOM 2459 N N . PRO B 1 55 ? -5.191 5.066 11.547 1 98.44 55 PRO B N 1
ATOM 2460 C CA . PRO B 1 55 ? -5.305 5.102 10.086 1 98.44 55 PRO B CA 1
ATOM 2461 C C . PRO B 1 55 ? -4.258 4.227 9.398 1 98.44 55 PRO B C 1
ATOM 2463 O O . PRO B 1 55 ? -3.188 3.98 9.953 1 98.44 55 PRO B O 1
ATOM 2466 N N . GLY B 1 56 ? -4.613 3.732 8.211 1 98.31 56 GLY B N 1
ATOM 2467 C CA . GLY B 1 56 ? -3.609 3.158 7.332 1 98.31 56 GLY B CA 1
ATOM 2468 C C . GLY B 1 56 ? -2.678 4.195 6.734 1 98.31 56 GLY B C 1
ATOM 2469 O O . GLY B 1 56 ? -3.035 5.371 6.629 1 98.31 56 GLY B O 1
ATOM 2470 N N . GLN B 1 57 ? -1.515 3.77 6.312 1 98 57 GLN B N 1
ATOM 2471 C CA . GLN B 1 57 ? -0.554 4.695 5.723 1 98 57 GLN B CA 1
ATOM 2472 C C . GLN B 1 57 ? 0.287 4.004 4.652 1 98 57 GLN B C 1
ATOM 2474 O O . GLN B 1 57 ? 0.534 2.797 4.73 1 98 57 GLN B O 1
ATOM 2479 N N . PHE B 1 58 ? 0.71 4.734 3.654 1 98.12 58 PHE B N 1
ATOM 2480 C CA . PHE B 1 58 ? 1.656 4.363 2.607 1 98.12 58 PHE B CA 1
ATOM 2481 C C . PHE B 1 58 ? 2.574 5.531 2.268 1 98.12 58 PHE B C 1
ATOM 2483 O O . PHE B 1 58 ? 2.104 6.621 1.936 1 98.12 58 PHE B O 1
ATOM 2490 N N . HIS B 1 59 ? 3.887 5.305 2.436 1 96.88 59 HIS B N 1
ATOM 2491 C CA . HIS B 1 59 ? 4.895 6.305 2.098 1 96.88 59 HIS B CA 1
ATOM 2492 C C . HIS B 1 59 ? 5.883 5.77 1.066 1 96.88 59 HIS B C 1
ATOM 2494 O O . HIS B 1 59 ? 6.301 4.609 1.145 1 96.88 59 HIS B O 1
ATOM 2500 N N . GLU B 1 60 ? 6.223 6.605 0.179 1 93.88 60 GLU B N 1
ATOM 2501 C CA . GLU B 1 60 ? 7.195 6.238 -0.849 1 93.88 60 GLU B CA 1
ATOM 2502 C C . GLU B 1 60 ? 8.047 7.434 -1.253 1 93.88 60 GLU B C 1
ATOM 2504 O O . GLU B 1 60 ? 7.586 8.578 -1.225 1 93.88 60 GLU B O 1
ATOM 2509 N N . VAL B 1 61 ? 9.297 7.113 -1.636 1 90.75 61 VAL B N 1
ATOM 2510 C CA . VAL B 1 61 ? 10.195 8.203 -2.012 1 90.75 61 VAL B CA 1
ATOM 2511 C C . VAL B 1 61 ? 10.234 8.336 -3.531 1 90.75 61 VAL B C 1
ATOM 2513 O O . VAL B 1 61 ? 10.727 9.336 -4.059 1 90.75 61 VAL B O 1
ATOM 2516 N N . LEU B 1 62 ? 9.586 7.406 -4.242 1 83.62 62 LEU B N 1
ATOM 2517 C CA . LEU B 1 62 ? 9.516 7.477 -5.695 1 83.62 62 LEU B CA 1
ATOM 2518 C C . LEU B 1 62 ? 8.477 8.508 -6.141 1 83.62 62 LEU B C 1
ATOM 2520 O O . LEU B 1 62 ? 7.574 8.852 -5.379 1 83.62 62 LEU B O 1
ATOM 2524 N N . PRO B 1 63 ? 8.656 8.953 -7.387 1 82.94 63 PRO B N 1
ATOM 2525 C CA . PRO B 1 63 ? 7.645 9.883 -7.895 1 82.94 63 PRO B CA 1
ATOM 2526 C C . PRO B 1 63 ? 6.266 9.242 -8.016 1 82.94 63 PRO B C 1
ATOM 2528 O O . PRO B 1 63 ? 6.152 8.07 -8.375 1 82.94 63 PRO B O 1
ATOM 2531 N N . ALA B 1 64 ? 5.297 10.055 -7.797 1 82.25 64 ALA B N 1
ATOM 2532 C CA . ALA B 1 64 ? 3.916 9.578 -7.742 1 82.25 64 ALA B CA 1
ATOM 2533 C C . ALA B 1 64 ? 3.434 9.125 -9.117 1 82.25 64 ALA B C 1
ATOM 2535 O O . ALA B 1 64 ? 2.674 8.164 -9.234 1 82.25 64 ALA B O 1
ATOM 2536 N N . TRP B 1 65 ? 3.758 9.82 -10.18 1 78.75 65 TRP B N 1
ATOM 2537 C CA . TRP B 1 65 ? 3.189 9.594 -11.508 1 78.75 65 TRP B CA 1
ATOM 2538 C C . TRP B 1 65 ? 3.607 8.234 -12.055 1 78.75 65 TRP B C 1
ATOM 2540 O O . TRP B 1 65 ? 2.945 7.688 -12.938 1 78.75 65 TRP B O 1
ATOM 2550 N N . GLY B 1 66 ? 4.633 7.617 -11.547 1 79 66 GLY B N 1
ATOM 2551 C CA . GLY B 1 66 ? 5.105 6.367 -12.117 1 79 66 GLY B CA 1
ATOM 2552 C C . GLY B 1 66 ? 5.07 5.211 -11.133 1 79 66 GLY B C 1
ATOM 2553 O O . GLY B 1 66 ? 5.625 4.145 -11.406 1 79 66 GLY B O 1
ATOM 2554 N N . ASP B 1 67 ? 4.445 5.418 -10.07 1 89.44 67 ASP B N 1
ATOM 2555 C CA . ASP B 1 67 ? 4.508 4.371 -9.055 1 89.44 67 ASP B CA 1
ATOM 2556 C C . ASP B 1 67 ? 3.309 3.432 -9.164 1 89.44 67 ASP B C 1
ATOM 2558 O O . ASP B 1 67 ? 2.174 3.83 -8.883 1 89.44 67 ASP B O 1
ATOM 2562 N N . GLU B 1 68 ? 3.613 2.188 -9.516 1 92.62 68 GLU B N 1
ATOM 2563 C CA . GLU B 1 68 ? 2.562 1.197 -9.727 1 92.62 68 GLU B CA 1
ATOM 2564 C C . GLU B 1 68 ? 1.844 0.864 -8.422 1 92.62 68 GLU B C 1
ATOM 2566 O O . GLU B 1 68 ? 0.642 0.589 -8.422 1 92.62 68 GLU B O 1
ATOM 2571 N N . ASN B 1 69 ? 2.537 0.868 -7.332 1 95.75 69 ASN B N 1
ATOM 2572 C CA . ASN B 1 69 ? 1.911 0.622 -6.035 1 95.75 69 ASN B CA 1
ATOM 2573 C C . ASN B 1 69 ? 0.872 1.688 -5.703 1 95.75 69 ASN B C 1
ATOM 2575 O O . ASN B 1 69 ? -0.257 1.365 -5.328 1 95.75 69 ASN B O 1
ATOM 2579 N N . LEU B 1 70 ? 1.301 2.949 -5.922 1 95 70 LEU B N 1
ATOM 2580 C CA . LEU B 1 70 ? 0.387 4.047 -5.625 1 95 70 LEU B CA 1
ATOM 2581 C C . LEU B 1 70 ? -0.885 3.938 -6.457 1 95 70 LEU B C 1
ATOM 2583 O O . LEU B 1 70 ? -1.99 4.098 -5.934 1 95 70 LEU B O 1
ATOM 2587 N N . ARG B 1 71 ? -0.713 3.66 -7.707 1 94.62 71 ARG B N 1
ATOM 2588 C CA . ARG B 1 71 ? -1.858 3.531 -8.602 1 94.62 71 ARG B CA 1
ATOM 2589 C C . ARG B 1 71 ? -2.785 2.41 -8.148 1 94.62 71 ARG B C 1
ATOM 2591 O O . ARG B 1 71 ? -4.004 2.59 -8.086 1 94.62 71 ARG B O 1
ATOM 2598 N N . SER B 1 72 ? -2.238 1.347 -7.848 1 97.12 72 SER B N 1
ATOM 2599 C CA . SER B 1 72 ? -3.031 0.198 -7.422 1 97.12 72 SER B CA 1
ATOM 2600 C C . SER B 1 72 ? -3.73 0.472 -6.094 1 97.12 72 SER B C 1
ATOM 2602 O O . SER B 1 72 ? -4.934 0.237 -5.961 1 97.12 72 SER B O 1
ATOM 2604 N N . LEU B 1 73 ? -3.02 0.961 -5.129 1 97.62 73 LEU B N 1
ATOM 2605 C CA . LEU B 1 73 ? -3.561 1.211 -3.799 1 97.62 73 LEU B CA 1
ATOM 2606 C C . LEU B 1 73 ? -4.723 2.195 -3.861 1 97.62 73 LEU B C 1
ATOM 2608 O O . LEU B 1 73 ? -5.793 1.938 -3.299 1 97.62 73 LEU B O 1
ATOM 2612 N N . THR B 1 74 ? -4.516 3.291 -4.605 1 97.38 74 THR B N 1
ATOM 2613 C CA . THR B 1 74 ? -5.562 4.305 -4.664 1 97.38 74 THR B CA 1
ATOM 2614 C C . THR B 1 74 ? -6.781 3.779 -5.414 1 97.38 74 THR B C 1
ATOM 2616 O O . THR B 1 74 ? -7.918 4.145 -5.102 1 97.38 74 THR B O 1
ATOM 2619 N N . HIS B 1 75 ? -6.535 2.914 -6.371 1 97.25 75 HIS B N 1
ATOM 2620 C CA . HIS B 1 75 ? -7.621 2.355 -7.172 1 97.25 75 HIS B CA 1
ATOM 2621 C C . HIS B 1 75 ? -8.422 1.337 -6.371 1 97.25 75 HIS B C 1
ATOM 2623 O O . HIS B 1 75 ? -9.609 1.119 -6.645 1 97.25 75 HIS B O 1
ATOM 2629 N N . HIS B 1 76 ? -7.895 0.825 -5.277 1 97.38 76 HIS B N 1
ATOM 2630 C CA . HIS B 1 76 ? -8.547 -0.318 -4.652 1 97.38 76 HIS B CA 1
ATOM 2631 C C . HIS B 1 76 ? -8.852 -0.045 -3.184 1 97.38 76 HIS B C 1
ATOM 2633 O O . HIS B 1 76 ? -9.477 -0.864 -2.512 1 97.38 76 HIS B O 1
ATOM 2639 N N . ILE B 1 77 ? -8.438 1.022 -2.604 1 96.75 77 ILE B N 1
ATOM 2640 C CA . ILE B 1 77 ? -8.742 1.389 -1.225 1 96.75 77 ILE B CA 1
ATOM 2641 C C . ILE B 1 77 ? -9.859 2.434 -1.202 1 96.75 77 ILE B C 1
ATOM 2643 O O . ILE B 1 77 ? -9.789 3.434 -1.921 1 96.75 77 ILE B O 1
ATOM 2647 N N . ARG B 1 78 ? -10.836 2.148 -0.448 1 97.06 78 ARG B N 1
ATOM 2648 C CA . ARG B 1 78 ? -11.914 3.088 -0.181 1 97.06 78 ARG B CA 1
ATOM 2649 C C . ARG B 1 78 ? -11.82 3.65 1.233 1 97.06 78 ARG B C 1
ATOM 2651 O O . ARG B 1 78 ? -11.43 2.939 2.162 1 97.06 78 ARG B O 1
ATOM 2658 N N . SER B 1 79 ? -12.188 4.902 1.365 1 98.12 79 SER B N 1
ATOM 2659 C CA . SER B 1 79 ? -12.211 5.484 2.703 1 98.12 79 SER B CA 1
ATOM 2660 C C . SER B 1 79 ? -13.172 6.664 2.777 1 98.12 79 SER B C 1
ATOM 2662 O O . SER B 1 79 ? -13.398 7.348 1.777 1 98.12 79 SER B O 1
ATOM 2664 N N . HIS B 1 80 ? -13.766 6.875 3.908 1 98.31 80 HIS B N 1
ATOM 2665 C CA . HIS B 1 80 ? -14.641 8.008 4.18 1 98.31 80 HIS B CA 1
ATOM 2666 C C . HIS B 1 80 ? -13.836 9.25 4.566 1 98.31 80 HIS B C 1
ATOM 2668 O O . HIS B 1 80 ? -14.375 10.352 4.625 1 98.31 80 HIS B O 1
ATOM 2674 N N . ARG B 1 81 ? -12.57 9.07 4.824 1 98.69 81 ARG B N 1
ATOM 2675 C CA . ARG B 1 81 ? -11.688 10.148 5.246 1 98.69 81 ARG B CA 1
ATOM 2676 C C . ARG B 1 81 ? -10.227 9.805 4.957 1 98.69 81 ARG B C 1
ATOM 2678 O O . ARG B 1 81 ? -9.695 8.828 5.496 1 98.69 81 ARG B O 1
ATOM 2685 N N . PHE B 1 82 ? -9.547 10.625 4.125 1 98.81 82 PHE B N 1
ATOM 2686 C CA . PHE B 1 82 ? -8.164 10.312 3.768 1 98.81 82 PHE B CA 1
ATOM 2687 C C . PHE B 1 82 ? -7.406 11.578 3.387 1 98.81 82 PHE B C 1
ATOM 2689 O O . PHE B 1 82 ? -8.008 12.633 3.197 1 98.81 82 PHE B O 1
ATOM 2696 N N . MET B 1 83 ? -6.098 11.453 3.41 1 98.75 83 MET B N 1
ATOM 2697 C CA . MET B 1 83 ? -5.176 12.523 3.037 1 98.75 83 MET B CA 1
ATOM 2698 C C . MET B 1 83 ? -4.094 12 2.096 1 98.75 83 MET B C 1
ATOM 2700 O O . MET B 1 83 ? -3.674 10.852 2.203 1 98.75 83 MET B O 1
ATOM 2704 N N . ALA B 1 84 ? -3.699 12.797 1.196 1 97.75 84 ALA B N 1
ATOM 2705 C CA . ALA B 1 84 ? -2.602 12.508 0.278 1 97.75 84 ALA B CA 1
ATOM 2706 C C . ALA B 1 84 ? -1.667 13.711 0.145 1 97.75 84 ALA B C 1
ATOM 2708 O O . ALA B 1 84 ? -2.105 14.859 0.23 1 97.75 84 ALA B O 1
ATOM 2709 N N . HIS B 1 85 ? -0.406 13.461 -0.035 1 96.19 85 HIS B N 1
ATOM 2710 C CA . HIS B 1 85 ? 0.615 14.5 -0.082 1 96.19 85 HIS B CA 1
ATOM 2711 C C . HIS B 1 85 ? 1.718 14.148 -1.074 1 96.19 85 HIS B C 1
ATOM 2713 O O . HIS B 1 85 ? 2.205 13.016 -1.087 1 96.19 85 HIS B O 1
ATOM 2719 N N . VAL B 1 86 ? 1.994 15.016 -1.983 1 92.94 86 VAL B N 1
ATOM 2720 C CA . VAL B 1 86 ? 3.17 14.922 -2.842 1 92.94 86 VAL B CA 1
ATOM 2721 C C . VAL B 1 86 ? 4.25 15.883 -2.352 1 92.94 86 VAL B C 1
ATOM 2723 O O . VAL B 1 86 ? 3.986 17.078 -2.154 1 92.94 86 VAL B O 1
ATOM 2726 N N . ARG B 1 87 ? 5.355 15.305 -2.193 1 89.75 87 ARG B N 1
ATOM 2727 C CA . ARG B 1 87 ? 6.441 16.062 -1.584 1 89.75 87 ARG B CA 1
ATOM 2728 C C . ARG B 1 87 ? 7.438 16.531 -2.637 1 89.75 87 ARG B C 1
ATOM 2730 O O . ARG B 1 87 ? 7.785 15.789 -3.553 1 89.75 87 ARG B O 1
ATOM 2737 N N . SER B 1 88 ? 7.828 17.734 -2.496 1 84.31 88 SER B N 1
ATOM 2738 C CA . SER B 1 88 ? 8.969 18.328 -3.195 1 84.31 88 SER B CA 1
ATOM 2739 C C . SER B 1 88 ? 9.945 18.969 -2.217 1 84.31 88 SER B C 1
ATOM 2741 O O . SER B 1 88 ? 9.719 20.078 -1.739 1 84.31 88 SER B O 1
ATOM 2743 N N . SER B 1 89 ? 11 18.234 -1.951 1 73.31 89 SER B N 1
ATOM 2744 C CA . SER B 1 89 ? 11.914 18.656 -0.899 1 73.31 89 SER B CA 1
ATOM 2745 C C . SER B 1 89 ? 12.719 19.875 -1.337 1 73.31 89 SER B C 1
ATOM 2747 O O . SER B 1 89 ? 13.133 19.969 -2.496 1 73.31 89 SER B O 1
ATOM 2749 N N . THR B 1 90 ? 12.82 20.797 -0.44 1 65.06 90 THR B N 1
ATOM 2750 C CA . THR B 1 90 ? 13.68 21.953 -0.682 1 65.06 90 THR B CA 1
ATOM 2751 C C . THR B 1 90 ? 15.062 21.734 -0.089 1 65.06 90 THR B C 1
ATOM 2753 O O . THR B 1 90 ? 15.93 22.609 -0.172 1 65.06 90 THR B O 1
ATOM 2756 N N . GLY B 1 91 ? 15.258 20.609 0.516 1 69.31 91 GLY B N 1
ATOM 2757 C CA . GLY B 1 91 ? 16.578 20.438 1.103 1 69.31 91 GLY B CA 1
ATOM 2758 C C . GLY B 1 91 ? 16.656 19.281 2.076 1 69.31 91 GLY B C 1
ATOM 2759 O O . GLY B 1 91 ? 17.719 18.688 2.281 1 69.31 91 GLY B O 1
ATOM 2760 N N . THR B 1 92 ? 15.539 18.953 2.688 1 78.12 92 THR B N 1
ATOM 2761 C CA . THR B 1 92 ? 15.539 17.875 3.672 1 78.12 92 THR B CA 1
ATOM 2762 C C . THR B 1 92 ? 15.719 16.531 2.994 1 78.12 92 THR B C 1
ATOM 2764 O O . THR B 1 92 ? 15.438 16.375 1.804 1 78.12 92 THR B O 1
ATOM 2767 N N . GLN B 1 93 ? 16.172 15.602 3.816 1 86.44 93 GLN B N 1
ATOM 2768 C CA . GLN B 1 93 ? 16.5 14.273 3.326 1 86.44 93 GLN B CA 1
ATOM 2769 C C . GLN B 1 93 ? 15.289 13.609 2.68 1 86.44 93 GLN B C 1
ATOM 2771 O O . GLN B 1 93 ? 14.172 13.719 3.182 1 86.44 93 GLN B O 1
ATOM 2776 N N . VAL B 1 94 ? 15.562 12.945 1.578 1 88.12 94 VAL B N 1
ATOM 2777 C CA . VAL B 1 94 ? 14.555 12.133 0.918 1 88.12 94 VAL B CA 1
ATOM 2778 C C . VAL B 1 94 ? 14.461 10.766 1.599 1 88.12 94 VAL B C 1
ATOM 2780 O O . VAL B 1 94 ? 15.383 9.953 1.497 1 88.12 94 VAL B O 1
ATOM 2783 N N . SER B 1 95 ? 13.422 10.602 2.344 1 92.88 95 SER B N 1
ATOM 2784 C CA . SER B 1 95 ? 13.164 9.367 3.072 1 92.88 95 SER B CA 1
ATOM 2785 C C . SER B 1 95 ? 11.672 9.172 3.318 1 92.88 95 SER B C 1
ATOM 2787 O O . SER B 1 95 ? 10.914 10.141 3.369 1 92.88 95 SER B O 1
ATOM 2789 N N . ARG B 1 96 ? 11.297 7.93 3.506 1 93.88 96 ARG B N 1
ATOM 2790 C CA . ARG B 1 96 ? 9.891 7.645 3.783 1 93.88 96 ARG B CA 1
ATOM 2791 C C . ARG B 1 96 ? 9.438 8.312 5.078 1 93.88 96 ARG B C 1
ATOM 2793 O O . ARG B 1 96 ? 8.297 8.773 5.18 1 93.88 96 ARG B O 1
ATOM 2800 N N . SER B 1 97 ? 10.398 8.438 5.98 1 94.94 97 SER B N 1
ATOM 2801 C CA . SER B 1 97 ? 10.055 9 7.285 1 94.94 97 SER B CA 1
ATOM 2802 C C . SER B 1 97 ? 9.781 10.492 7.191 1 94.94 97 SER B C 1
ATOM 2804 O O . SER B 1 97 ? 9.242 11.094 8.125 1 94.94 97 SER B O 1
ATOM 2806 N N . ASN B 1 98 ? 10.141 11.125 6.07 1 95.25 98 ASN B N 1
ATOM 2807 C CA . ASN B 1 98 ? 9.922 12.555 5.883 1 95.25 98 ASN B CA 1
ATOM 2808 C C . ASN B 1 98 ? 8.727 12.82 4.973 1 95.25 98 ASN B C 1
ATOM 2810 O O . ASN B 1 98 ? 8.461 13.969 4.609 1 95.25 98 ASN B O 1
ATOM 2814 N N . CYS B 1 99 ? 8.039 11.719 4.609 1 95.56 99 CYS B N 1
ATOM 2815 C CA . CYS B 1 99 ? 6.855 11.883 3.775 1 95.56 99 CYS B CA 1
ATOM 2816 C C . CYS B 1 99 ? 5.602 12.023 4.629 1 95.56 99 CYS B C 1
ATOM 2818 O O . CYS B 1 99 ? 5.488 11.398 5.684 1 95.56 99 CYS B O 1
ATOM 2820 N N . HIS B 1 100 ? 4.734 12.883 4.16 1 96.81 100 HIS B N 1
ATOM 2821 C CA . HIS B 1 100 ? 3.443 13.102 4.805 1 96.81 100 HIS B CA 1
ATOM 2822 C C . HIS B 1 100 ? 2.391 12.141 4.27 1 96.81 100 HIS B C 1
ATOM 2824 O O . HIS B 1 100 ? 2.502 11.648 3.145 1 96.81 100 HIS B O 1
ATOM 2830 N N . PRO B 1 101 ? 1.33 11.938 5.059 1 98.44 101 PRO B N 1
ATOM 2831 C CA . PRO B 1 101 ? 1.033 12.5 6.375 1 98.44 101 PRO B CA 1
ATOM 2832 C C . PRO B 1 101 ? 1.81 11.82 7.5 1 98.44 101 PRO B C 1
ATOM 2834 O O . PRO B 1 101 ? 2.107 10.633 7.414 1 98.44 101 PRO B O 1
ATOM 2837 N N . PHE B 1 102 ? 2.129 12.625 8.508 1 98.62 102 PHE B N 1
ATOM 2838 C CA . PHE B 1 102 ? 2.619 12.07 9.766 1 98.62 102 PHE B CA 1
ATOM 2839 C C . PHE B 1 102 ? 1.468 11.531 10.602 1 98.62 102 PHE B C 1
ATOM 2841 O O . PHE B 1 102 ? 0.395 12.133 10.656 1 98.62 102 PHE B O 1
ATOM 2848 N N . ILE B 1 103 ? 1.746 10.367 11.234 1 98.31 103 ILE B N 1
ATOM 2849 C CA . ILE B 1 103 ? 0.672 9.719 11.977 1 98.31 103 ILE B CA 1
ATOM 2850 C C . ILE B 1 103 ? 1.152 9.367 13.383 1 98.31 103 ILE B C 1
ATOM 2852 O O . ILE B 1 103 ? 2.225 8.781 13.555 1 98.31 103 ILE B O 1
ATOM 2856 N N . ILE B 1 104 ? 0.446 9.789 14.352 1 98.12 104 ILE B N 1
ATOM 2857 C CA . ILE B 1 104 ? 0.609 9.375 15.734 1 98.12 104 ILE B CA 1
ATOM 2858 C C . ILE B 1 104 ? -0.744 8.969 16.312 1 98.12 104 ILE B C 1
ATOM 2860 O O . ILE B 1 104 ? -1.654 9.797 16.422 1 98.12 104 ILE B O 1
ATOM 2864 N N . ASP B 1 105 ? -0.845 7.645 16.688 1 97.19 105 ASP B N 1
ATOM 2865 C CA . ASP B 1 105 ? -2.119 7.098 17.141 1 97.19 105 ASP B CA 1
ATOM 2866 C C . ASP B 1 105 ? -3.211 7.312 16.094 1 97.19 105 ASP B C 1
ATOM 2868 O O . ASP B 1 105 ? -3.07 6.891 14.945 1 97.19 105 ASP B O 1
ATOM 2872 N N . ASN B 1 106 ? -4.305 8.031 16.422 1 98.31 106 ASN B N 1
ATOM 2873 C CA . ASN B 1 106 ? -5.395 8.227 15.477 1 98.31 106 ASN B CA 1
ATOM 2874 C C . ASN B 1 106 ? -5.273 9.57 14.758 1 98.31 106 ASN B C 1
ATOM 2876 O O . ASN B 1 106 ? -6.172 9.961 14.016 1 98.31 106 ASN B O 1
ATOM 2880 N N . TRP B 1 107 ? -4.145 10.297 14.922 1 98.81 107 TRP B N 1
ATOM 2881 C CA . TRP B 1 107 ? -4.012 11.633 14.352 1 98.81 107 TRP B CA 1
ATOM 2882 C C . TRP B 1 107 ? -3.188 11.602 13.07 1 98.81 107 TRP B C 1
ATOM 2884 O O . TRP B 1 107 ? -2.168 10.914 12.992 1 98.81 107 TRP B O 1
ATOM 2894 N N . MET B 1 108 ? -3.635 12.281 12.047 1 98.81 108 MET B N 1
ATOM 2895 C CA . MET B 1 108 ? -2.879 12.523 10.82 1 98.81 108 MET B CA 1
ATOM 2896 C C . MET B 1 108 ? -2.572 14 10.648 1 98.81 108 MET B C 1
ATOM 2898 O O . MET B 1 108 ? -3.408 14.852 10.953 1 98.81 108 MET B O 1
ATOM 2902 N N . PHE B 1 109 ? -1.381 14.289 10.133 1 98.88 109 PHE B N 1
ATOM 2903 C CA . PHE B 1 109 ? -0.922 15.656 9.953 1 98.88 109 PHE B CA 1
ATOM 2904 C C . PHE B 1 109 ? -0.181 15.812 8.625 1 98.88 109 PHE B C 1
ATOM 2906 O O . PHE B 1 109 ? 0.701 15.008 8.312 1 98.88 109 PHE B O 1
ATOM 2913 N N . LEU B 1 110 ? -0.569 16.75 7.789 1 98.25 110 LEU B N 1
ATOM 2914 C CA . LEU B 1 110 ? 0.277 17.094 6.652 1 98.25 110 LEU B CA 1
ATOM 2915 C C . LEU B 1 110 ? 0.458 18.594 6.539 1 98.25 110 LEU B C 1
ATOM 2917 O O . LEU B 1 110 ? -0.309 19.359 7.129 1 98.25 110 LEU B O 1
ATOM 2921 N N . HIS B 1 111 ? 1.508 19 5.848 1 97.5 111 HIS B N 1
ATOM 2922 C CA . HIS B 1 111 ? 1.976 20.375 5.852 1 97.5 111 HIS B CA 1
ATOM 2923 C C . HIS B 1 111 ? 2.693 20.719 4.551 1 97.5 111 HIS B C 1
ATOM 2925 O O . HIS B 1 111 ? 3.539 19.953 4.082 1 97.5 111 HIS B O 1
ATOM 2931 N N . ASN B 1 112 ? 2.293 21.75 3.93 1 95 112 ASN B N 1
ATOM 2932 C CA . ASN B 1 112 ? 3.039 22.453 2.891 1 95 112 ASN B CA 1
ATOM 2933 C C . ASN B 1 112 ? 3.502 23.828 3.369 1 95 112 ASN B C 1
ATOM 2935 O O . ASN B 1 112 ? 2.682 24.703 3.635 1 95 112 ASN B O 1
ATOM 2939 N N . GLY B 1 113 ? 4.711 24 3.537 1 95.12 113 GLY B N 1
ATOM 2940 C CA . GLY B 1 113 ? 5.316 25.188 4.094 1 95.12 113 GLY B CA 1
ATOM 2941 C C . GLY B 1 113 ? 6.66 24.938 4.754 1 95.12 113 GLY B C 1
ATOM 2942 O O . GLY B 1 113 ? 7.324 23.938 4.449 1 95.12 113 GLY B O 1
ATOM 2943 N N . GLN B 1 114 ? 7.066 25.906 5.621 1 95.44 114 GLN B N 1
ATOM 2944 C CA . GLN B 1 114 ? 8.367 25.766 6.273 1 95.44 114 GLN B CA 1
ATOM 2945 C C . GLN B 1 114 ? 8.5 26.734 7.445 1 95.44 114 GLN B C 1
ATOM 2947 O O . GLN B 1 114 ? 7.855 27.781 7.457 1 95.44 114 GLN B O 1
ATOM 2952 N N . ILE B 1 115 ? 9.266 26.312 8.359 1 97.12 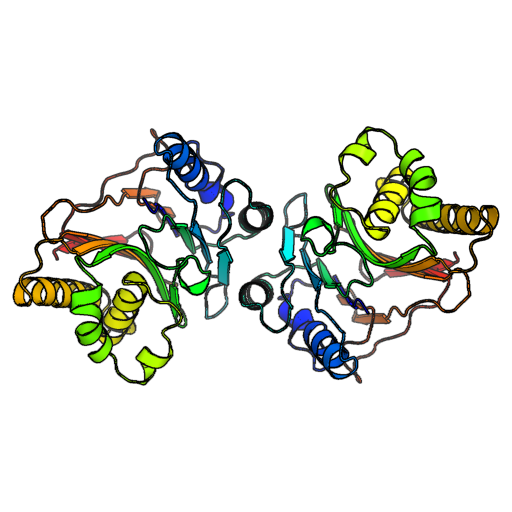115 ILE B N 1
ATOM 2953 C CA . ILE B 1 115 ? 9.781 27.25 9.352 1 97.12 115 ILE B CA 1
ATOM 2954 C C . ILE B 1 115 ? 11.016 27.953 8.797 1 97.12 115 ILE B C 1
ATOM 2956 O O . ILE B 1 115 ? 12 27.312 8.445 1 97.12 115 ILE B O 1
ATOM 2960 N N . GLY B 1 116 ? 10.961 29.281 8.781 1 96.44 116 GLY B N 1
ATOM 2961 C CA . GLY B 1 116 ? 12.102 30.031 8.297 1 96.44 116 GLY B CA 1
ATOM 2962 C C . GLY B 1 116 ? 13.383 29.734 9.047 1 96.44 116 GLY B C 1
ATOM 2963 O O . GLY B 1 116 ? 13.406 29.766 10.281 1 96.44 116 GLY B O 1
ATOM 2964 N N . GLU B 1 117 ? 14.445 29.438 8.258 1 96.31 117 GLU B N 1
ATOM 2965 C CA . GLU B 1 117 ? 15.758 29.125 8.82 1 96.31 117 GLU B CA 1
ATOM 2966 C C . GLU B 1 117 ? 15.641 28.109 9.953 1 96.31 117 GLU B C 1
ATOM 2968 O O . GLU B 1 117 ? 16.188 28.312 11.031 1 96.31 117 GLU B O 1
ATOM 2973 N N . PHE B 1 118 ? 15.023 27.047 9.711 1 96.38 118 PHE B N 1
ATOM 2974 C CA . PHE B 1 118 ? 14.672 26 10.664 1 96.38 118 PHE B CA 1
ATOM 2975 C C . PHE B 1 118 ? 15.898 25.562 11.461 1 96.38 118 PHE B C 1
ATOM 2977 O O . PHE B 1 118 ? 15.805 25.312 12.664 1 96.38 118 PHE B O 1
ATOM 2984 N N . GLU B 1 119 ? 17.016 25.453 10.883 1 95.38 119 GLU B N 1
ATOM 2985 C CA . GLU B 1 119 ? 18.234 24.969 11.523 1 95.38 119 GLU B CA 1
ATOM 2986 C C . GLU B 1 119 ? 18.625 25.859 12.711 1 95.38 119 GLU B C 1
ATOM 2988 O O . GLU B 1 119 ? 19.219 25.375 13.68 1 95.38 119 GLU B O 1
ATOM 2993 N N . ARG B 1 120 ? 18.234 27.047 12.656 1 97.06 120 ARG B N 1
ATOM 2994 C CA . ARG B 1 120 ? 18.625 27.984 13.695 1 97.06 120 ARG B CA 1
ATOM 2995 C C . ARG B 1 120 ? 17.688 27.891 14.898 1 97.06 120 ARG B C 1
ATOM 2997 O O . ARG B 1 120 ? 18.016 28.391 15.977 1 97.06 120 ARG B O 1
ATOM 3004 N N . VAL B 1 121 ? 16.5 27.297 14.695 1 97.75 121 VAL B N 1
ATOM 3005 C CA . VAL B 1 121 ? 15.531 27.281 15.789 1 97.75 121 VAL B CA 1
ATOM 3006 C C . VAL B 1 121 ? 15.195 25.844 16.172 1 97.75 121 VAL B C 1
ATOM 3008 O O . VAL B 1 121 ? 14.523 25.594 17.172 1 97.75 121 VAL B O 1
ATOM 3011 N N . LYS B 1 122 ? 15.641 24.875 15.5 1 96.75 122 LYS B N 1
ATOM 3012 C CA . LYS B 1 122 ? 15.273 23.469 15.664 1 96.75 122 LYS B CA 1
ATOM 3013 C C . LYS B 1 122 ? 15.602 22.969 17.062 1 96.75 122 LYS B C 1
ATOM 3015 O O . LYS B 1 122 ? 14.82 22.234 17.672 1 96.75 122 LYS B O 1
ATOM 3020 N N . TYR B 1 123 ? 16.766 23.375 17.531 1 97.12 123 TYR B N 1
ATOM 3021 C CA . TYR B 1 123 ? 17.172 22.906 18.844 1 97.12 123 TYR B CA 1
ATOM 3022 C C . TYR B 1 123 ? 16.203 23.391 19.922 1 97.12 123 TYR B C 1
ATOM 3024 O O . TYR B 1 123 ? 15.719 22.609 20.734 1 97.12 123 TYR B O 1
ATOM 3032 N N . GLU B 1 124 ? 15.867 24.641 19.922 1 97.5 124 GLU B N 1
ATOM 3033 C CA . GLU B 1 124 ? 14.984 25.234 20.922 1 97.5 124 GLU B CA 1
ATOM 3034 C C . GLU B 1 124 ? 13.57 24.672 20.812 1 97.5 124 GLU B C 1
ATOM 3036 O O . GLU B 1 124 ? 12.938 24.375 21.828 1 97.5 124 GLU B O 1
ATOM 3041 N N . LEU B 1 125 ? 13.109 24.5 19.641 1 97.94 125 LEU B N 1
ATOM 3042 C CA . LEU B 1 125 ? 11.773 23.969 19.438 1 97.94 125 LEU B CA 1
ATOM 3043 C C . LEU B 1 125 ? 11.68 22.516 19.906 1 97.94 125 LEU B C 1
ATOM 3045 O O . LEU B 1 125 ? 10.742 22.141 20.609 1 97.94 125 LEU B O 1
ATOM 3049 N N . GLN B 1 126 ? 12.648 21.719 19.547 1 97.5 126 GLN B N 1
ATOM 3050 C CA . GLN B 1 126 ? 12.664 20.297 19.922 1 97.5 126 GLN B CA 1
ATOM 3051 C C . GLN B 1 126 ? 12.781 20.125 21.422 1 97.5 126 GLN B C 1
ATOM 3053 O O . GLN B 1 126 ? 12.203 19.203 22 1 97.5 126 GLN B O 1
ATOM 3058 N N . SER B 1 127 ? 13.508 21.047 22.062 1 97.69 127 SER B N 1
ATOM 3059 C CA . SER B 1 127 ? 13.742 20.969 23.5 1 97.69 127 SER B CA 1
ATOM 3060 C C . SER B 1 127 ? 12.453 21.203 24.281 1 97.69 127 SER B C 1
ATOM 3062 O O . SER B 1 127 ? 12.391 20.922 25.484 1 97.69 127 SER B O 1
ATOM 3064 N N . GLN B 1 128 ? 11.414 21.719 23.609 1 97.69 128 GLN B N 1
ATOM 3065 C CA . GLN B 1 128 ? 10.125 21.969 24.266 1 97.69 128 GLN B CA 1
ATOM 3066 C C . GLN B 1 128 ? 9.336 20.672 24.406 1 97.69 128 GLN B C 1
ATOM 3068 O O . GLN B 1 128 ? 8.383 20.594 25.188 1 97.69 128 GLN B O 1
ATOM 3073 N N . LEU B 1 129 ? 9.664 19.641 23.719 1 98.25 129 LEU B N 1
ATOM 3074 C CA . LEU B 1 129 ? 8.906 18.391 23.719 1 98.25 129 LEU B CA 1
ATOM 3075 C C . LEU B 1 129 ? 9.211 17.578 24.984 1 98.25 129 LEU B C 1
ATOM 3077 O O . LEU B 1 129 ? 10.375 17.438 25.375 1 98.25 129 LEU B O 1
ATOM 3081 N N . PRO B 1 130 ? 8.211 17.078 25.641 1 98.19 130 PRO B N 1
ATOM 3082 C CA . PRO B 1 130 ? 8.492 16.047 26.641 1 98.19 130 PRO B CA 1
ATOM 3083 C C . PRO B 1 130 ? 9.109 14.789 26.047 1 98.19 130 PRO B C 1
ATOM 3085 O O . PRO B 1 130 ? 8.977 14.539 24.844 1 98.19 130 PRO B O 1
ATOM 3088 N N . GLU B 1 131 ? 9.742 13.969 26.844 1 97.62 131 GLU B N 1
ATOM 3089 C CA . GLU B 1 131 ? 10.453 12.766 26.406 1 97.62 131 GLU B CA 1
ATOM 3090 C C . GLU B 1 131 ? 9.531 11.844 25.609 1 97.62 131 GLU B C 1
ATOM 3092 O O . GLU B 1 131 ? 9.938 11.281 24.594 1 97.62 131 GLU B O 1
ATOM 3097 N N . SER B 1 132 ? 8.352 11.703 26.047 1 97.75 132 SER B N 1
ATOM 3098 C CA . SER B 1 132 ? 7.418 10.758 25.438 1 97.75 132 SER B CA 1
ATOM 3099 C C . SER B 1 132 ? 7.109 11.133 24 1 97.75 132 SER B C 1
ATOM 3101 O O . SER B 1 132 ? 6.977 10.258 23.141 1 97.75 132 SER B O 1
ATOM 3103 N N . LEU B 1 133 ? 6.984 12.406 23.734 1 97.94 133 LEU B N 1
ATOM 3104 C CA . LEU B 1 133 ? 6.695 12.852 22.375 1 97.94 133 LEU B CA 1
ATOM 3105 C C . LEU B 1 133 ? 7.965 12.906 21.547 1 97.94 133 LEU B C 1
ATOM 3107 O O . LEU B 1 133 ? 7.941 12.602 20.344 1 97.94 133 LEU B O 1
ATOM 3111 N N . PHE B 1 134 ? 9.062 13.289 22.203 1 97.44 134 PHE B N 1
ATOM 3112 C CA . PHE B 1 134 ? 10.352 13.312 21.531 1 97.44 134 PHE B CA 1
ATOM 3113 C C . PHE B 1 134 ? 10.68 11.945 20.938 1 97.44 134 PHE B C 1
ATOM 3115 O O . PHE B 1 134 ? 11.164 11.852 19.812 1 97.44 134 PHE B O 1
ATOM 3122 N N . LEU B 1 135 ? 10.328 10.914 21.641 1 97.19 135 LEU B N 1
ATOM 3123 C CA . LEU B 1 135 ? 10.664 9.555 21.25 1 97.19 135 LEU B CA 1
ATOM 3124 C C . LEU B 1 135 ? 9.789 9.086 20.094 1 97.19 135 LEU B C 1
ATOM 3126 O O . LEU B 1 135 ? 10.094 8.086 19.438 1 97.19 135 LEU B O 1
ATOM 3130 N N . LYS B 1 136 ? 8.797 9.789 19.75 1 96.94 136 LYS B N 1
ATOM 3131 C CA . LYS B 1 136 ? 7.895 9.414 18.656 1 96.94 136 LYS B CA 1
ATOM 3132 C C . LYS B 1 136 ? 8.359 10.008 17.344 1 96.94 136 LYS B C 1
ATOM 3134 O O . LYS B 1 136 ? 7.844 9.656 16.281 1 96.94 136 LYS B O 1
ATOM 3139 N N . ARG B 1 137 ? 9.297 10.93 17.453 1 96.69 137 ARG B N 1
ATOM 3140 C CA . ARG B 1 137 ? 9.789 11.562 16.234 1 96.69 137 ARG B CA 1
ATOM 3141 C C . ARG B 1 137 ? 10.578 10.578 15.375 1 96.69 137 ARG B C 1
ATOM 3143 O O . ARG B 1 137 ? 11.492 9.914 15.867 1 96.69 137 ARG B O 1
ATOM 3150 N N . MET B 1 138 ? 10.258 10.484 14.125 1 94.44 138 MET B N 1
ATOM 3151 C CA . MET B 1 138 ? 10.883 9.508 13.234 1 94.44 138 MET B CA 1
ATOM 3152 C C . MET B 1 138 ? 11.695 10.211 12.148 1 94.44 138 MET B C 1
ATOM 3154 O O . MET B 1 138 ? 12.742 9.703 11.727 1 94.44 138 MET B O 1
ATOM 3158 N N . GLY B 1 139 ? 11.227 11.367 11.719 1 94.94 139 GLY B N 1
ATOM 3159 C CA . GLY B 1 139 ? 11.883 12.086 10.641 1 94.94 139 GLY B CA 1
ATOM 3160 C C . GLY B 1 139 ? 12.688 13.281 11.117 1 94.94 139 GLY B C 1
ATOM 3161 O O . GLY B 1 139 ? 13.133 13.32 12.273 1 94.94 139 GLY B O 1
ATOM 3162 N N . THR B 1 140 ? 12.969 14.188 10.125 1 94.19 140 THR B N 1
ATOM 3163 C CA . THR B 1 140 ? 13.844 15.312 10.445 1 94.19 140 THR B CA 1
ATOM 3164 C C . THR B 1 140 ? 13.227 16.625 9.969 1 94.19 140 THR B C 1
ATOM 3166 O O . THR B 1 140 ? 13.898 17.656 9.938 1 94.19 140 THR B O 1
ATOM 3169 N N . THR B 1 141 ? 12.016 16.594 9.633 1 95.44 141 THR B N 1
ATOM 3170 C CA . THR B 1 141 ? 11.414 17.781 9.016 1 95.44 141 THR B CA 1
ATOM 3171 C C . THR B 1 141 ? 10.891 18.734 10.078 1 95.44 141 THR B C 1
ATOM 3173 O O . THR B 1 141 ? 10.594 18.328 11.203 1 95.44 141 THR B O 1
ATOM 3176 N N . ASP B 1 142 ? 10.758 20 9.656 1 97 142 ASP B N 1
ATOM 3177 C CA . ASP B 1 142 ? 10.07 20.969 10.508 1 97 142 ASP B CA 1
ATOM 3178 C C . ASP B 1 142 ? 8.594 20.609 10.664 1 97 142 ASP B C 1
ATOM 3180 O O . ASP B 1 142 ? 8.023 20.781 11.742 1 97 142 ASP B O 1
ATOM 3184 N N . SER B 1 143 ? 8.016 20.016 9.633 1 97.44 143 SER B N 1
ATOM 3185 C CA . SER B 1 143 ? 6.602 19.641 9.633 1 97.44 143 SER B CA 1
ATOM 3186 C C . SER B 1 143 ? 6.281 18.672 10.758 1 97.44 143 SER B C 1
ATOM 3188 O O . SER B 1 143 ? 5.324 18.875 11.508 1 97.44 143 SER B O 1
ATOM 3190 N N . GLU B 1 144 ? 7.109 17.672 10.891 1 98.12 144 GLU B N 1
ATOM 3191 C CA . GLU B 1 144 ? 6.867 16.703 11.945 1 98.12 144 GLU B CA 1
ATOM 3192 C C . GLU B 1 144 ? 7 17.328 13.328 1 98.12 144 GLU B C 1
ATOM 3194 O O . GLU B 1 144 ? 6.242 17.016 14.242 1 98.12 144 GLU B O 1
ATOM 3199 N N . LEU B 1 145 ? 7.977 18.203 13.438 1 98.38 145 LEU B N 1
ATOM 3200 C CA . LEU B 1 145 ? 8.156 18.891 14.711 1 98.38 145 LEU B CA 1
ATOM 3201 C C . LEU B 1 145 ? 6.953 19.766 15.039 1 98.38 145 LEU B C 1
ATOM 3203 O O . LEU B 1 145 ? 6.508 19.812 16.188 1 98.38 145 LEU B O 1
ATOM 3207 N N . ILE B 1 146 ? 6.387 20.453 14.062 1 98.81 146 ILE B N 1
ATOM 3208 C CA . ILE B 1 146 ? 5.18 21.25 14.258 1 98.81 146 ILE B CA 1
ATOM 3209 C C . ILE B 1 146 ? 4.055 20.375 14.789 1 98.81 146 ILE B C 1
ATOM 3211 O O . ILE B 1 146 ? 3.375 20.734 15.75 1 98.81 146 ILE B O 1
ATOM 3215 N N . PHE B 1 147 ? 3.918 19.234 14.242 1 98.88 147 PHE B N 1
ATOM 3216 C CA . PHE B 1 147 ? 2.891 18.281 14.656 1 98.88 147 PHE B CA 1
ATOM 3217 C C . PHE B 1 147 ? 3.08 17.875 16.109 1 98.88 147 PHE B C 1
ATOM 3219 O O . PHE B 1 147 ? 2.139 17.938 16.906 1 98.88 147 PHE B O 1
ATOM 3226 N N . LEU B 1 148 ? 4.293 17.5 16.438 1 98.88 148 LEU B N 1
ATOM 3227 C CA . LEU B 1 148 ? 4.598 17.062 17.781 1 98.88 148 LEU B CA 1
ATOM 3228 C C . LEU B 1 148 ? 4.367 18.188 18.781 1 98.88 148 LEU B C 1
ATOM 3230 O O . LEU B 1 148 ? 3.875 17.953 19.891 1 98.88 148 LEU B O 1
ATOM 3234 N N . LEU B 1 149 ? 4.727 19.391 18.406 1 98.88 149 LEU B N 1
ATOM 3235 C CA . LEU B 1 149 ? 4.496 20.547 19.266 1 98.88 149 LEU B CA 1
ATOM 3236 C C . LEU B 1 149 ? 3.002 20.797 19.453 1 98.88 149 LEU B C 1
ATOM 3238 O O . LEU B 1 149 ? 2.564 21.172 20.547 1 98.88 149 LEU B O 1
ATOM 3242 N N . MET B 1 150 ? 2.199 20.578 18.422 1 98.88 150 MET B N 1
ATOM 3243 C CA . MET B 1 150 ? 0.751 20.719 18.547 1 98.88 150 MET B CA 1
ATOM 3244 C C . MET B 1 150 ? 0.202 19.688 19.531 1 98.88 150 MET B C 1
ATOM 3246 O O . MET B 1 150 ? -0.656 20 20.359 1 98.88 150 MET B O 1
ATOM 3250 N N . LEU B 1 151 ? 0.715 18.484 19.406 1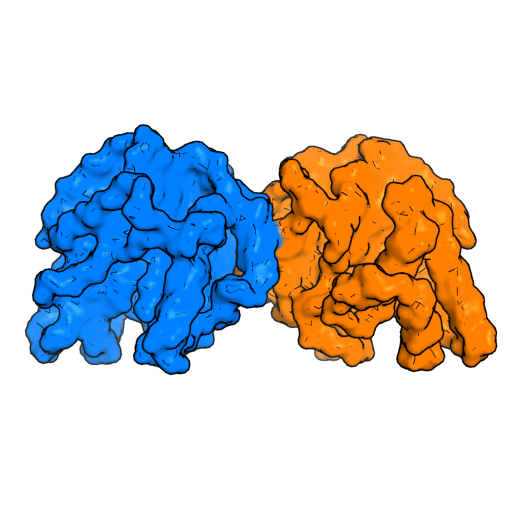 98.88 151 LEU B N 1
ATOM 3251 C CA . LEU B 1 151 ? 0.303 17.453 20.359 1 98.88 151 LEU B CA 1
ATOM 3252 C C . LEU B 1 151 ? 0.673 17.844 21.781 1 98.88 151 LEU B C 1
ATOM 3254 O O . LEU B 1 151 ? -0.138 17.703 22.703 1 98.88 151 LEU B O 1
ATOM 3258 N N . HIS B 1 152 ? 1.858 18.344 21.922 1 98.62 152 HIS B N 1
ATOM 3259 C CA . HIS B 1 152 ? 2.332 18.797 23.219 1 98.62 152 HIS B CA 1
ATOM 3260 C C . HIS B 1 152 ? 1.446 19.906 23.781 1 98.62 152 HIS B C 1
ATOM 3262 O O . HIS B 1 152 ? 1.186 19.953 24.984 1 98.62 152 HIS B O 1
ATOM 3268 N N . ASN B 1 153 ? 0.954 20.781 22.906 1 98.69 153 ASN B N 1
ATOM 3269 C CA . ASN B 1 153 ? 0.184 21.953 23.297 1 98.69 153 ASN B CA 1
ATOM 3270 C C . ASN B 1 153 ? -1.292 21.625 23.484 1 98.69 153 ASN B C 1
ATOM 3272 O O . ASN B 1 153 ? -2.115 22.516 23.688 1 98.69 153 ASN B O 1
ATOM 3276 N N . GLY B 1 154 ? -1.686 20.391 23.391 1 98.62 154 GLY B N 1
ATOM 3277 C CA . GLY B 1 154 ? -3.031 19.969 23.75 1 98.62 154 GLY B CA 1
ATOM 3278 C C . GLY B 1 154 ? -3.926 19.734 22.562 1 98.62 154 GLY B C 1
ATOM 3279 O O . GLY B 1 154 ? -5.125 20 22.609 1 98.62 154 GLY B O 1
ATOM 3280 N N . LEU B 1 155 ? -3.393 19.234 21.484 1 98.69 155 LEU B N 1
ATOM 3281 C CA . LEU B 1 155 ? -4.148 18.969 20.266 1 98.69 155 LEU B CA 1
ATOM 3282 C C . LEU B 1 155 ? -5.297 18 20.531 1 98.69 155 LEU B C 1
ATOM 3284 O O . LEU B 1 155 ? -6.387 18.156 19.984 1 98.69 155 LEU B O 1
ATOM 3288 N N . CYS B 1 156 ? -5.133 17.031 21.422 1 98.19 156 CYS B N 1
ATOM 3289 C CA . CYS B 1 156 ? -6.117 15.984 21.672 1 98.19 156 CYS B CA 1
ATOM 3290 C C . CYS B 1 156 ? -7.309 16.531 22.438 1 98.19 156 CYS B C 1
ATOM 3292 O O . CYS B 1 156 ? -8.43 16.031 22.312 1 98.19 156 CYS B O 1
ATOM 3294 N N . GLU B 1 157 ? -7.051 17.641 23.172 1 98.25 157 GLU B N 1
ATOM 3295 C CA . GLU B 1 157 ? -8.094 18.172 24.047 1 98.25 157 GLU B CA 1
ATOM 3296 C C . GLU B 1 157 ? -8.734 19.422 23.438 1 98.25 157 GLU B C 1
ATOM 3298 O O . GLU B 1 157 ? -9.953 19.578 23.469 1 98.25 157 GLU B O 1
ATOM 3303 N N . GLN B 1 158 ? -7.914 20.281 22.953 1 98.5 158 GLN B N 1
ATOM 3304 C CA . GLN B 1 158 ? -8.352 21.562 22.422 1 98.5 158 GLN B CA 1
ATOM 3305 C C . GLN B 1 158 ? -7.641 21.891 21.109 1 98.5 158 GLN B C 1
ATOM 3307 O O . GLN B 1 158 ? -6.762 22.75 21.062 1 98.5 158 GLN B O 1
ATOM 3312 N N . PRO B 1 159 ? -8.133 21.297 20.031 1 98.69 159 PRO B N 1
ATOM 3313 C CA . PRO B 1 159 ? -7.379 21.344 18.766 1 98.69 159 PRO B CA 1
ATOM 3314 C C . PRO B 1 159 ? -7.152 22.781 18.281 1 98.69 159 PRO B C 1
ATOM 3316 O O . PRO B 1 159 ? -6.02 23.141 17.953 1 98.69 159 PRO B O 1
ATOM 3319 N N . VAL B 1 160 ? -8.172 23.641 18.281 1 98.81 160 VAL B N 1
ATOM 3320 C CA . VAL B 1 160 ? -8.047 24.984 17.734 1 98.81 160 VAL B CA 1
ATOM 3321 C C . VAL B 1 160 ? -7.047 25.797 18.547 1 98.81 160 VAL B C 1
ATOM 3323 O O . VAL B 1 160 ? -6.152 26.438 17.984 1 98.81 160 VAL B O 1
ATOM 3326 N N . GLU B 1 161 ? -7.148 25.719 19.828 1 98.75 161 GLU B N 1
ATOM 3327 C CA . GLU B 1 161 ? -6.254 26.469 20.703 1 98.75 161 GLU B CA 1
ATOM 3328 C C . GLU B 1 161 ? -4.82 25.953 20.594 1 98.75 161 GLU B C 1
ATOM 3330 O O . GLU B 1 161 ? -3.873 26.75 20.594 1 98.75 161 GLU B O 1
ATOM 3335 N N . ALA B 1 162 ? -4.672 24.641 20.562 1 98.88 162 ALA B N 1
ATOM 3336 C CA . ALA B 1 162 ? -3.348 24.047 20.438 1 98.88 162 ALA B CA 1
ATOM 3337 C C . ALA B 1 162 ? -2.662 24.469 19.141 1 98.88 162 ALA B C 1
ATOM 3339 O O . ALA B 1 162 ? -1.467 24.766 19.141 1 98.88 162 ALA B O 1
ATOM 3340 N N . ILE B 1 163 ? -3.426 24.453 18.062 1 98.88 163 ILE B N 1
ATOM 3341 C CA . ILE B 1 163 ? -2.904 24.859 16.766 1 98.88 163 ILE B CA 1
ATOM 3342 C C . ILE B 1 163 ? -2.482 26.328 16.797 1 98.88 163 ILE B C 1
ATOM 3344 O O . ILE B 1 163 ? -1.354 26.656 16.438 1 98.88 163 ILE B O 1
ATOM 3348 N N . ARG B 1 164 ? -3.373 27.156 17.281 1 98.69 164 ARG B N 1
ATOM 3349 C CA . ARG B 1 164 ? -3.105 28.578 17.375 1 98.69 164 ARG B CA 1
ATOM 3350 C C . ARG B 1 164 ? -1.867 28.859 18.219 1 98.69 164 ARG B C 1
ATOM 3352 O O . ARG B 1 164 ? -0.969 29.594 17.781 1 98.69 164 ARG B O 1
ATOM 3359 N N . LYS B 1 165 ? -1.803 28.297 19.328 1 98.69 165 LYS B N 1
ATOM 3360 C CA . LYS B 1 165 ? -0.687 28.484 20.234 1 98.69 165 LYS B CA 1
ATOM 3361 C C . LYS B 1 165 ? 0.635 28.078 19.609 1 98.69 165 LYS B C 1
ATOM 3363 O O . LYS B 1 165 ? 1.64 28.781 19.734 1 98.69 165 LYS B O 1
ATOM 3368 N N . THR B 1 166 ? 0.649 26.922 18.953 1 98.88 166 THR B N 1
ATOM 3369 C CA . THR B 1 166 ? 1.868 26.406 18.344 1 98.88 166 THR B CA 1
ATOM 3370 C C . THR B 1 166 ? 2.373 27.359 17.266 1 98.88 166 THR B C 1
ATOM 3372 O O . THR B 1 166 ? 3.562 27.672 17.219 1 98.88 166 THR B O 1
ATOM 3375 N N . ILE B 1 167 ? 1.48 27.828 16.453 1 98.56 167 ILE B N 1
ATOM 3376 C CA . ILE B 1 167 ? 1.829 28.75 15.367 1 98.56 167 ILE B CA 1
ATOM 3377 C C . ILE B 1 167 ? 2.4 30.031 15.953 1 98.56 167 ILE B C 1
ATOM 3379 O O . ILE B 1 167 ? 3.445 30.516 15.508 1 98.56 167 ILE B O 1
ATOM 3383 N N . ILE B 1 168 ? 1.777 30.547 16.938 1 97.62 168 ILE B N 1
ATOM 3384 C CA . ILE B 1 168 ? 2.195 31.797 17.562 1 97.62 168 ILE B CA 1
ATOM 3385 C C . ILE B 1 168 ? 3.553 31.609 18.234 1 97.62 168 ILE B C 1
ATOM 3387 O O . ILE B 1 168 ? 4.445 32.438 18.094 1 97.62 168 ILE B O 1
ATOM 3391 N N . ASP B 1 169 ? 3.715 30.516 18.969 1 98 169 ASP B N 1
ATOM 3392 C CA . ASP B 1 169 ? 4.973 30.234 19.641 1 98 169 ASP B CA 1
ATOM 3393 C C . ASP B 1 169 ? 6.137 30.172 18.656 1 98 169 ASP B C 1
ATOM 3395 O O . ASP B 1 169 ? 7.203 30.734 18.906 1 98 169 ASP B O 1
ATOM 3399 N N . ILE B 1 170 ? 5.957 29.516 17.547 1 98.56 170 ILE B N 1
ATOM 3400 C CA . ILE B 1 170 ? 7.012 29.375 16.547 1 98.56 170 ILE B CA 1
ATOM 3401 C C . ILE B 1 170 ? 7.316 30.75 15.93 1 98.56 170 ILE B C 1
ATOM 3403 O O . ILE B 1 170 ? 8.484 31.109 15.773 1 98.56 170 ILE B O 1
ATOM 3407 N N . SER B 1 171 ? 6.293 31.5 15.617 1 97.12 171 SER B N 1
ATOM 3408 C CA . SER B 1 171 ? 6.473 32.812 15.031 1 97.12 171 SER B CA 1
ATOM 3409 C C . SER B 1 171 ? 7.242 33.75 15.977 1 97.12 171 SER B C 1
ATOM 3411 O O . SER B 1 171 ? 8.125 34.5 15.539 1 97.12 171 SER B O 1
ATOM 3413 N N . GLN B 1 172 ? 6.902 33.688 17.203 1 96.5 172 GLN B N 1
ATOM 3414 C CA . GLN B 1 172 ? 7.582 34.531 18.203 1 96.5 172 GLN B CA 1
ATOM 3415 C C . GLN B 1 172 ? 9.047 34.094 18.344 1 96.5 172 GLN B C 1
ATOM 3417 O O . GLN B 1 172 ? 9.914 34.969 18.531 1 96.5 172 GLN B O 1
ATOM 3422 N N . MET B 1 173 ? 9.266 32.812 18.281 1 97.19 173 MET B N 1
ATOM 3423 C CA . MET B 1 173 ? 10.633 32.312 18.344 1 97.19 173 MET B CA 1
ATOM 3424 C C . MET B 1 173 ? 11.461 32.844 17.188 1 97.19 173 MET B C 1
ATOM 3426 O O . MET B 1 173 ? 12.609 33.25 17.359 1 97.19 173 MET B O 1
ATOM 3430 N N . LEU B 1 174 ? 10.906 32.844 15.984 1 97.69 174 LEU B N 1
ATOM 3431 C CA . LEU B 1 174 ? 11.602 33.375 14.812 1 97.69 174 LEU B CA 1
ATOM 3432 C C . LEU B 1 174 ? 11.938 34.844 15.008 1 97.69 174 LEU B C 1
ATOM 3434 O O . LEU B 1 174 ? 13.07 35.281 14.742 1 97.69 174 LEU B O 1
ATOM 3438 N N . LYS B 1 175 ? 11.016 35.594 15.555 1 96.31 175 LYS B N 1
ATOM 3439 C CA . LYS B 1 175 ? 11.219 37 15.797 1 96.31 175 LYS B CA 1
ATOM 3440 C C . LYS B 1 175 ? 12.32 37.25 16.828 1 96.31 175 LYS B C 1
ATOM 3442 O O . LYS B 1 175 ? 13.172 38.125 16.641 1 96.31 175 LYS B O 1
ATOM 3447 N N . SER B 1 176 ? 12.258 36.469 17.844 1 96.38 176 SER B N 1
ATOM 3448 C CA . SER B 1 176 ? 13.227 36.656 18.922 1 96.38 176 SER B CA 1
ATOM 3449 C C . SER B 1 176 ? 14.641 36.344 18.438 1 96.38 176 SER B C 1
ATOM 3451 O O . SER B 1 176 ? 15.609 36.906 18.969 1 96.38 176 SER B O 1
ATOM 3453 N N . LYS B 1 177 ? 14.758 35.5 17.422 1 96.81 177 LYS B N 1
ATOM 3454 C CA . LYS B 1 177 ? 16.062 35.125 16.891 1 96.81 177 LYS B CA 1
ATOM 3455 C C . LYS B 1 177 ? 16.453 36.031 15.703 1 96.81 177 LYS B C 1
ATOM 3457 O O . LYS B 1 177 ? 17.484 35.812 15.078 1 96.81 177 LYS B O 1
ATOM 3462 N N . GLY B 1 178 ? 15.594 36.969 15.367 1 96.94 178 GLY B N 1
ATOM 3463 C CA . GLY B 1 178 ? 15.859 37.906 14.273 1 96.94 178 GLY B CA 1
ATOM 3464 C C . GLY B 1 178 ? 15.789 37.25 12.914 1 96.94 178 GLY B C 1
ATOM 3465 O O . GLY B 1 178 ? 16.484 37.625 11.984 1 96.94 178 GLY B O 1
ATOM 3466 N N . ILE B 1 179 ? 14.977 36.188 12.82 1 96.75 179 ILE B N 1
ATOM 3467 C CA . ILE B 1 179 ? 14.852 35.469 11.555 1 96.75 179 ILE B CA 1
ATOM 3468 C C . ILE B 1 179 ? 13.797 36.156 10.68 1 96.75 179 ILE B C 1
ATOM 3470 O O . ILE B 1 179 ? 12.656 36.344 11.117 1 96.75 179 ILE B O 1
ATOM 3474 N N . GLU B 1 180 ? 14.172 36.5 9.438 1 95.31 180 GLU B N 1
ATOM 3475 C CA . GLU B 1 180 ? 13.289 37.219 8.516 1 95.31 180 GLU B CA 1
ATOM 3476 C C . GLU B 1 180 ? 12.453 36.219 7.691 1 95.31 180 GLU B C 1
ATOM 3478 O O . GLU B 1 180 ? 11.32 36.562 7.312 1 95.31 180 GLU B O 1
ATOM 3483 N N . GLU B 1 181 ? 13.031 35.094 7.387 1 96.25 181 GLU B N 1
ATOM 3484 C CA . GLU B 1 181 ? 12.266 34.094 6.641 1 96.25 181 GLU B CA 1
ATOM 3485 C C . GLU B 1 181 ? 11.031 33.656 7.418 1 96.25 181 GLU B C 1
ATOM 3487 O O . GLU B 1 181 ? 11.109 33.375 8.609 1 96.25 181 GLU B O 1
ATOM 3492 N N . PRO B 1 182 ? 9.875 33.594 6.797 1 97.19 182 PRO B N 1
ATOM 3493 C CA . PRO B 1 182 ? 8.617 33.406 7.52 1 97.19 182 PRO B CA 1
ATOM 3494 C C . PRO B 1 182 ? 8.328 31.938 7.844 1 97.19 182 PRO B C 1
ATOM 3496 O O . PRO B 1 182 ? 8.953 31.047 7.27 1 97.19 182 PRO B O 1
ATOM 3499 N N . LEU B 1 183 ? 7.449 31.812 8.812 1 98 183 LEU B N 1
ATOM 3500 C CA . LEU B 1 183 ? 6.688 30.562 8.945 1 98 183 LEU B CA 1
ATOM 3501 C C . LEU B 1 183 ? 5.559 30.516 7.918 1 98 183 LEU B C 1
ATOM 3503 O O . LEU B 1 183 ? 4.742 31.438 7.844 1 98 183 LEU B O 1
ATOM 3507 N N . LYS B 1 184 ? 5.539 29.516 7.074 1 97.5 184 LYS B N 1
ATOM 3508 C CA . LYS B 1 184 ? 4.461 29.266 6.117 1 97.5 184 LYS B CA 1
ATOM 3509 C C . LYS B 1 184 ? 3.766 27.938 6.402 1 97.5 184 LYS B C 1
ATOM 3511 O O . LYS B 1 184 ? 4.422 26.922 6.621 1 97.5 184 LYS B O 1
ATOM 3516 N N . ALA B 1 185 ? 2.398 28.047 6.449 1 97.75 185 ALA B N 1
ATOM 3517 C CA . ALA B 1 185 ? 1.686 26.859 6.887 1 97.75 185 ALA B CA 1
ATOM 3518 C C . ALA B 1 185 ? 0.402 26.656 6.086 1 97.75 185 ALA B C 1
ATOM 3520 O O . ALA B 1 185 ? -0.523 27.469 6.172 1 97.75 185 ALA B O 1
ATOM 3521 N N . SER B 1 186 ? 0.354 25.719 5.238 1 98.19 186 SER B N 1
ATOM 3522 C CA . SER B 1 186 ? -0.814 25.031 4.691 1 98.19 186 SER B CA 1
ATOM 3523 C C . SER B 1 186 ? -0.941 23.609 5.25 1 98.19 186 SER B C 1
ATOM 3525 O O . SER B 1 186 ? -0.217 22.703 4.832 1 98.19 186 SER B O 1
ATOM 3527 N N . ILE B 1 187 ? -1.845 23.484 6.234 1 98.75 187 ILE B N 1
ATOM 3528 C CA . ILE B 1 187 ? -1.852 22.281 7.062 1 98.75 187 ILE B CA 1
ATOM 3529 C C . ILE B 1 187 ? -3.24 21.641 7.043 1 98.75 187 ILE B C 1
ATOM 3531 O O . ILE B 1 187 ? -4.25 22.344 6.984 1 98.75 187 ILE B O 1
ATOM 3535 N N . CYS B 1 188 ? -3.271 20.391 7.086 1 98.88 188 CYS B N 1
ATOM 3536 C CA . CYS B 1 188 ? -4.484 19.641 7.391 1 98.88 188 CYS B CA 1
ATOM 3537 C C . CYS B 1 188 ? -4.227 18.609 8.484 1 98.88 188 CYS B C 1
ATOM 3539 O O . CYS B 1 188 ? -3.207 17.906 8.453 1 98.88 188 CYS B O 1
ATOM 3541 N N . ILE B 1 189 ? -5.145 18.547 9.461 1 98.94 189 ILE B N 1
ATOM 3542 C CA . ILE B 1 189 ? -5.07 17.641 10.602 1 98.94 189 ILE B CA 1
ATOM 3543 C C . ILE B 1 189 ? -6.375 16.844 10.719 1 98.94 189 ILE B C 1
ATOM 3545 O O . ILE B 1 189 ? -7.453 17.375 10.43 1 98.94 189 ILE B O 1
ATOM 3549 N N . SER B 1 190 ? -6.266 15.609 11.18 1 98.88 190 SER B N 1
ATOM 3550 C CA . SER B 1 190 ? -7.477 14.844 11.453 1 98.88 190 SER B CA 1
ATOM 3551 C C . SER B 1 190 ? -7.277 13.898 12.633 1 98.88 190 SER B C 1
ATOM 3553 O O . SER B 1 190 ? -6.191 13.344 12.812 1 98.88 190 SER B O 1
ATOM 3555 N N . ASP B 1 191 ? -8.352 13.711 13.352 1 98.62 191 ASP B N 1
ATOM 3556 C CA . ASP B 1 191 ? -8.344 12.711 14.414 1 98.62 191 ASP B CA 1
ATOM 3557 C C . ASP B 1 191 ? -9.211 11.508 14.047 1 98.62 191 ASP B C 1
ATOM 3559 O O . ASP B 1 191 ? -9.539 10.688 14.906 1 98.62 191 ASP B O 1
ATOM 3563 N N . GLY B 1 192 ? -9.617 11.461 12.797 1 98.25 192 GLY B N 1
ATOM 3564 C CA . GLY B 1 192 ? -10.5 10.391 12.367 1 98.25 192 GLY B CA 1
ATOM 3565 C C . GLY B 1 192 ? -11.961 10.781 12.398 1 98.25 192 GLY B C 1
ATOM 3566 O O . GLY B 1 192 ? -12.805 10.102 11.805 1 98.25 192 GLY B O 1
ATOM 3567 N N . GLU B 1 193 ? -12.258 11.938 13.047 1 97.5 193 GLU B N 1
ATOM 3568 C CA . GLU B 1 193 ? -13.641 12.398 13.172 1 97.5 193 GLU B CA 1
ATOM 3569 C C . GLU B 1 193 ? -13.812 13.789 12.555 1 97.5 193 GLU B C 1
ATOM 3571 O O . GLU B 1 193 ? -14.875 14.109 12.016 1 97.5 193 GLU B O 1
ATOM 3576 N N . GLN B 1 194 ? -12.781 14.562 12.633 1 98.12 194 GLN B N 1
ATOM 3577 C CA . GLN B 1 194 ? -12.812 15.945 12.156 1 98.12 194 GLN B CA 1
ATOM 3578 C C . GLN B 1 194 ? -11.547 16.281 11.367 1 98.12 194 GLN B C 1
ATOM 3580 O O . GLN B 1 194 ? -10.562 15.539 11.422 1 98.12 194 GLN B O 1
ATOM 3585 N N . PHE B 1 195 ? -11.758 17.344 10.609 1 98.75 195 PHE B N 1
ATOM 3586 C CA . PHE B 1 195 ? -10.586 17.984 10.016 1 98.75 195 PHE B CA 1
ATOM 3587 C C . PHE B 1 195 ? -10.352 19.359 10.633 1 98.75 195 PHE B C 1
ATOM 3589 O O . PHE B 1 195 ? -11.305 20.047 10.992 1 98.75 195 PHE B O 1
ATOM 3596 N N . TRP B 1 196 ? -9.125 19.734 10.688 1 98.94 196 TRP B N 1
ATOM 3597 C CA . TRP B 1 196 ? -8.695 21.109 10.867 1 98.94 196 TRP B CA 1
ATOM 3598 C C . TRP B 1 196 ? -7.738 21.531 9.75 1 98.94 196 TRP B C 1
ATOM 3600 O O . TRP B 1 196 ? -6.738 20.859 9.5 1 98.94 196 TRP B O 1
ATOM 3610 N N . ALA B 1 197 ? -8.055 22.562 9.125 1 98.88 197 ALA B N 1
ATOM 3611 C CA . ALA B 1 197 ? -7.191 23.125 8.086 1 98.88 197 ALA B CA 1
ATOM 3612 C C . ALA B 1 197 ? -6.637 24.484 8.508 1 98.88 197 ALA B C 1
ATOM 3614 O O . ALA B 1 197 ? -7.355 25.297 9.094 1 98.88 197 ALA B O 1
ATOM 3615 N N . VAL B 1 198 ? -5.355 24.688 8.203 1 98.88 198 VAL B N 1
ATOM 3616 C CA . VAL B 1 198 ? -4.691 25.922 8.602 1 98.88 198 VAL B CA 1
ATOM 3617 C C . VAL B 1 198 ? -4.098 26.609 7.371 1 98.88 198 VAL B C 1
ATOM 3619 O O . VAL B 1 198 ? -3.432 25.969 6.555 1 98.88 198 VAL B O 1
ATOM 3622 N N . ARG B 1 199 ? -4.344 27.828 7.195 1 98.69 199 ARG B N 1
ATOM 3623 C CA . ARG B 1 199 ? -3.672 28.688 6.223 1 98.69 199 ARG B CA 1
ATOM 3624 C C . ARG B 1 199 ? -3.051 29.906 6.906 1 98.69 199 ARG B C 1
ATOM 3626 O O . ARG B 1 199 ? -3.764 30.797 7.359 1 98.69 199 ARG B O 1
ATOM 3633 N N . TYR B 1 200 ? -1.657 29.922 6.895 1 98.5 200 TYR B N 1
ATOM 3634 C CA . TYR B 1 200 ? -0.988 30.953 7.688 1 98.5 200 TYR B CA 1
ATOM 3635 C C . TYR B 1 200 ? 0.39 31.266 7.117 1 98.5 200 TYR B C 1
ATOM 3637 O O . TYR B 1 200 ? 1.054 30.391 6.559 1 98.5 200 TYR B O 1
ATOM 3645 N N . SER B 1 201 ? 0.779 32.5 7.277 1 98.06 201 SER B N 1
ATOM 3646 C CA . SER B 1 201 ? 2.16 32.906 7.09 1 98.06 201 SER B CA 1
ATOM 3647 C C . SER B 1 201 ? 2.516 34.062 8.047 1 98.06 201 SER B C 1
ATOM 3649 O O . SER B 1 201 ? 1.694 34.938 8.32 1 98.06 201 SER B O 1
ATOM 3651 N N . SER B 1 202 ? 3.76 34.062 8.453 1 96.25 202 SER B N 1
ATOM 3652 C CA . SER B 1 202 ? 4.172 35.125 9.344 1 96.25 202 SER B CA 1
ATOM 3653 C C . SER B 1 202 ? 4.496 36.406 8.57 1 96.25 202 SER B C 1
ATOM 3655 O O . SER B 1 202 ? 4.68 37.469 9.164 1 96.25 202 SER B O 1
ATOM 3657 N N . ASP B 1 203 ? 4.547 36.438 7.195 1 91.56 203 ASP B N 1
ATOM 3658 C CA . ASP B 1 203 ? 4.758 37.656 6.402 1 91.56 203 ASP B CA 1
ATOM 3659 C C . ASP B 1 203 ? 3.537 37.969 5.531 1 91.56 203 ASP B C 1
ATOM 3661 O O . ASP B 1 203 ? 3.654 38.625 4.5 1 91.56 203 ASP B O 1
ATOM 3665 N N . ASP B 1 204 ? 2.395 37.344 5.613 1 86.12 204 ASP B N 1
ATOM 3666 C CA . ASP B 1 204 ? 1.09 37.625 5.012 1 86.12 204 ASP B CA 1
ATOM 3667 C C . ASP B 1 204 ? 0.983 36.969 3.627 1 86.12 204 ASP B C 1
ATOM 3669 O O . ASP B 1 204 ? 0.092 37.312 2.848 1 86.12 204 ASP B O 1
ATOM 3673 N N . ASP B 1 205 ? 1.847 36.219 3.191 1 93.56 205 ASP B N 1
ATOM 3674 C CA . ASP B 1 205 ? 1.795 35.469 1.941 1 93.56 205 ASP B CA 1
ATOM 3675 C C . ASP B 1 205 ? 1.61 33.969 2.205 1 93.56 205 ASP B C 1
ATOM 3677 O O . ASP B 1 205 ? 2.482 33.156 1.878 1 93.56 205 ASP B O 1
ATOM 3681 N N . ALA B 1 206 ? 0.47 33.719 2.676 1 96.62 206 ALA B N 1
ATOM 3682 C CA . ALA B 1 206 ? 0.18 32.375 3.133 1 96.62 206 ALA B CA 1
ATOM 3683 C C . ALA B 1 206 ? -0.047 31.438 1.951 1 96.62 206 ALA B C 1
ATOM 3685 O O . ALA B 1 206 ? -0.712 31.797 0.979 1 96.62 206 ALA B O 1
ATOM 3686 N N . PRO B 1 207 ? 0.569 30.219 1.968 1 96.31 207 PRO B N 1
ATOM 3687 C CA . PRO B 1 207 ? 0.24 29.234 0.933 1 96.31 207 PRO B CA 1
ATOM 3688 C C . PRO B 1 207 ? -1.254 28.922 0.867 1 96.31 207 PRO B C 1
ATOM 3690 O O . PRO B 1 207 ? -1.946 28.984 1.887 1 96.31 207 PRO B O 1
ATOM 3693 N N . THR B 1 208 ? -1.703 28.547 -0.234 1 95.25 208 THR B N 1
ATOM 3694 C CA . THR B 1 208 ? -3.139 28.469 -0.487 1 95.25 208 THR B CA 1
ATOM 3695 C C . THR B 1 208 ? -3.727 27.203 0.122 1 95.25 208 THR B C 1
ATOM 3697 O O . THR B 1 208 ? -3.016 26.203 0.314 1 95.25 208 THR B O 1
ATOM 3700 N N . VAL B 1 209 ? -4.941 27.25 0.514 1 97.62 209 VAL B N 1
ATOM 3701 C CA . VAL B 1 209 ? -5.836 26.141 0.864 1 97.62 209 VAL B CA 1
ATOM 3702 C C . VAL B 1 209 ? -7.211 26.391 0.237 1 97.62 209 VAL B C 1
ATOM 3704 O O . VAL B 1 209 ? -7.742 27.5 0.293 1 97.62 209 VAL B O 1
ATOM 3707 N N . PHE B 1 210 ? -7.684 25.375 -0.364 1 97.12 210 PHE B N 1
ATOM 3708 C CA . PHE B 1 210 ? -9.008 25.469 -0.968 1 97.12 210 PHE B CA 1
ATOM 3709 C C . PHE B 1 210 ? -9.945 24.422 -0.375 1 97.12 210 PHE B C 1
ATOM 3711 O O . PHE B 1 210 ? -9.492 23.359 0.077 1 97.12 210 PHE B O 1
ATOM 3718 N N . ILE B 1 211 ? -11.234 24.75 -0.405 1 97.62 211 ILE B N 1
ATOM 3719 C CA . ILE B 1 211 ? -12.258 23.844 0.103 1 97.62 211 ILE B CA 1
ATOM 3720 C C . ILE B 1 211 ? -13.383 23.703 -0.923 1 97.62 211 ILE B C 1
ATOM 3722 O O . ILE B 1 211 ? -13.758 24.672 -1.577 1 97.62 211 ILE B O 1
ATOM 3726 N N . ARG B 1 212 ? -13.812 22.547 -1.144 1 96.75 212 ARG B N 1
ATOM 3727 C CA . ARG B 1 212 ? -15.023 22.234 -1.906 1 96.75 212 ARG B CA 1
ATOM 3728 C C . ARG B 1 212 ? -16 21.422 -1.072 1 96.75 212 ARG B C 1
ATOM 3730 O O . ARG B 1 212 ? -15.664 20.344 -0.574 1 96.75 212 ARG B O 1
ATOM 3737 N N . GLN B 1 213 ? -17.266 21.922 -0.969 1 95.88 213 GLN B N 1
ATOM 3738 C CA . GLN B 1 213 ? -18.234 21.281 -0.088 1 95.88 213 GLN B CA 1
ATOM 3739 C C . GLN B 1 213 ? -19.516 20.938 -0.845 1 95.88 213 GLN B C 1
ATOM 3741 O O . GLN B 1 213 ? -20.109 21.781 -1.507 1 95.88 213 GLN B O 1
ATOM 3746 N N . GLU B 1 214 ? -19.828 19.766 -0.81 1 94.5 214 GLU B N 1
ATOM 3747 C CA . GLU B 1 214 ? -21.125 19.234 -1.212 1 94.5 214 GLU B CA 1
ATOM 3748 C C . GLU B 1 214 ? -21.781 18.438 -0.079 1 94.5 214 GLU B C 1
ATOM 3750 O O . GLU B 1 214 ? -21.688 17.219 -0.042 1 94.5 214 GLU B O 1
ATOM 3755 N N . GLY B 1 215 ? -22.547 19.172 0.787 1 94.06 215 GLY B N 1
ATOM 3756 C CA . GLY B 1 215 ? -23.031 18.547 2.01 1 94.06 215 GLY B CA 1
ATOM 3757 C C . GLY B 1 215 ? -21.906 18.109 2.943 1 94.06 215 GLY B C 1
ATOM 3758 O O . GLY B 1 215 ? -21.031 18.906 3.291 1 94.06 215 GLY B O 1
ATOM 3759 N N . ALA B 1 216 ? -21.969 16.828 3.301 1 93.81 216 ALA B N 1
ATOM 3760 C CA . ALA B 1 216 ? -20.953 16.312 4.199 1 93.81 216 ALA B CA 1
ATOM 3761 C C . ALA B 1 216 ? -19.719 15.844 3.424 1 93.81 216 ALA B C 1
ATOM 3763 O O . ALA B 1 216 ? -18.688 15.523 4.02 1 93.81 216 ALA B O 1
ATOM 3764 N N . ASN B 1 217 ? -19.844 15.82 2.123 1 96.81 217 ASN B N 1
ATOM 3765 C CA . ASN B 1 217 ? -18.688 15.547 1.286 1 96.81 217 ASN B CA 1
ATOM 3766 C C . ASN B 1 217 ? -17.812 16.797 1.115 1 96.81 217 ASN B C 1
ATOM 3768 O O . ASN B 1 217 ? -18.203 17.734 0.427 1 96.81 217 ASN B O 1
ATOM 3772 N N . ILE B 1 218 ? -16.719 16.797 1.725 1 97.81 218 ILE B N 1
ATOM 3773 C CA . ILE B 1 218 ? -15.844 17.953 1.728 1 97.81 218 ILE B CA 1
ATOM 3774 C C . ILE B 1 218 ? -14.445 17.562 1.264 1 97.81 218 ILE B C 1
ATOM 3776 O O . ILE B 1 218 ? -13.898 16.547 1.725 1 97.81 218 ILE B O 1
ATOM 3780 N N . ALA B 1 219 ? -13.922 18.266 0.334 1 97.25 219 ALA B N 1
ATOM 3781 C CA . ALA B 1 219 ? -12.539 18.125 -0.115 1 97.25 219 ALA B CA 1
ATOM 3782 C C . ALA B 1 219 ? -11.734 19.391 0.185 1 97.25 219 ALA B C 1
ATOM 3784 O O . ALA B 1 219 ? -12.242 20.5 0.043 1 97.25 219 ALA B O 1
ATOM 3785 N N . LEU B 1 220 ? -10.602 19.234 0.689 1 98 220 LEU B N 1
ATOM 3786 C CA . LEU B 1 220 ? -9.617 20.281 0.893 1 98 220 LEU B CA 1
ATOM 3787 C C . LEU B 1 220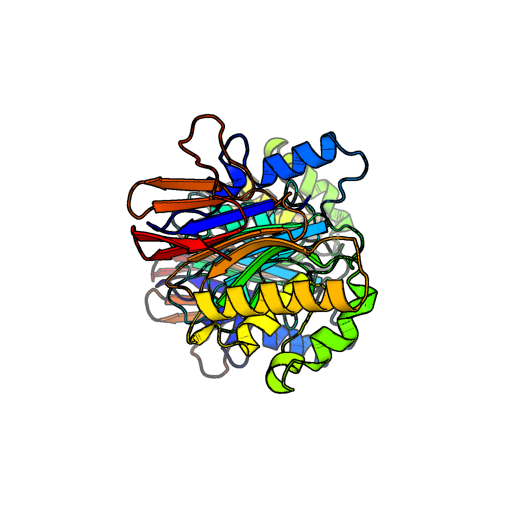 ? -8.375 20.047 0.042 1 98 220 LEU B C 1
ATOM 3789 O O . LEU B 1 220 ? -7.984 18.891 -0.181 1 98 220 LEU B O 1
ATOM 3793 N N . ALA B 1 221 ? -7.793 21.094 -0.403 1 96.81 221 ALA B N 1
ATOM 3794 C CA . ALA B 1 221 ? -6.586 20.922 -1.207 1 96.81 221 ALA B CA 1
ATOM 3795 C C . ALA B 1 221 ? -5.723 22.172 -1.184 1 96.81 221 ALA B C 1
ATOM 3797 O O . ALA B 1 221 ? -6.23 23.281 -0.992 1 96.81 221 ALA B O 1
ATOM 3798 N N . SER B 1 222 ? -4.418 21.969 -1.384 1 95.19 222 SER B N 1
ATOM 3799 C CA . SER B 1 222 ? -3.52 23.109 -1.508 1 95.19 222 SER B CA 1
ATOM 3800 C C . SER B 1 222 ? -3.752 23.844 -2.816 1 95.19 222 SER B C 1
ATOM 3802 O O . SER B 1 222 ? -3.5 25.047 -2.904 1 95.19 222 SER B O 1
ATOM 3804 N N . GLU B 1 223 ? -4.188 23.141 -3.807 1 91.88 223 GLU B N 1
ATOM 3805 C CA . GLU B 1 223 ? -4.602 23.672 -5.098 1 91.88 223 GLU B CA 1
ATOM 3806 C C . GLU B 1 223 ? -5.848 22.953 -5.617 1 91.88 223 GLU B C 1
ATOM 3808 O O . GLU B 1 223 ? -5.98 21.75 -5.457 1 91.88 223 GLU B O 1
ATOM 3813 N N . PRO B 1 224 ? -6.656 23.75 -6.297 1 91.31 224 PRO B N 1
ATOM 3814 C CA . PRO B 1 224 ? -7.859 23.094 -6.82 1 91.31 224 PRO B CA 1
ATOM 3815 C C . PRO B 1 224 ? -7.539 21.938 -7.762 1 91.31 224 PRO B C 1
ATOM 3817 O O . PRO B 1 224 ? -6.586 22.016 -8.539 1 91.31 224 PRO B O 1
ATOM 3820 N N . LEU B 1 225 ? -8.383 20.938 -7.738 1 87.69 225 LEU B N 1
ATOM 3821 C CA . LEU B 1 225 ? -8.156 19.75 -8.555 1 87.69 225 LEU B CA 1
ATOM 3822 C C . LEU B 1 225 ? -8.82 19.891 -9.922 1 87.69 225 LEU B C 1
ATOM 3824 O O . LEU B 1 225 ? -8.562 19.094 -10.828 1 87.69 225 LEU B O 1
ATOM 3828 N N . GLU B 1 226 ? -9.766 20.719 -9.992 1 81.5 226 GLU B N 1
ATOM 3829 C CA . GLU B 1 226 ? -10.445 21.031 -11.242 1 81.5 226 GLU B CA 1
ATOM 3830 C C . GLU B 1 226 ? -10.805 22.5 -11.336 1 81.5 226 GLU B C 1
ATOM 3832 O O . GLU B 1 226 ? -10.977 23.172 -10.312 1 81.5 226 GLU B O 1
ATOM 3837 N N . LYS B 1 227 ? -10.82 23.016 -12.516 1 70.56 227 LYS B N 1
ATOM 3838 C CA . LYS B 1 227 ? -11.094 24.438 -12.742 1 70.56 227 LYS B CA 1
ATOM 3839 C C . LYS B 1 227 ? -12.539 24.781 -12.414 1 70.56 227 LYS B C 1
ATOM 3841 O O . LYS B 1 227 ? -12.82 25.812 -11.805 1 70.56 227 LYS B O 1
ATOM 3846 N N . SER B 1 228 ? -13.406 23.891 -12.766 1 60.72 228 SER B N 1
ATOM 3847 C CA . SER B 1 228 ? -14.812 24.266 -12.719 1 60.72 228 SER B CA 1
ATOM 3848 C C . SER B 1 228 ? -15.516 23.641 -11.516 1 60.72 228 SER B C 1
ATOM 3850 O O . SER B 1 228 ? -16.719 23.391 -11.555 1 60.72 228 SER B O 1
ATOM 3852 N N . SER B 1 229 ? -14.898 23.641 -10.312 1 65.12 229 SER B N 1
ATOM 3853 C CA . SER B 1 229 ? -15.5 22.578 -9.508 1 65.12 229 SER B CA 1
ATOM 3854 C C . SER B 1 229 ? -15.945 23.094 -8.141 1 65.12 229 SER B C 1
ATOM 3856 O O . SER B 1 229 ? -16.344 22.328 -7.27 1 65.12 229 SER B O 1
ATOM 3858 N N . GLY B 1 230 ? -16.172 24.453 -7.984 1 88.31 230 GLY B N 1
ATOM 3859 C CA . GLY B 1 230 ? -16.734 24.891 -6.719 1 88.31 230 GLY B CA 1
ATOM 3860 C C . GLY B 1 230 ? -15.695 25.062 -5.629 1 88.31 230 GLY B C 1
ATOM 3861 O O . GLY B 1 230 ? -16.031 25.234 -4.457 1 88.31 230 GLY B O 1
ATOM 3862 N N . TRP B 1 231 ? -14.562 25.188 -5.906 1 94.25 231 TRP B N 1
ATOM 3863 C CA . TRP B 1 231 ? -13.492 25.391 -4.934 1 94.25 231 TRP B CA 1
ATOM 3864 C C . TRP B 1 231 ? -13.469 26.844 -4.441 1 94.25 231 TRP B C 1
ATOM 3866 O O . TRP B 1 231 ? -13.586 27.781 -5.234 1 94.25 231 TRP B O 1
ATOM 3876 N N . LYS B 1 232 ? -13.367 27.016 -3.184 1 96 232 LYS B N 1
ATOM 3877 C CA . LYS B 1 232 ? -13.242 28.328 -2.562 1 96 232 LYS B CA 1
ATOM 3878 C C . LYS B 1 232 ? -11.938 28.453 -1.786 1 96 232 LYS B C 1
ATOM 3880 O O . LYS B 1 232 ? -11.547 27.531 -1.071 1 96 232 LYS B O 1
ATOM 3885 N N . ALA B 1 233 ? -11.367 29.531 -1.909 1 96.38 233 ALA B N 1
ATOM 3886 C CA . ALA B 1 233 ? -10.133 29.766 -1.169 1 96.38 233 ALA B CA 1
ATOM 3887 C C . ALA B 1 233 ? -10.414 29.984 0.316 1 96.38 233 ALA B C 1
ATOM 3889 O O . ALA B 1 233 ? -11.344 30.703 0.68 1 96.38 233 ALA B O 1
ATOM 3890 N N . VAL B 1 234 ? -9.664 29.359 1.103 1 97.88 234 VAL B N 1
ATOM 3891 C CA . VAL B 1 234 ? -9.734 29.578 2.543 1 97.88 234 VAL B CA 1
ATOM 3892 C C . VAL B 1 234 ? -9.031 30.875 2.906 1 97.88 234 VAL B C 1
ATOM 3894 O O . VAL B 1 234 ? -7.965 31.188 2.365 1 97.88 234 VAL B O 1
ATOM 3897 N N . LEU B 1 235 ? -9.516 31.656 3.838 1 97.19 235 LEU B N 1
ATOM 3898 C CA . LEU B 1 235 ? -8.93 32.938 4.258 1 97.19 235 LEU B CA 1
ATOM 3899 C C . LEU B 1 235 ? -7.574 32.719 4.918 1 97.19 235 LEU B C 1
ATOM 3901 O O . LEU B 1 235 ? -7.398 31.75 5.68 1 97.19 235 LEU B O 1
ATOM 3905 N N . PRO B 1 236 ? -6.652 33.531 4.598 1 97.94 236 PRO B N 1
ATOM 3906 C CA . PRO B 1 236 ? -5.371 33.406 5.297 1 97.94 236 PRO B CA 1
ATOM 3907 C C . PRO B 1 236 ? -5.484 33.719 6.789 1 97.94 236 PRO B C 1
ATOM 3909 O O . PRO B 1 236 ? -6.488 34.25 7.242 1 97.94 236 PRO B O 1
ATOM 3912 N N . GLN B 1 237 ? -4.527 33.312 7.527 1 98.25 237 GLN B N 1
ATOM 3913 C CA . GLN B 1 237 ? -4.414 33.531 8.961 1 98.25 237 GLN B CA 1
ATOM 3914 C C . GLN B 1 237 ? -5.621 32.969 9.703 1 98.25 237 GLN B C 1
ATOM 3916 O O . GLN B 1 237 ? -6.203 33.625 10.562 1 98.25 237 GLN B O 1
ATOM 3921 N N . SER B 1 238 ? -5.945 31.734 9.305 1 98.38 238 SER B N 1
ATOM 3922 C CA . SER B 1 238 ? -7.16 31.172 9.875 1 98.38 238 SER B CA 1
ATOM 3923 C C . SER B 1 238 ? -7.02 29.672 10.094 1 98.38 238 SER B C 1
ATOM 3925 O O . SER B 1 238 ? -6.082 29.047 9.594 1 98.38 238 SER B O 1
ATOM 3927 N N . ILE B 1 239 ? -7.906 29.141 10.961 1 98.81 239 ILE B N 1
ATOM 3928 C CA . ILE B 1 239 ? -8.133 27.719 11.188 1 98.81 239 ILE B CA 1
ATOM 3929 C C . ILE B 1 239 ? -9.57 27.359 10.82 1 98.81 239 ILE B C 1
ATOM 3931 O O . ILE B 1 239 ? -10.516 27.969 11.328 1 98.81 239 ILE B O 1
ATOM 3935 N N . LEU B 1 240 ? -9.719 26.469 9.93 1 98.69 240 LEU B N 1
ATOM 3936 C CA . LEU B 1 240 ? -11.031 25.906 9.672 1 98.69 240 LEU B CA 1
ATOM 3937 C C . LEU B 1 240 ? -11.25 24.625 10.484 1 98.69 240 LEU B C 1
ATOM 3939 O O . LEU B 1 240 ? -10.391 23.75 10.516 1 98.69 240 LEU B O 1
ATOM 3943 N N . GLU B 1 241 ? -12.32 24.578 11.172 1 98.69 241 GLU B N 1
ATOM 3944 C CA . GLU B 1 241 ? -12.781 23.359 11.828 1 98.69 241 GLU B CA 1
ATOM 3945 C C . GLU B 1 241 ? -13.953 22.734 11.07 1 98.69 241 GLU B C 1
ATOM 3947 O O . GLU B 1 241 ? -14.984 23.391 10.859 1 98.69 241 GLU B O 1
ATOM 3952 N N . ILE B 1 242 ? -13.797 21.516 10.664 1 98.5 242 ILE B N 1
ATOM 3953 C CA . ILE B 1 242 ? -14.797 20.844 9.844 1 98.5 242 ILE B CA 1
ATOM 3954 C C . ILE B 1 242 ? -15.312 19.609 10.562 1 98.5 242 ILE B C 1
ATOM 3956 O O . ILE B 1 242 ? -14.562 18.656 10.781 1 98.5 242 ILE B O 1
ATOM 3960 N N . LYS B 1 243 ? -16.531 19.594 10.93 1 96.88 243 LYS B N 1
ATOM 3961 C CA . LYS B 1 243 ? -17.234 18.484 11.57 1 96.88 243 LYS B CA 1
ATOM 3962 C C . LYS B 1 243 ? -18.547 18.172 10.852 1 96.88 243 LYS B C 1
ATOM 3964 O O . LYS B 1 243 ? -19.5 18.953 10.922 1 96.88 243 LYS B O 1
ATOM 3969 N N . GLY B 1 244 ? -18.547 16.969 10.281 1 95.56 244 GLY B N 1
ATOM 3970 C CA . GLY B 1 244 ? -19.688 16.719 9.422 1 95.56 244 GLY B CA 1
ATOM 3971 C C . GLY B 1 244 ? -19.828 17.719 8.297 1 95.56 244 GLY B C 1
ATOM 3972 O O . GLY B 1 244 ? -18.906 17.922 7.512 1 95.56 244 GLY B O 1
ATOM 3973 N N . ASP B 1 245 ? -20.922 18.406 8.273 1 96.31 245 ASP B N 1
ATOM 3974 C CA . ASP B 1 245 ? -21.125 19.406 7.238 1 96.31 245 ASP B CA 1
ATOM 3975 C C . ASP B 1 245 ? -20.922 20.812 7.793 1 96.31 245 ASP B C 1
ATOM 3977 O O . ASP B 1 245 ? -21.094 21.812 7.078 1 96.31 245 ASP B O 1
ATOM 3981 N N . ALA B 1 246 ? -20.516 20.891 9.008 1 97.56 246 ALA B N 1
ATOM 3982 C CA . ALA B 1 246 ? -20.297 22.188 9.641 1 97.56 246 ALA B CA 1
ATOM 3983 C C . ALA B 1 246 ? -18.844 22.641 9.469 1 97.56 246 ALA B C 1
ATOM 3985 O O . ALA B 1 246 ? -17.922 21.906 9.766 1 97.56 246 ALA B O 1
ATOM 3986 N N . VAL B 1 247 ? -18.719 23.844 9.008 1 97.81 247 VAL B N 1
ATOM 3987 C CA . VAL B 1 247 ? -17.406 24.453 8.836 1 97.81 247 VAL B CA 1
ATOM 3988 C C . VAL B 1 247 ? -17.328 25.766 9.609 1 97.81 247 VAL B C 1
ATOM 3990 O O . VAL B 1 247 ? -18.125 26.688 9.367 1 97.81 247 VAL B O 1
ATOM 3993 N N . THR B 1 248 ? -16.422 25.875 10.57 1 98.31 248 THR B N 1
ATOM 3994 C CA . THR B 1 248 ? -16.219 27.078 11.375 1 98.31 248 THR B CA 1
ATOM 3995 C C . THR B 1 248 ? -14.82 27.641 11.18 1 98.31 248 THR B C 1
ATOM 3997 O O . THR B 1 248 ? -13.844 26.891 11.164 1 98.31 248 THR B O 1
ATOM 4000 N N . SER B 1 249 ? -14.742 28.906 11.07 1 98.19 249 SER B N 1
ATOM 4001 C CA . SER B 1 249 ? -13.453 29.562 10.852 1 98.19 249 SER B CA 1
ATOM 4002 C C . SER B 1 249 ? -13.023 30.344 12.094 1 98.19 249 SER B C 1
ATOM 4004 O O . SER B 1 249 ? -13.844 31 12.734 1 98.19 249 SER B O 1
ATOM 4006 N N . TYR B 1 250 ? -11.805 30.25 12.438 1 98.5 250 TYR B N 1
ATOM 4007 C CA . TYR B 1 250 ? -11.188 30.984 13.531 1 98.5 250 TYR B CA 1
ATOM 4008 C C . TYR B 1 250 ? -9.992 31.797 13.039 1 98.5 250 TYR B C 1
ATOM 4010 O O . TYR B 1 250 ? -9.227 31.312 12.195 1 98.5 250 TYR B O 1
ATOM 4018 N N . ALA B 1 251 ? -9.805 32.906 13.609 1 97.38 251 ALA B N 1
ATOM 4019 C CA . ALA B 1 251 ? -8.625 33.719 13.305 1 97.38 251 ALA B CA 1
ATOM 4020 C C . ALA B 1 251 ? -7.418 33.25 14.102 1 97.38 251 ALA B C 1
ATOM 4022 O O . ALA B 1 251 ? -7.559 32.75 15.227 1 97.38 251 ALA B O 1
ATOM 4023 N N . ILE B 1 252 ? -6.234 33.344 13.453 1 96.69 252 ILE B N 1
ATOM 4024 C CA . ILE B 1 252 ? -4.98 33.094 14.164 1 96.69 252 ILE B CA 1
ATOM 4025 C C . ILE B 1 252 ? -4.344 34.438 14.555 1 96.69 252 ILE B C 1
ATOM 4027 O O . ILE B 1 252 ? -4.164 35.312 13.703 1 96.69 252 ILE B O 1
#

Sequence (504 aa):
MCRWLAYQGESIYLDELVYEPEHSLVHQSLDARKAVTRVNADGFGLGWYTERDTPGQFHEVLPAWGDENLRSLTHHIRSHRFMAHVRSSTGTQVSRSNCHPFIIDNWMFLHNGQIGEFERVKYELQSQLPESLFLKRMGTTDSELIFLLMLHNGLCEQPVEAIRKTIIDISQMLKSKGIEEPLKASICISDGEQFWAVRYSSDDDAPTVFIRQEGANIALASEPLEKSSGWKAVLPQSILEIKGDAVTSYAIMCRWLAYQGESIYLDELVYEPEHSLVHQSLDARKAVTRVNADGFGLGWYTERDTPGQFHEVLPAWGDENLRSLTHHIRSHRFMAHVRSSTGTQVSRSNCHPFIIDNWMFLHNGQIGEFERVKYELQSQLPESLFLKRMGTTDSELIFLLMLHNGLCEQPVEAIRKTIIDISQMLKSKGIEEPLKASICISDGEQFWAVRYSSDDDAPTVFIRQEGANIALASEPLEKSSGWKAVLPQSILEIKGDAVTSYAI

Nearest PDB structures (foldseek):
  3mdn-assembly1_B  TM=9.326E-01  e=4.444E-24  Ruegeria pomeroyi
  3mdn-assembly1_C  TM=9.331E-01  e=2.521E-23  Ruegeria pomeroyi
  3mdn-assembly1_D  TM=9.228E-01  e=7.858E-23  Ruegeria pomeroyi
  3mdn-assembly1_A  TM=9.037E-01  e=6.185E-23  Ruegeria pomeroyi
  4zfl-assembly1_B  TM=8.863E-01  e=2.053E-20  Mycolicibacterium smegmatis MC2 155

Secondary structure (DSSP, 8-state):
--EEEEEEEEEEETHHHHTSSTT-HHHHHHHHHHHSTT----EEEEEE--SSSS-EEEEESS-GGG-HHHHHHHHH-EEEEEEEEEE--SSS---GGGSSPEEETTEEEEEEEE-TTHHHHHHHHHTTS-HHHHTT--S--HHHHHHHHHHHTTTTT-HHHHHHHHHHHHHHHHHHTT--SPPEEEEEEE-SS-EEEEEEETTS-PPP-EEEEETTEEEEESS-S-TTS--EEPPSSEEEEEETTEEEEEE-/--EEEEEEEEEEETHHHHTSSTT-HHHHHHHHHHHSTT----EEEEEE--SSSS-EEEEESS-GGG-HHHHHHHHH-EEEEEEEEEE--SSS---GGGSSPEEETTEEEEEEEE-TTGGGTHHHHHTTS-HHHHTT--S--HHHHHHHHHHHTTTTT-HHHHHHHHHHHHHHHHHHTT--SPPEEEEEEE-SS-EEEEEEETTS-PPP-EEEEETTEEEEESS-S-TTS--EEPPSSEEEEEETTEEEEEE-

Foldseek 3Di:
DKKKKKWAAPKDQQCVQQPPFPQHNLNVLVVVCVVPVPQQQQWKKKWADDPDQAIDMDIDRDRQNPDPVNVVRSRPDIHRIMMMMTDGDPDFDRDRLPYDFDTDGLKTKDKDWAQFPCVVCVVVLLVPADPVLNVVRDGDGVRSSLVSQLVVQPCVNDVQVSNVVSQVVSQVSCVVVVGPAKTETFMWMDNSFKIKTAWEIPVQPHQWKKWADDQQIIMIISDDSHDPGRIDIDDHQWMWIRGRRDIDIDGD/DKKKKKWAAPKDQQCVQQPPFPQHNLNVLVVVCVVPVPQQQQWKKKWADDPDQAIDMDIDRDRQNPDPVNVVRSRPDIHRIMMMMTDGDPDFDRDRLPYDFDTDGLKTKDKDWAQFPCVVCVVVLLVLADPVLNVVRDGDGPRSSLVSQLVVQPCVNDVQVSNVVSQVVSQVSCVVVVGPAKTETFMWMDNSFKIKTAWEISVQPHQWKKWADDQQIIMIISDDSHDPGRIDIDDHQWMWIRGRRDIDIDGD

Radius of gyration: 25.65 Å; Cα contacts (8 Å, |Δi|>4): 1156; chains: 2; bounding box: 46×74×56 Å

Solvent-accessible surface area (backbone atoms only — not comparable to full-atom values): 26078 Å² total; per-residue (Å²): 119,48,42,42,40,34,40,38,38,74,67,40,47,44,28,64,57,44,55,62,34,84,38,4,60,40,47,47,53,52,50,48,26,71,72,33,94,74,51,53,54,38,10,22,15,36,32,31,39,64,95,56,80,43,54,29,44,43,59,36,47,56,42,64,83,75,34,66,46,58,55,28,44,26,65,63,40,66,30,34,32,37,38,37,27,42,37,37,65,90,73,65,78,79,37,49,62,59,31,34,46,45,72,60,74,41,32,39,36,39,69,38,67,43,53,38,68,42,84,81,45,45,66,66,60,59,68,68,50,54,69,78,59,53,70,65,61,76,53,84,49,62,61,58,49,52,52,52,46,20,50,73,54,32,34,91,81,40,46,69,60,8,48,46,49,43,54,50,53,53,53,49,50,35,54,75,70,68,48,81,56,44,41,32,34,22,32,44,35,30,61,80,72,39,42,37,37,36,18,24,32,72,77,75,73,38,45,53,36,27,39,30,73,60,70,44,34,34,40,39,21,44,57,72,37,50,91,85,65,68,67,39,78,56,63,67,41,24,36,38,41,36,49,71,65,44,75,46,79,40,80,99,119,49,42,42,39,36,38,37,37,72,69,39,48,45,28,66,56,43,55,63,35,83,38,3,61,41,48,44,54,52,49,47,28,72,72,34,95,75,50,53,54,38,10,21,16,35,32,31,37,63,96,56,81,43,55,30,44,43,58,36,47,55,42,63,82,74,32,66,45,58,53,27,44,26,64,64,38,67,30,34,33,37,39,39,28,42,38,38,64,89,74,65,77,78,38,48,62,58,31,33,47,46,73,59,76,40,32,40,37,38,70,39,67,45,55,38,67,41,83,81,46,45,65,66,59,56,68,69,50,54,70,77,60,53,70,65,63,76,52,82,48,64,61,59,49,52,51,53,46,20,51,72,55,31,34,92,80,39,47,69,60,7,48,44,50,43,55,50,54,51,53,50,51,36,53,75,71,69,49,79,56,44,43,32,33,23,34,44,34,31,61,80,73,38,42,37,36,35,18,25,33,73,76,76,73,37,45,53,37,27,38,29,74,60,71,46,34,34,39,37,21,44,56,71,38,49,92,86,65,69,65,39,76,55,64,65,41,24,37,38,42,37,49,73,66,45,76,46,80,41,82,100

pLDDT: mean 92.72, std 10.88, range [43.25, 98.94]

InterPro domains:
  IPR017932 Glutamine amidotransferase type 2 domain [PS51278] (2-252)
  IPR026869 Gamma-glutamyl-hercynylcysteine sulfoxide hydrolase EgtC-like [PF13230] (24-199)
  IPR029055 Nucleophile aminohydrolases, N-terminal [G3DSA:3.60.20.10] (1-252)
  IPR029055 Nucleophile aminohydrolases, N-terminal [SSF56235] (2-250)
  IPR052373 Gamma-glutamyl amide hydrolase [PTHR43187] (1-245)

Organism: NCBI:txid190893